Protein AF-0000000066666903 (afdb_homodimer)

Structure (mmCIF, N/CA/C/O backbone):
data_AF-0000000066666903-model_v1
#
loop_
_entity.id
_entity.type
_entity.pdbx_description
1 polymer 'Putative transcriptional regulator, TetR family protein'
#
loop_
_atom_site.group_PDB
_atom_site.id
_atom_site.type_symbol
_atom_site.label_atom_id
_atom_site.label_alt_id
_atom_site.label_comp_id
_atom_site.label_asym_id
_atom_site.label_entity_id
_atom_site.label_seq_id
_atom_site.pdbx_PDB_ins_code
_atom_site.Cartn_x
_atom_site.Cartn_y
_atom_site.Cartn_z
_atom_site.occupancy
_atom_site.B_iso_or_equiv
_atom_site.auth_seq_id
_atom_site.auth_comp_id
_atom_site.auth_asym_id
_atom_site.auth_atom_id
_atom_site.pdbx_PDB_model_num
ATOM 1 N N . MET A 1 1 ? 7.328 -15.008 -42.125 1 33.03 1 MET A N 1
ATOM 2 C CA . MET A 1 1 ? 8.039 -15.734 -41.094 1 33.03 1 MET A CA 1
ATOM 3 C C . MET A 1 1 ? 7.539 -15.312 -39.719 1 33.03 1 MET A C 1
ATOM 5 O O . MET A 1 1 ? 7.414 -14.125 -39.406 1 33.03 1 MET A O 1
ATOM 9 N N . PRO A 1 2 ? 6.723 -16.016 -39.062 1 38.44 2 PRO A N 1
ATOM 10 C CA . PRO A 1 2 ? 6.207 -15.516 -37.781 1 38.44 2 PRO A CA 1
ATOM 11 C C . PRO A 1 2 ? 7.301 -14.93 -36.906 1 38.44 2 PRO A C 1
ATOM 13 O O . PRO A 1 2 ? 8.469 -15.312 -37 1 38.44 2 PRO A O 1
ATOM 16 N N . ASN A 1 3 ? 7.293 -13.648 -36.5 1 35.84 3 ASN A N 1
ATOM 17 C CA . ASN A 1 3 ? 8.398 -12.898 -35.906 1 35.84 3 ASN A CA 1
ATOM 18 C C . ASN A 1 3 ? 9.102 -13.695 -34.844 1 35.84 3 ASN A C 1
ATOM 20 O O . ASN A 1 3 ? 8.539 -13.93 -33.75 1 35.84 3 ASN A O 1
ATOM 24 N N . LYS A 1 4 ? 9.93 -14.539 -35.062 1 44.44 4 LYS A N 1
ATOM 25 C CA . LYS A 1 4 ? 10.852 -15.453 -34.406 1 44.44 4 LYS A CA 1
ATOM 26 C C . LYS A 1 4 ? 11.398 -14.828 -33.125 1 44.44 4 LYS A C 1
ATOM 28 O O . LYS A 1 4 ? 12.039 -15.516 -32.312 1 44.44 4 LYS A O 1
ATOM 33 N N . GLY A 1 5 ? 11.539 -13.625 -32.906 1 43.38 5 GLY A N 1
ATOM 34 C CA . GLY A 1 5 ? 12.07 -12.734 -31.891 1 43.38 5 GLY A CA 1
ATOM 35 C C . GLY A 1 5 ? 11.273 -12.75 -30.594 1 43.38 5 GLY A C 1
ATOM 36 O O . GLY A 1 5 ? 11.82 -12.5 -29.516 1 43.38 5 GLY A O 1
ATOM 37 N N . ASP A 1 6 ? 9.945 -12.727 -30.609 1 49.03 6 ASP A N 1
ATOM 38 C CA . ASP A 1 6 ? 9.055 -12.656 -29.453 1 49.03 6 ASP A CA 1
ATOM 39 C C . ASP A 1 6 ? 9.141 -13.93 -28.609 1 49.03 6 ASP A C 1
ATOM 41 O O . ASP A 1 6 ? 9.195 -13.859 -27.391 1 49.03 6 ASP A O 1
ATOM 45 N N . ARG A 1 7 ? 9.156 -15.148 -29.266 1 48.84 7 ARG A N 1
ATOM 46 C CA . ARG A 1 7 ? 9.227 -16.438 -28.594 1 48.84 7 ARG A CA 1
ATOM 47 C C . ARG A 1 7 ? 10.586 -16.641 -27.938 1 48.84 7 ARG A C 1
ATOM 49 O O . ARG A 1 7 ? 10.68 -17.172 -26.828 1 48.84 7 ARG A O 1
ATOM 56 N N . GLY A 1 8 ? 11.562 -16.344 -28.75 1 52.06 8 GLY A N 1
ATOM 57 C CA . GLY A 1 8 ? 12.914 -16.375 -28.219 1 52.06 8 GLY A CA 1
ATOM 58 C C . GLY A 1 8 ? 13.102 -15.484 -27 1 52.06 8 GLY A C 1
ATOM 59 O O . GLY A 1 8 ? 13.789 -15.859 -26.047 1 52.06 8 GLY A O 1
ATOM 60 N N . GLY A 1 9 ? 12.492 -14.414 -27.078 1 61.84 9 GLY A N 1
ATOM 61 C CA . GLY A 1 9 ? 12.492 -13.461 -25.969 1 61.84 9 GLY A CA 1
ATOM 62 C C . GLY A 1 9 ? 11.812 -14 -24.719 1 61.84 9 GLY A C 1
ATOM 63 O O . GLY A 1 9 ? 12.32 -13.828 -23.609 1 61.84 9 GLY A O 1
ATOM 64 N N . SER A 1 10 ? 10.859 -14.852 -25.141 1 78.62 10 SER A N 1
ATOM 65 C CA . SER A 1 10 ? 10.117 -15.43 -24.016 1 78.62 10 SER A CA 1
ATOM 66 C C . SER A 1 10 ? 10.898 -16.562 -23.359 1 78.62 10 SER A C 1
ATOM 68 O O . SER A 1 10 ? 10.938 -16.656 -22.125 1 78.62 10 SER A O 1
ATOM 70 N N . LYS A 1 11 ? 11.656 -17.344 -24.203 1 89.31 11 LYS A N 1
ATOM 71 C CA . LYS A 1 11 ? 12.438 -18.438 -23.625 1 89.31 11 LYS A CA 1
ATOM 72 C C . LYS A 1 11 ? 13.609 -17.906 -22.812 1 89.31 11 LYS A C 1
ATOM 74 O O . LYS A 1 11 ? 13.898 -18.438 -21.734 1 89.31 11 LYS A O 1
ATOM 79 N N . THR A 1 12 ? 14.289 -16.906 -23.375 1 93.12 12 THR A N 1
ATOM 80 C CA . THR A 1 12 ? 15.406 -16.312 -22.656 1 93.12 12 THR A CA 1
ATOM 81 C C . THR A 1 12 ? 14.93 -15.672 -21.359 1 93.12 12 THR A C 1
ATOM 83 O O . THR A 1 12 ? 15.555 -15.844 -20.312 1 93.12 12 THR A O 1
ATOM 86 N N . ARG A 1 13 ? 13.867 -15.031 -21.438 1 94.38 13 ARG A N 1
ATOM 87 C CA . ARG A 1 13 ? 13.305 -14.406 -20.25 1 94.38 13 ARG A CA 1
ATOM 88 C C . ARG A 1 13 ? 12.984 -15.445 -19.188 1 94.38 13 ARG A C 1
ATOM 90 O O . ARG A 1 13 ? 13.312 -15.258 -18 1 94.38 13 ARG A O 1
ATOM 97 N N . ALA A 1 14 ? 12.391 -16.531 -19.656 1 93.62 14 ALA A N 1
ATOM 98 C CA . ALA A 1 14 ? 12.016 -17.594 -18.734 1 93.62 14 ALA A CA 1
ATOM 99 C C . ALA A 1 14 ? 13.25 -18.219 -18.094 1 93.62 14 ALA A C 1
ATOM 101 O O . ALA A 1 14 ? 13.266 -18.5 -16.891 1 93.62 14 ALA A O 1
ATOM 102 N N . ARG A 1 15 ? 14.211 -18.422 -18.875 1 95.19 15 ARG A N 1
ATOM 103 C CA . ARG A 1 15 ? 15.453 -19.016 -18.359 1 95.19 15 ARG A CA 1
ATOM 104 C C . ARG A 1 15 ? 16.109 -18.094 -17.344 1 95.19 15 ARG A C 1
ATOM 106 O O . ARG A 1 15 ? 16.547 -18.562 -16.281 1 95.19 15 ARG A O 1
ATOM 113 N N . ILE A 1 16 ? 16.141 -16.844 -17.641 1 97.38 16 ILE A N 1
ATOM 114 C CA . ILE A 1 16 ? 16.734 -15.867 -16.719 1 97.38 16 ILE A CA 1
ATOM 115 C C . ILE A 1 16 ? 15.969 -15.867 -15.406 1 97.38 16 ILE A C 1
ATOM 117 O O . ILE A 1 16 ? 16.578 -15.906 -14.328 1 97.38 16 ILE A O 1
ATOM 121 N N . ALA A 1 17 ? 14.719 -15.875 -15.5 1 95.69 17 ALA A N 1
ATOM 122 C CA . ALA A 1 17 ? 13.891 -15.844 -14.297 1 95.69 17 ALA A CA 1
ATOM 123 C C . ALA A 1 17 ? 14.094 -17.109 -13.469 1 95.69 17 ALA A C 1
ATOM 125 O O . ALA A 1 17 ? 14.219 -17.031 -12.242 1 95.69 17 ALA A O 1
ATOM 126 N N . GLU A 1 18 ? 14.133 -18.234 -14.117 1 95.25 18 GLU A N 1
ATOM 127 C CA . GLU A 1 1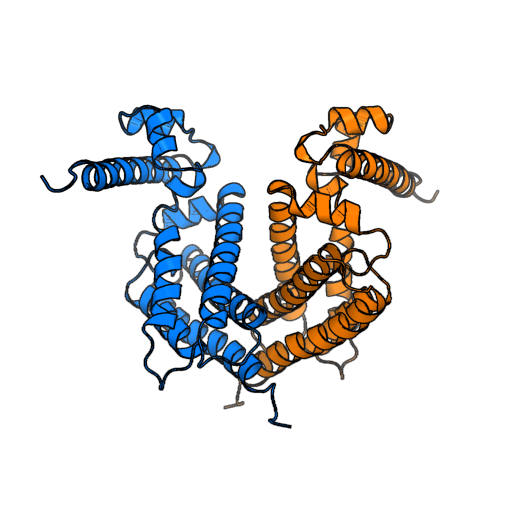8 ? 14.297 -19.5 -13.43 1 95.25 18 GLU A CA 1
ATOM 128 C C . GLU A 1 18 ? 15.625 -19.562 -12.68 1 95.25 18 GLU A C 1
ATOM 130 O O . GLU A 1 18 ? 15.672 -19.906 -11.5 1 95.25 18 GLU A O 1
ATOM 135 N N . VAL A 1 19 ? 16.594 -19.141 -13.305 1 97.06 19 VAL A N 1
ATOM 136 C CA . VAL A 1 19 ? 17.938 -19.156 -12.734 1 97.06 19 VAL A CA 1
ATOM 137 C C . VAL A 1 19 ? 18.016 -18.156 -11.57 1 97.06 19 VAL A C 1
ATOM 139 O O . VAL A 1 19 ? 18.562 -18.469 -10.516 1 97.06 19 VAL A O 1
ATOM 142 N N . ALA A 1 20 ? 17.516 -17.031 -11.797 1 97.75 20 ALA A N 1
ATOM 143 C CA . ALA A 1 20 ? 17.5 -16 -10.766 1 97.75 20 ALA A CA 1
ATOM 144 C C . ALA A 1 20 ? 16.766 -16.484 -9.516 1 97.75 20 ALA A C 1
ATOM 146 O O . ALA A 1 20 ? 17.266 -16.312 -8.398 1 97.75 20 ALA A O 1
ATOM 147 N N . GLN A 1 21 ? 15.656 -17.062 -9.727 1 95.38 21 GLN A N 1
ATOM 148 C CA . GLN A 1 21 ? 14.852 -17.547 -8.602 1 95.38 21 GLN A CA 1
ATOM 149 C C . GLN A 1 21 ? 15.609 -18.594 -7.793 1 95.38 21 GLN A C 1
ATOM 151 O O . GLN A 1 21 ? 15.602 -18.562 -6.559 1 95.38 21 GLN A O 1
ATOM 156 N N . GLU A 1 22 ? 16.266 -19.484 -8.492 1 96.81 22 GLU A N 1
ATOM 157 C CA . GLU A 1 22 ? 17.062 -20.5 -7.809 1 96.81 22 GLU A CA 1
ATOM 158 C C . GLU A 1 22 ? 18.172 -19.859 -6.969 1 96.81 22 GLU A C 1
ATOM 160 O O . GLU A 1 22 ? 18.375 -20.234 -5.816 1 96.81 22 GLU A O 1
ATOM 165 N N . LEU A 1 23 ? 18.828 -18.891 -7.504 1 98.25 23 LEU A N 1
ATOM 166 C CA . LEU A 1 23 ? 19.906 -18.203 -6.797 1 98.25 23 LEU A CA 1
ATOM 167 C C . LEU A 1 23 ? 19.359 -17.438 -5.594 1 98.25 23 LEU A C 1
ATOM 169 O O . LEU A 1 23 ? 19.938 -17.516 -4.5 1 98.25 23 LEU A O 1
ATOM 173 N N . PHE A 1 24 ? 18.25 -16.719 -5.801 1 98 24 PHE A N 1
ATOM 174 C CA . PHE A 1 24 ? 17.656 -15.914 -4.738 1 98 24 PHE A CA 1
ATOM 175 C C . PHE A 1 24 ? 17.188 -16.797 -3.59 1 98 24 PHE A C 1
ATOM 177 O O . PHE A 1 24 ? 17.406 -16.484 -2.422 1 98 24 PHE A O 1
ATOM 184 N N . VAL A 1 25 ? 16.562 -17.891 -3.941 1 96.38 25 VAL A N 1
ATOM 185 C CA . VAL A 1 25 ? 16.047 -18.781 -2.924 1 96.38 25 VAL A CA 1
ATOM 186 C C . VAL A 1 25 ? 17.188 -19.484 -2.203 1 96.38 25 VAL A C 1
ATOM 188 O O . VAL A 1 25 ? 17.141 -19.688 -0.989 1 96.38 25 VAL A O 1
ATOM 191 N N . GLY A 1 26 ? 18.25 -19.797 -2.873 1 97.19 26 GLY A N 1
ATOM 192 C CA . GLY A 1 26 ? 19.375 -20.531 -2.309 1 97.19 26 GLY A CA 1
ATOM 193 C C . GLY A 1 26 ? 20.297 -19.641 -1.478 1 97.19 26 GLY A C 1
ATOM 194 O O . GLY A 1 26 ? 20.719 -20.047 -0.39 1 97.19 26 GLY A O 1
ATOM 195 N N . ARG A 1 27 ? 20.5 -18.375 -1.892 1 97.75 27 ARG A N 1
ATOM 196 C CA . ARG A 1 27 ? 21.547 -17.562 -1.294 1 97.75 27 ARG A CA 1
ATOM 197 C C . ARG A 1 27 ? 20.938 -16.344 -0.587 1 97.75 27 ARG A C 1
ATOM 199 O O . ARG A 1 27 ? 21.625 -15.672 0.185 1 97.75 27 ARG A O 1
ATOM 206 N N . GLY A 1 28 ? 19.703 -16.141 -0.841 1 97.69 28 GLY A N 1
ATOM 207 C CA . GLY A 1 28 ? 19.094 -14.891 -0.386 1 97.69 28 GLY A CA 1
ATOM 208 C C . GLY A 1 28 ? 19.141 -13.789 -1.43 1 97.69 28 GLY A C 1
ATOM 209 O O . GLY A 1 28 ? 20.156 -13.602 -2.102 1 97.69 28 GLY A O 1
ATOM 210 N N . PHE A 1 29 ? 18.109 -13.102 -1.568 1 98.12 29 PHE A N 1
ATOM 211 C CA . PHE A 1 29 ? 17.938 -12.094 -2.609 1 98.12 29 PHE A CA 1
ATOM 212 C C . PHE A 1 29 ? 19.047 -11.047 -2.525 1 98.12 29 PHE A C 1
ATOM 214 O O . PHE A 1 29 ? 19.688 -10.727 -3.533 1 98.12 29 PHE A O 1
ATOM 221 N N . ASP A 1 30 ? 19.266 -10.562 -1.33 1 97.12 30 ASP A N 1
ATOM 222 C CA . ASP A 1 30 ? 20.188 -9.445 -1.13 1 97.12 30 ASP A CA 1
ATOM 223 C C . ASP A 1 30 ? 21.641 -9.875 -1.344 1 97.12 30 ASP A C 1
ATOM 225 O O . ASP A 1 30 ? 22.516 -9.031 -1.506 1 97.12 30 ASP A O 1
ATOM 229 N N . ASN A 1 31 ? 21.891 -11.141 -1.426 1 97.69 31 ASN A N 1
ATOM 230 C CA . ASN A 1 31 ? 23.234 -11.672 -1.559 1 97.69 31 ASN A CA 1
ATOM 231 C C . ASN A 1 31 ? 23.562 -12.039 -3.004 1 97.69 31 ASN A C 1
ATOM 233 O O . ASN A 1 31 ? 24.656 -12.531 -3.299 1 97.69 31 ASN A O 1
ATOM 237 N N . VAL A 1 32 ? 22.625 -11.906 -3.857 1 98.5 32 VAL A N 1
ATOM 238 C CA . VAL A 1 32 ? 22.797 -12.258 -5.262 1 98.5 32 VAL A CA 1
ATOM 239 C C . VAL A 1 32 ? 22.812 -10.992 -6.117 1 98.5 32 VAL A C 1
ATOM 241 O O . VAL A 1 32 ? 21.953 -10.117 -5.949 1 98.5 32 VAL A O 1
ATOM 244 N N . THR A 1 33 ? 23.75 -10.867 -6.992 1 98.06 33 THR A N 1
ATOM 245 C CA . THR A 1 33 ? 23.844 -9.711 -7.875 1 98.06 33 THR A CA 1
ATOM 246 C C . THR A 1 33 ? 23.312 -10.047 -9.266 1 98.06 33 THR A C 1
ATOM 248 O O . THR A 1 33 ? 23.109 -11.219 -9.594 1 98.06 33 THR A O 1
ATOM 251 N N . ILE A 1 34 ? 23.125 -8.992 -10.031 1 98.12 34 ILE A N 1
ATOM 252 C CA . ILE A 1 34 ? 22.734 -9.18 -11.43 1 98.12 34 ILE A CA 1
ATOM 253 C C . ILE A 1 34 ? 23.844 -9.898 -12.188 1 98.12 34 ILE A C 1
ATOM 255 O O . ILE A 1 34 ? 23.562 -10.719 -13.07 1 98.12 34 ILE A O 1
ATOM 259 N N . ALA A 1 35 ? 25.031 -9.602 -11.82 1 98.12 35 ALA A N 1
ATOM 260 C CA . ALA A 1 35 ? 26.156 -10.273 -12.445 1 98.12 35 ALA A CA 1
ATOM 261 C C . ALA A 1 35 ? 26.109 -11.781 -12.188 1 98.12 35 ALA A C 1
ATOM 263 O O . ALA A 1 35 ? 26.375 -12.578 -13.094 1 98.12 35 ALA A O 1
ATOM 264 N N . ASP A 1 36 ? 25.797 -12.172 -10.992 1 98.5 36 ASP A N 1
ATOM 265 C CA . ASP A 1 36 ? 25.641 -13.578 -10.648 1 98.5 36 ASP A CA 1
ATOM 266 C C . ASP A 1 36 ? 24.578 -14.242 -11.523 1 98.5 36 ASP A C 1
ATOM 268 O O . ASP A 1 36 ? 24.797 -15.336 -12.055 1 98.5 36 ASP A O 1
ATOM 272 N N . VAL A 1 37 ? 23.438 -13.57 -11.68 1 98.56 37 VAL A N 1
ATOM 273 C CA . VAL A 1 37 ? 22.328 -14.102 -12.461 1 98.56 37 VAL A CA 1
ATOM 274 C C . VAL A 1 37 ? 22.734 -14.227 -13.922 1 98.56 37 VAL A C 1
ATOM 276 O O . VAL A 1 37 ? 22.5 -15.258 -14.555 1 98.56 37 VAL A O 1
ATOM 279 N N . ALA A 1 38 ? 23.328 -13.148 -14.43 1 98.31 38 ALA A N 1
ATOM 280 C CA . ALA A 1 38 ? 23.766 -13.133 -15.82 1 98.31 38 ALA A CA 1
ATOM 281 C C . ALA A 1 38 ? 24.719 -14.281 -16.109 1 98.31 38 ALA A C 1
ATOM 283 O O . ALA A 1 38 ? 24.531 -15.031 -17.062 1 98.31 38 ALA A O 1
ATOM 284 N N . ALA A 1 39 ? 25.688 -14.453 -15.289 1 98.44 39 ALA A N 1
ATOM 285 C CA . ALA A 1 39 ? 26.688 -15.516 -15.438 1 98.44 39 ALA A CA 1
ATOM 286 C C . ALA A 1 39 ? 26.031 -16.891 -15.406 1 98.44 39 ALA A C 1
ATOM 288 O O . ALA A 1 39 ? 26.297 -17.734 -16.266 1 98.44 39 ALA A O 1
ATOM 289 N N . ALA A 1 40 ? 25.188 -17.141 -14.492 1 98.06 40 ALA A N 1
ATOM 290 C CA . ALA A 1 40 ? 24.531 -18.438 -14.328 1 98.06 40 ALA A CA 1
ATOM 291 C C . ALA A 1 40 ? 23.594 -18.734 -15.5 1 98.06 40 ALA A C 1
ATOM 293 O O . ALA A 1 40 ? 23.438 -19.891 -15.891 1 98.06 40 ALA A O 1
ATOM 294 N N . ALA A 1 41 ? 23.016 -17.672 -16.016 1 97.81 41 ALA A N 1
ATOM 295 C CA . ALA A 1 41 ? 22.062 -17.828 -17.125 1 97.81 41 ALA A CA 1
ATOM 296 C C . ALA A 1 41 ? 22.797 -17.875 -18.453 1 97.81 41 ALA A C 1
ATOM 298 O O . ALA A 1 41 ? 22.188 -18.172 -19.5 1 97.81 41 ALA A O 1
ATOM 299 N N . GLY A 1 42 ? 24.047 -17.547 -18.484 1 97.75 42 GLY A N 1
ATOM 300 C CA . GLY A 1 42 ? 24.812 -17.547 -19.703 1 97.75 42 GLY A CA 1
ATOM 301 C C . GLY A 1 42 ? 24.5 -16.375 -20.625 1 97.75 42 GLY A C 1
ATOM 302 O O . GLY A 1 42 ? 24.453 -16.531 -21.844 1 97.75 42 GLY A O 1
ATOM 303 N N . VAL A 1 43 ? 24.141 -15.242 -20.031 1 97.69 43 VAL A N 1
ATOM 304 C CA . VAL A 1 43 ? 23.828 -14.039 -20.812 1 97.69 43 VAL A CA 1
ATOM 305 C C . VAL A 1 43 ? 24.594 -12.852 -20.234 1 97.69 43 VAL A C 1
ATOM 307 O O . VAL A 1 43 ? 25.312 -12.984 -19.234 1 97.69 43 VAL A O 1
ATOM 310 N N . SER A 1 44 ? 24.484 -11.727 -20.906 1 97.5 44 SER A N 1
ATOM 311 C CA . SER A 1 44 ? 25.094 -10.5 -20.391 1 97.5 44 SER A CA 1
ATOM 312 C C . SER A 1 44 ? 24.156 -9.773 -19.438 1 97.5 44 SER A C 1
ATOM 314 O O . SER A 1 44 ? 22.953 -10.016 -19.438 1 97.5 44 SER A O 1
ATOM 316 N N . LYS A 1 45 ? 24.719 -8.875 -18.656 1 97.31 45 LYS A N 1
ATOM 317 C CA . LYS A 1 45 ? 23.891 -8 -17.812 1 97.31 45 LYS A CA 1
ATOM 318 C C . LYS A 1 45 ? 22.922 -7.176 -18.656 1 97.31 45 LYS A C 1
ATOM 320 O O . LYS A 1 45 ? 21.781 -6.957 -18.266 1 97.31 45 LYS A O 1
ATOM 325 N N . VAL A 1 46 ? 23.406 -6.789 -19.781 1 97.06 46 VAL A N 1
ATOM 326 C CA . VAL A 1 46 ? 22.609 -5.988 -20.703 1 97.06 46 VAL A CA 1
ATOM 327 C C . VAL A 1 46 ? 21.375 -6.789 -21.141 1 97.06 46 VAL A C 1
ATOM 329 O O . VAL A 1 46 ? 20.266 -6.258 -21.188 1 97.06 46 VAL A O 1
ATOM 332 N N . THR A 1 47 ? 21.609 -8.031 -21.375 1 96.56 47 THR A N 1
ATOM 333 C CA . THR A 1 47 ? 20.516 -8.906 -21.781 1 96.56 47 THR A CA 1
ATOM 334 C C . THR A 1 47 ? 19.5 -9.078 -20.656 1 96.56 47 THR A C 1
ATOM 336 O O . THR A 1 47 ? 18.297 -9.078 -20.891 1 96.56 47 THR A O 1
ATOM 339 N N . VAL A 1 48 ? 19.984 -9.25 -19.375 1 97.31 48 VAL A N 1
ATOM 340 C CA . VAL A 1 48 ? 19.078 -9.359 -18.234 1 97.31 48 VAL A CA 1
ATOM 341 C C . VAL A 1 48 ? 18.172 -8.125 -18.172 1 97.31 48 VAL A C 1
ATOM 343 O O . VAL A 1 48 ? 16.953 -8.242 -18.078 1 97.31 48 VAL A O 1
ATOM 346 N N . PHE A 1 49 ? 18.75 -6.938 -18.375 1 95.94 49 PHE A N 1
ATOM 347 C CA . PHE A 1 49 ? 18.016 -5.688 -18.203 1 95.94 49 PHE A CA 1
ATOM 348 C C . PHE A 1 49 ? 17.141 -5.402 -19.422 1 95.94 49 PHE A C 1
ATOM 350 O O . PHE A 1 49 ? 16.219 -4.598 -19.344 1 95.94 49 PHE A O 1
ATOM 357 N N . ALA A 1 50 ? 17.484 -6.047 -20.562 1 95.88 50 ALA A N 1
ATOM 358 C CA . ALA A 1 50 ? 16.594 -5.965 -21.703 1 95.88 50 ALA A CA 1
ATOM 359 C C . ALA A 1 50 ? 15.25 -6.637 -21.422 1 95.88 50 ALA A C 1
ATOM 361 O O . ALA A 1 50 ? 14.227 -6.258 -21.984 1 95.88 50 ALA A O 1
ATOM 362 N N . HIS A 1 51 ? 15.281 -7.621 -20.469 1 95.06 51 HIS A N 1
ATOM 363 C CA . HIS A 1 51 ? 14.086 -8.406 -20.188 1 95.06 51 HIS A CA 1
ATOM 364 C C . HIS A 1 51 ? 13.445 -7.988 -18.875 1 95.06 51 HIS A C 1
ATOM 366 O O . HIS A 1 51 ? 12.234 -8.141 -18.688 1 95.06 51 HIS A O 1
ATOM 372 N N . PHE A 1 52 ? 14.297 -7.504 -17.938 1 95.81 52 PHE A N 1
ATOM 373 C CA . PHE A 1 52 ? 13.805 -7.141 -16.609 1 95.81 52 PHE A CA 1
ATOM 374 C C . PHE A 1 52 ? 14.305 -5.762 -16.203 1 95.81 52 PHE A C 1
ATOM 376 O O . PHE A 1 52 ? 15.516 -5.543 -16.109 1 95.81 52 PHE A O 1
ATOM 383 N N . GLU A 1 53 ? 13.359 -4.922 -15.852 1 91.88 53 GLU A N 1
ATOM 384 C CA . GLU A 1 53 ? 13.695 -3.535 -15.539 1 91.88 53 GLU A CA 1
ATOM 385 C C . GLU A 1 53 ? 14.328 -3.416 -14.156 1 91.88 53 GLU A C 1
ATOM 387 O O . GLU A 1 53 ? 15.141 -2.518 -13.922 1 91.88 53 GLU A O 1
ATOM 392 N N . ARG A 1 54 ? 13.938 -4.383 -13.289 1 93.88 54 ARG A N 1
ATOM 393 C CA . ARG A 1 54 ? 14.414 -4.363 -11.914 1 93.88 54 ARG A CA 1
ATOM 394 C C . ARG A 1 54 ? 14.867 -5.75 -11.469 1 93.88 54 ARG A C 1
ATOM 396 O O . ARG A 1 54 ? 14.344 -6.762 -11.938 1 93.88 54 ARG A O 1
ATOM 403 N N . LYS A 1 55 ? 15.812 -5.742 -10.594 1 96.88 55 LYS A N 1
ATOM 404 C CA . LYS A 1 55 ? 16.266 -7.012 -10.023 1 96.88 55 LYS A CA 1
ATOM 405 C C . LYS A 1 55 ? 15.102 -7.754 -9.359 1 96.88 55 LYS A C 1
ATOM 407 O O . LYS A 1 55 ? 14.984 -8.977 -9.5 1 96.88 55 LYS A O 1
ATOM 412 N N . GLU A 1 56 ? 14.234 -7.055 -8.68 1 96.62 56 GLU A N 1
ATOM 413 C CA . GLU A 1 56 ? 13.109 -7.645 -7.961 1 96.62 56 GLU A CA 1
ATOM 414 C C . GLU A 1 56 ? 12.164 -8.375 -8.914 1 96.62 56 GLU A C 1
ATOM 416 O O . GLU A 1 56 ? 11.523 -9.359 -8.531 1 96.62 56 GLU A O 1
ATOM 421 N N . ASP A 1 57 ? 12.109 -7.906 -10.125 1 95.06 57 ASP A N 1
ATOM 422 C CA . ASP A 1 57 ? 11.172 -8.469 -11.094 1 95.06 57 ASP A CA 1
ATOM 423 C C . ASP A 1 57 ? 11.617 -9.852 -11.547 1 95.06 57 ASP A C 1
ATOM 425 O O . ASP A 1 57 ? 10.828 -10.609 -12.117 1 95.06 57 ASP A O 1
ATOM 429 N N . LEU A 1 58 ? 12.867 -10.18 -11.297 1 95.56 58 LEU A N 1
ATOM 430 C CA . LEU A 1 58 ? 13.367 -11.516 -11.594 1 95.56 58 LEU A CA 1
ATOM 431 C C . LEU A 1 58 ? 12.672 -12.562 -10.734 1 95.56 58 LEU A C 1
ATOM 433 O O . LEU A 1 58 ? 12.422 -13.68 -11.188 1 95.56 58 LEU A O 1
ATOM 437 N N . LEU A 1 59 ? 12.367 -12.195 -9.531 1 94.19 59 LEU A N 1
ATOM 438 C CA . LEU A 1 59 ? 11.68 -13.117 -8.633 1 94.19 59 LEU A CA 1
ATOM 439 C C . LEU A 1 59 ? 10.18 -13.102 -8.891 1 94.19 59 LEU A C 1
ATOM 441 O O . LEU A 1 59 ? 9.5 -14.109 -8.68 1 94.19 59 LEU A O 1
ATOM 445 N N . PHE A 1 60 ? 9.711 -11.922 -9.328 1 91.31 60 PHE A N 1
ATOM 446 C CA . PHE A 1 60 ? 8.281 -11.711 -9.531 1 91.31 60 PHE A CA 1
ATOM 447 C C . PHE A 1 60 ? 7.934 -11.734 -11.016 1 91.31 60 PHE A C 1
ATOM 449 O O . PHE A 1 60 ? 7.191 -10.875 -11.5 1 91.31 60 PHE A O 1
ATOM 456 N N . ASP A 1 61 ? 8.383 -12.688 -11.703 1 84.31 61 ASP A N 1
ATOM 457 C CA . ASP A 1 61 ? 8.289 -12.703 -13.164 1 84.31 61 ASP A CA 1
ATOM 458 C C . ASP A 1 61 ? 6.84 -12.859 -13.617 1 84.31 61 ASP A C 1
ATOM 460 O O . ASP A 1 61 ? 6.508 -12.539 -14.766 1 84.31 61 ASP A O 1
ATOM 464 N N . ARG A 1 62 ? 5.918 -13.234 -12.734 1 79.06 62 ARG A N 1
ATOM 465 C CA . ARG A 1 62 ? 4.531 -13.469 -13.125 1 79.06 62 ARG A CA 1
ATOM 466 C C . ARG A 1 62 ? 3.629 -12.336 -12.648 1 79.06 62 ARG A C 1
ATOM 468 O O . ARG A 1 62 ? 2.422 -12.352 -12.898 1 79.06 62 ARG A O 1
ATOM 475 N N . LEU A 1 63 ? 4.117 -11.258 -11.992 1 82.44 63 LEU A N 1
ATOM 476 C CA . LEU A 1 63 ? 3.326 -10.156 -11.453 1 82.44 63 LEU A CA 1
ATOM 477 C C . LEU A 1 63 ? 2.609 -9.406 -12.57 1 82.44 63 LEU A C 1
ATOM 479 O O . LEU A 1 63 ? 1.419 -9.102 -12.453 1 82.44 63 LEU A O 1
ATOM 483 N N . PRO A 1 64 ? 3.201 -9.258 -13.703 1 76.25 64 PRO A N 1
ATOM 484 C CA . PRO A 1 64 ? 2.518 -8.5 -14.75 1 76.25 64 PRO A CA 1
ATOM 485 C C . PRO A 1 64 ? 1.271 -9.211 -15.281 1 76.25 64 PRO A C 1
ATOM 487 O O . PRO A 1 64 ? 0.347 -8.555 -15.773 1 76.25 64 PRO A O 1
ATOM 490 N N . ASP A 1 65 ? 1.234 -10.5 -15.07 1 85.62 65 ASP A N 1
ATOM 491 C CA . ASP A 1 65 ? 0.065 -11.266 -15.484 1 85.62 65 ASP A CA 1
ATOM 492 C C . ASP A 1 65 ? -1.161 -10.891 -14.656 1 85.62 65 ASP A C 1
ATOM 494 O O . ASP A 1 65 ? -2.295 -11.008 -15.125 1 85.62 65 ASP A O 1
ATOM 498 N N . VAL A 1 66 ? -0.901 -10.359 -13.508 1 88.19 66 VAL A N 1
ATOM 499 C CA . VAL A 1 66 ? -1.994 -10.086 -12.578 1 88.19 66 VAL A CA 1
ATOM 500 C C . VAL A 1 66 ? -2.779 -8.867 -13.055 1 88.19 66 VAL A C 1
ATOM 502 O O . VAL A 1 66 ? -4.004 -8.812 -12.914 1 88.19 66 VAL A O 1
ATOM 505 N N . VAL A 1 67 ? -2.119 -7.93 -13.633 1 91.88 67 VAL A N 1
ATOM 506 C CA . VAL A 1 67 ? -2.795 -6.758 -14.18 1 91.88 67 VAL A CA 1
ATOM 507 C C . VAL A 1 67 ? -3.781 -7.184 -15.266 1 91.88 67 VAL A C 1
ATOM 509 O O . VAL A 1 67 ? -4.918 -6.707 -15.297 1 91.88 67 VAL A O 1
ATOM 512 N N . GLU A 1 68 ? -3.324 -8.117 -16.031 1 92.5 68 GLU A N 1
ATOM 513 C CA . GLU A 1 68 ? -4.191 -8.617 -17.094 1 92.5 68 GLU A CA 1
ATOM 514 C C . GLU A 1 68 ? -5.359 -9.414 -16.531 1 92.5 68 GLU A C 1
ATOM 516 O O . GLU A 1 68 ? -6.469 -9.359 -17.062 1 92.5 68 GLU A O 1
ATOM 521 N N . ILE A 1 69 ? -5.113 -10.109 -15.516 1 92.19 69 ILE A N 1
ATOM 522 C CA . ILE A 1 69 ? -6.172 -10.867 -14.859 1 92.19 69 ILE A CA 1
ATOM 523 C C . ILE A 1 69 ? -7.258 -9.914 -14.367 1 92.19 69 ILE A C 1
ATOM 525 O O . ILE A 1 69 ? -8.453 -10.156 -14.578 1 92.19 69 ILE A O 1
ATOM 529 N N . VAL A 1 70 ? -6.883 -8.828 -13.742 1 92.88 70 VAL A N 1
ATOM 530 C CA . VAL A 1 70 ? -7.809 -7.832 -13.227 1 92.88 70 VAL A CA 1
ATOM 531 C C . VAL A 1 70 ? -8.57 -7.18 -14.375 1 92.88 70 VAL A C 1
ATOM 533 O O . VAL A 1 70 ? -9.789 -7.043 -14.328 1 92.88 70 VAL A O 1
ATOM 536 N N . ARG A 1 71 ? -7.852 -6.844 -15.422 1 94.75 71 ARG A N 1
ATOM 537 C CA . ARG A 1 71 ? -8.477 -6.223 -16.594 1 94.75 71 ARG A CA 1
ATOM 538 C C . ARG A 1 71 ? -9.508 -7.156 -17.219 1 94.75 71 ARG A C 1
ATOM 540 O O . ARG A 1 71 ? -10.633 -6.746 -17.5 1 94.75 71 ARG A O 1
ATOM 547 N N . ASN A 1 72 ? -9.094 -8.391 -17.375 1 94.44 72 ASN A N 1
ATOM 548 C CA . ASN A 1 72 ? -9.961 -9.375 -18 1 94.44 72 ASN A CA 1
ATOM 549 C C . ASN A 1 72 ? -11.188 -9.672 -17.141 1 94.44 72 ASN A C 1
ATOM 551 O O . ASN A 1 72 ? -12.273 -9.922 -17.672 1 94.44 72 ASN A O 1
ATOM 555 N N . ALA A 1 73 ? -11.023 -9.664 -15.844 1 94.81 73 ALA A N 1
ATOM 556 C CA . ALA A 1 73 ? -12.141 -9.891 -14.93 1 94.81 73 ALA A CA 1
ATOM 557 C C . ALA A 1 73 ? -13.219 -8.828 -15.102 1 94.81 73 ALA A C 1
ATOM 559 O O . ALA A 1 73 ? -14.414 -9.133 -15.086 1 94.81 73 ALA A O 1
ATOM 560 N N . ILE A 1 74 ? -12.781 -7.57 -15.305 1 95.12 74 ILE A N 1
ATOM 561 C CA . ILE A 1 74 ? -13.727 -6.469 -15.43 1 95.12 74 ILE A CA 1
ATOM 562 C C . ILE A 1 74 ? -14.32 -6.457 -16.844 1 95.12 74 ILE A C 1
ATOM 564 O O . ILE A 1 74 ? -15.539 -6.398 -17 1 95.12 74 ILE A O 1
ATOM 568 N N . ARG A 1 75 ? -13.508 -6.598 -17.812 1 93.5 75 ARG A N 1
ATOM 569 C CA . ARG A 1 75 ? -13.93 -6.457 -19.203 1 93.5 75 ARG A CA 1
ATOM 570 C C . ARG A 1 75 ? -14.758 -7.656 -19.656 1 93.5 75 ARG A C 1
ATOM 572 O O . ARG A 1 75 ? -15.648 -7.523 -20.5 1 93.5 75 ARG A O 1
ATOM 579 N N . GLY A 1 76 ? -14.414 -8.766 -19.109 1 90.62 76 GLY A N 1
ATOM 580 C CA . GLY A 1 76 ? -15.047 -10 -19.562 1 90.62 76 GLY A CA 1
ATOM 581 C C . GLY A 1 76 ? -16.297 -10.359 -18.766 1 90.62 76 GLY A C 1
ATOM 582 O O . GLY A 1 76 ? -16.938 -11.375 -19.047 1 90.62 76 GLY A O 1
ATOM 583 N N . ARG A 1 77 ? -16.625 -9.5 -17.828 1 85.38 77 ARG A N 1
ATOM 584 C CA . ARG A 1 77 ? -17.719 -9.906 -16.969 1 85.38 77 ARG A CA 1
ATOM 585 C C . ARG A 1 77 ? -19.062 -9.758 -17.672 1 85.38 77 ARG A C 1
ATOM 587 O O . ARG A 1 77 ? -19.234 -8.867 -18.516 1 85.38 77 ARG A O 1
ATOM 594 N N . VAL A 1 78 ? -19.906 -10.711 -17.391 1 83.12 78 VAL A N 1
ATOM 595 C CA . VAL A 1 78 ? -21.266 -10.648 -17.922 1 83.12 78 VAL A CA 1
ATOM 596 C C . VAL A 1 78 ? -22.047 -9.547 -17.219 1 83.12 78 VAL A C 1
ATOM 598 O O . VAL A 1 78 ? -21.75 -9.188 -16.078 1 83.12 78 VAL A O 1
ATOM 601 N N . ASP A 1 79 ? -23.062 -9.039 -17.797 1 80.5 79 ASP A N 1
ATOM 602 C CA . ASP A 1 79 ? -23.797 -7.859 -17.375 1 80.5 79 ASP A CA 1
ATOM 603 C C . ASP A 1 79 ? -24.422 -8.07 -15.992 1 80.5 79 ASP A C 1
ATOM 605 O O . ASP A 1 79 ? -24.609 -7.113 -15.234 1 80.5 79 ASP A O 1
ATOM 609 N N . THR A 1 80 ? -24.641 -9.305 -15.617 1 85.06 80 THR A N 1
ATOM 610 C CA . THR A 1 80 ? -25.344 -9.586 -14.375 1 85.06 80 THR A CA 1
ATOM 611 C C . THR A 1 80 ? -24.375 -9.633 -13.195 1 85.06 80 THR A C 1
ATOM 613 O O . THR A 1 80 ? -24.797 -9.664 -12.039 1 85.06 80 THR A O 1
ATOM 616 N N . ILE A 1 81 ? -23.125 -9.492 -13.523 1 90 81 ILE A N 1
ATOM 617 C CA . ILE A 1 81 ? -22.109 -9.594 -12.484 1 90 81 ILE A CA 1
ATOM 618 C C . ILE A 1 81 ? -21.5 -8.219 -12.227 1 90 81 ILE A C 1
ATOM 620 O O . ILE A 1 81 ? -21 -7.574 -13.148 1 90 81 ILE A O 1
ATOM 624 N N . ASP A 1 82 ? -21.594 -7.742 -11.031 1 91.31 82 ASP A N 1
ATOM 625 C CA . ASP A 1 82 ? -21 -6.445 -10.742 1 91.31 82 ASP A CA 1
ATOM 626 C C . ASP A 1 82 ? -19.469 -6.555 -10.633 1 91.31 82 ASP A C 1
ATOM 628 O O . ASP A 1 82 ? -18.922 -7.66 -10.633 1 91.31 82 ASP A O 1
ATOM 632 N N . ALA A 1 83 ? -18.828 -5.492 -10.609 1 93.88 83 ALA A N 1
ATOM 633 C CA . ALA A 1 83 ? -17.359 -5.422 -10.664 1 93.88 83 ALA A CA 1
ATOM 634 C C . ALA A 1 83 ? -16.734 -6.137 -9.477 1 93.88 83 ALA A C 1
ATOM 636 O O . ALA A 1 83 ? -15.727 -6.832 -9.625 1 93.88 83 ALA A O 1
ATOM 637 N N . VAL A 1 84 ? -17.297 -5.973 -8.25 1 94.88 84 VAL A N 1
ATOM 638 C CA . VAL A 1 84 ? -16.75 -6.582 -7.043 1 94.88 84 VAL A CA 1
ATOM 639 C C . VAL A 1 84 ? -16.828 -8.102 -7.148 1 94.88 84 VAL A C 1
ATOM 641 O O . VAL A 1 84 ? -15.859 -8.805 -6.867 1 94.88 84 VAL A O 1
ATOM 644 N N . GLU A 1 85 ? -17.953 -8.586 -7.633 1 95.38 85 GLU A N 1
ATOM 645 C CA . GLU A 1 85 ? -18.125 -10.031 -7.805 1 95.38 85 GLU A CA 1
ATOM 646 C C . GLU A 1 85 ? -17.188 -10.578 -8.875 1 95.38 85 GLU A C 1
ATOM 648 O O . GLU A 1 85 ? -16.641 -11.672 -8.727 1 95.38 85 GLU A O 1
ATOM 653 N N . ALA A 1 86 ? -17 -9.859 -9.93 1 96.12 86 ALA A N 1
ATOM 654 C CA . ALA A 1 86 ? -16.078 -10.281 -10.977 1 96.12 86 ALA A CA 1
ATOM 655 C C . ALA A 1 86 ? -14.664 -10.453 -10.414 1 96.12 86 ALA A C 1
ATOM 657 O O . ALA A 1 86 ? -13.992 -11.445 -10.703 1 96.12 86 ALA A O 1
ATOM 658 N N . LEU A 1 87 ? -14.25 -9.547 -9.602 1 96.56 87 LEU A N 1
ATOM 659 C CA . LEU A 1 87 ? -12.914 -9.594 -9.023 1 96.56 87 LEU A CA 1
ATOM 660 C C . LEU A 1 87 ? -12.828 -10.672 -7.945 1 96.56 87 LEU A C 1
ATOM 662 O O . LEU A 1 87 ? -11.781 -11.305 -7.777 1 96.56 87 LEU A O 1
ATOM 666 N N . ARG A 1 88 ? -13.938 -10.859 -7.215 1 96.88 88 ARG A N 1
ATOM 667 C CA . ARG A 1 88 ? -14 -11.953 -6.258 1 96.88 88 ARG A CA 1
ATOM 668 C C . ARG A 1 88 ? -13.758 -13.297 -6.941 1 96.88 88 ARG A C 1
ATOM 670 O O . ARG A 1 88 ? -12.938 -14.094 -6.48 1 96.88 88 ARG A O 1
ATOM 677 N N . ARG A 1 89 ? -14.406 -13.477 -8.031 1 96.56 89 ARG A N 1
ATOM 678 C CA . ARG A 1 89 ? -14.266 -14.727 -8.773 1 96.56 89 ARG A CA 1
ATOM 679 C C . ARG A 1 89 ? -12.844 -14.898 -9.281 1 96.56 89 ARG A C 1
ATOM 681 O O . ARG A 1 89 ? -12.289 -16 -9.242 1 96.56 89 ARG A O 1
ATOM 688 N N . ALA A 1 90 ? -12.266 -13.844 -9.758 1 95.81 90 ALA A N 1
ATOM 689 C CA . ALA A 1 90 ? -10.883 -13.898 -10.219 1 95.81 90 ALA A CA 1
ATOM 690 C C . ALA A 1 90 ? -9.938 -14.258 -9.07 1 95.81 90 ALA A C 1
ATOM 692 O O . ALA A 1 90 ? -9.023 -15.07 -9.234 1 95.81 90 ALA A O 1
ATOM 693 N N . ALA A 1 91 ? -10.156 -13.656 -7.902 1 96.5 91 ALA A N 1
ATOM 694 C CA . ALA A 1 91 ? -9.328 -13.906 -6.727 1 96.5 91 ALA A CA 1
ATOM 695 C C . ALA A 1 91 ? -9.461 -15.359 -6.266 1 96.5 91 ALA A C 1
ATOM 697 O O . ALA A 1 91 ? -8.461 -16.016 -5.949 1 96.5 91 ALA A O 1
ATOM 698 N N . VAL A 1 92 ? -10.695 -15.844 -6.258 1 96.44 92 VAL A N 1
ATOM 699 C CA . VAL A 1 92 ? -10.953 -17.234 -5.863 1 96.44 92 VAL A CA 1
ATOM 700 C C . VAL A 1 92 ? -10.289 -18.172 -6.855 1 96.44 92 VAL A C 1
ATOM 702 O O . VAL A 1 92 ? -9.664 -19.156 -6.457 1 96.44 92 VAL A O 1
ATOM 705 N N . ALA A 1 93 ? -10.344 -17.859 -8.102 1 94.88 93 ALA A N 1
ATOM 706 C CA . ALA A 1 93 ? -9.742 -18.703 -9.141 1 94.88 93 ALA A CA 1
ATOM 707 C C . ALA A 1 93 ? -8.227 -18.766 -8.977 1 94.88 93 ALA A C 1
ATOM 709 O O . ALA A 1 93 ? -7.613 -19.812 -9.203 1 94.88 93 ALA A O 1
ATOM 710 N N . LEU A 1 94 ? -7.617 -17.688 -8.602 1 93.44 94 LEU A N 1
ATOM 711 C CA . LEU A 1 94 ? -6.184 -17.688 -8.344 1 93.44 94 LEU A CA 1
ATOM 712 C C . LEU A 1 94 ? -5.824 -18.719 -7.277 1 93.44 94 LEU A C 1
ATOM 714 O O . LEU A 1 94 ? -4.82 -19.422 -7.402 1 93.44 94 LEU A O 1
ATOM 718 N N . GLY A 1 95 ? -6.625 -18.75 -6.223 1 93.62 95 GLY A N 1
ATOM 719 C CA . GLY A 1 95 ? -6.406 -19.719 -5.164 1 93.62 95 GLY A CA 1
ATOM 720 C C . GLY A 1 95 ? -6.621 -21.156 -5.613 1 93.62 95 GLY A C 1
ATOM 721 O O . GLY A 1 95 ? -5.809 -22.031 -5.32 1 93.62 95 GLY A O 1
ATOM 722 N N . GLU A 1 96 ? -7.691 -21.359 -6.355 1 93 96 GLU A N 1
ATOM 723 C CA . GLU A 1 96 ? -8.039 -22.688 -6.824 1 93 96 GLU A CA 1
ATOM 724 C C . GLU A 1 96 ? -6.988 -23.234 -7.789 1 93 96 GLU A C 1
ATOM 726 O O . GLU A 1 96 ? -6.707 -24.422 -7.801 1 93 96 GLU A O 1
ATOM 731 N N . GLU A 1 97 ? -6.391 -22.328 -8.539 1 90.94 97 GLU A N 1
ATOM 732 C CA . GLU A 1 97 ? -5.359 -22.703 -9.5 1 90.94 97 GLU A CA 1
ATOM 733 C C . GLU A 1 97 ? -3.984 -22.766 -8.836 1 90.94 97 GLU A C 1
ATOM 735 O O . GLU A 1 97 ? -2.988 -23.078 -9.492 1 90.94 97 GLU A O 1
ATOM 740 N N . ARG A 1 98 ? -3.979 -22.453 -7.625 1 90 98 ARG A N 1
ATOM 741 C CA . ARG A 1 98 ? -2.742 -22.438 -6.852 1 90 98 ARG A CA 1
ATOM 742 C C . ARG A 1 98 ? -1.696 -21.531 -7.496 1 90 98 ARG A C 1
ATOM 744 O O . ARG A 1 98 ? -0.529 -21.922 -7.613 1 90 98 ARG A O 1
ATOM 751 N N . HIS A 1 99 ? -2.256 -20.438 -7.969 1 86.94 99 HIS A N 1
ATOM 752 C CA . HIS A 1 99 ? -1.34 -19.422 -8.477 1 86.94 99 HIS A CA 1
ATOM 753 C C . HIS A 1 99 ? -0.39 -18.938 -7.387 1 86.94 99 HIS A C 1
ATOM 755 O O . HIS A 1 99 ? -0.78 -18.828 -6.223 1 86.94 99 HIS A O 1
ATOM 761 N N . VAL A 1 100 ? 0.772 -18.562 -7.746 1 83.25 100 VAL A N 1
ATOM 762 C CA . VAL A 1 100 ? 1.81 -18.188 -6.789 1 83.25 100 VAL A CA 1
ATOM 763 C C . VAL A 1 100 ? 1.353 -16.984 -5.973 1 83.25 100 VAL A C 1
ATOM 765 O O . VAL A 1 100 ? 1.669 -16.859 -4.789 1 83.25 100 VAL A O 1
ATOM 768 N N . LEU A 1 101 ? 0.542 -16.141 -6.477 1 82.19 101 LEU A N 1
ATOM 769 C CA . LEU A 1 101 ? 0.119 -14.898 -5.828 1 82.19 101 LEU A CA 1
ATOM 770 C C . LEU A 1 101 ? -0.934 -15.18 -4.762 1 82.19 101 LEU A C 1
ATOM 772 O O . LEU A 1 101 ? -1.214 -14.32 -3.92 1 82.19 101 LEU A O 1
ATOM 776 N N . SER A 1 102 ? -1.49 -16.359 -4.805 1 89 102 SER A N 1
ATOM 777 C CA . SER A 1 102 ? -2.488 -16.703 -3.797 1 89 102 SER A CA 1
ATOM 778 C C . SER A 1 102 ? -1.829 -17.141 -2.494 1 89 102 SER A C 1
ATOM 780 O O . SER A 1 102 ? -2.484 -17.219 -1.453 1 89 102 SER A O 1
ATOM 782 N N . GLY A 1 103 ? -0.523 -17.516 -2.574 1 89.44 103 GLY A N 1
ATOM 783 C CA . GLY A 1 103 ? 0.164 -18.078 -1.425 1 89.44 103 GLY A CA 1
ATOM 784 C C . GLY A 1 103 ? -0.125 -19.562 -1.228 1 89.44 103 GLY A C 1
ATOM 785 O O . GLY A 1 103 ? 0.372 -20.172 -0.281 1 89.44 103 GLY A O 1
ATOM 786 N N . LEU A 1 104 ? -0.849 -20.172 -2.168 1 92.62 104 LEU A N 1
ATOM 787 C CA . LEU A 1 104 ? -1.316 -21.547 -1.974 1 92.62 104 LEU A CA 1
ATOM 788 C C . LEU A 1 104 ? -0.553 -22.516 -2.871 1 92.62 104 LEU A C 1
ATOM 790 O O . LEU A 1 104 ? -0.797 -23.719 -2.84 1 92.62 104 LEU A O 1
ATOM 794 N N . ALA A 1 105 ? 0.359 -21.938 -3.65 1 87.62 105 ALA A N 1
ATOM 795 C CA . ALA A 1 105 ? 1.167 -22.828 -4.484 1 87.62 105 ALA A CA 1
ATOM 796 C C . ALA A 1 105 ? 1.961 -23.812 -3.631 1 87.62 105 ALA A C 1
ATOM 798 O O . ALA A 1 105 ? 2.455 -23.453 -2.559 1 87.62 105 ALA A O 1
ATOM 799 N N . GLY A 1 106 ? 2.109 -25.062 -4.02 1 79.56 106 GLY A N 1
ATOM 800 C CA . GLY A 1 106 ? 2.709 -26.141 -3.248 1 79.56 106 GLY A CA 1
ATOM 801 C C . GLY A 1 106 ? 4.148 -25.859 -2.855 1 79.56 106 GLY A C 1
ATOM 802 O O . GLY A 1 106 ? 4.543 -26.109 -1.712 1 79.56 106 GLY A O 1
ATOM 803 N N . ASP A 1 107 ? 4.996 -25.406 -3.721 1 81.62 107 ASP A N 1
ATOM 804 C CA . ASP A 1 107 ? 6.422 -25.25 -3.451 1 81.62 107 ASP A CA 1
ATOM 805 C C . ASP A 1 107 ? 6.797 -23.781 -3.303 1 81.62 107 ASP A C 1
ATOM 807 O O . ASP A 1 107 ? 7.934 -23.391 -3.576 1 81.62 107 ASP A O 1
ATOM 811 N N . ILE A 1 108 ? 5.871 -23.062 -2.584 1 84.56 108 ILE A N 1
ATOM 812 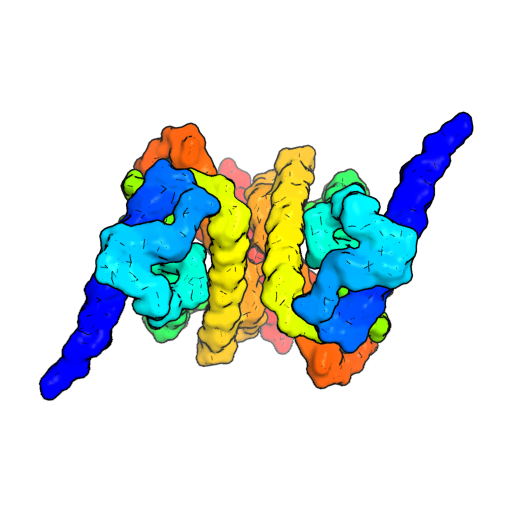C CA . ILE A 1 108 ? 6.074 -21.625 -2.629 1 84.56 108 ILE A CA 1
ATOM 813 C C . ILE A 1 108 ? 6.848 -21.172 -1.393 1 84.56 108 ILE A C 1
ATOM 815 O O . ILE A 1 108 ? 7.367 -20.047 -1.351 1 84.56 108 ILE A O 1
ATOM 819 N N . GLU A 1 109 ? 6.996 -22 -0.408 1 90.31 109 GLU A N 1
ATOM 820 C CA . GLU A 1 109 ? 7.477 -21.594 0.907 1 90.31 109 GLU A CA 1
ATOM 821 C C . GLU A 1 109 ? 8.875 -20.984 0.817 1 90.31 109 GLU A C 1
ATOM 823 O O . GLU A 1 109 ? 9.133 -19.906 1.357 1 90.31 109 GLU A O 1
ATOM 828 N N . PRO A 1 110 ? 9.805 -21.656 0.078 1 91.88 110 PRO A N 1
ATOM 829 C CA . PRO A 1 110 ? 11.133 -21.047 -0.004 1 91.88 110 PRO A CA 1
ATOM 830 C C . PRO A 1 110 ? 11.109 -19.656 -0.632 1 91.88 110 PRO A C 1
ATOM 832 O O . PRO A 1 110 ? 11.828 -18.75 -0.185 1 91.88 110 PRO A O 1
ATOM 835 N N . MET A 1 111 ? 10.289 -19.5 -1.562 1 92.56 111 MET A N 1
ATOM 836 C CA . MET A 1 111 ? 10.164 -18.203 -2.215 1 92.56 111 MET A CA 1
ATOM 837 C C . MET A 1 111 ? 9.586 -17.172 -1.257 1 92.56 111 MET A C 1
ATOM 839 O O . MET A 1 111 ? 10.086 -16.047 -1.178 1 92.56 111 MET A O 1
ATOM 843 N N . MET A 1 112 ? 8.594 -17.562 -0.532 1 93 112 MET A N 1
ATOM 844 C CA . MET A 1 112 ? 7.941 -16.625 0.379 1 93 112 MET A CA 1
ATOM 845 C C . MET A 1 112 ? 8.875 -16.25 1.527 1 93 112 MET A C 1
ATOM 847 O O . MET A 1 112 ? 8.859 -15.109 1.996 1 93 112 MET A O 1
ATOM 851 N N . ARG A 1 113 ? 9.672 -17.156 1.935 1 94.69 113 ARG A N 1
ATOM 852 C CA . ARG A 1 113 ? 10.68 -16.828 2.945 1 94.69 113 ARG A CA 1
ATOM 853 C C . ARG A 1 113 ? 11.688 -15.812 2.416 1 94.69 113 ARG A C 1
ATOM 855 O O . ARG A 1 113 ? 12.086 -14.898 3.139 1 94.69 113 ARG A O 1
ATOM 862 N N . THR A 1 114 ? 12.047 -15.992 1.17 1 96.12 114 THR A N 1
ATOM 863 C CA . THR A 1 114 ? 12.945 -15.055 0.517 1 96.12 114 THR A CA 1
ATOM 864 C C . THR A 1 114 ? 12.32 -13.664 0.451 1 96.12 114 THR A C 1
ATOM 866 O O . THR A 1 114 ? 12.977 -12.664 0.768 1 96.12 114 THR A O 1
ATOM 869 N N . VAL A 1 115 ? 11.086 -13.594 0.156 1 95.62 115 VAL A N 1
ATOM 870 C CA . VAL A 1 115 ? 10.375 -12.336 0.012 1 95.62 115 VAL A CA 1
ATOM 871 C C . VAL A 1 115 ? 10.273 -11.641 1.368 1 95.62 115 VAL A C 1
ATOM 873 O O . VAL A 1 115 ? 10.609 -10.461 1.497 1 95.62 115 VAL A O 1
ATOM 876 N N . THR A 1 116 ? 9.93 -12.391 2.406 1 94.38 116 THR A N 1
ATOM 877 C CA . THR A 1 116 ? 9.68 -11.805 3.719 1 94.38 116 THR A CA 1
ATOM 878 C C . THR A 1 116 ? 10.984 -11.359 4.375 1 94.38 116 THR A C 1
ATOM 880 O O . THR A 1 116 ? 10.977 -10.523 5.277 1 94.38 116 THR A O 1
ATOM 883 N N . ALA A 1 117 ? 12.055 -11.875 3.842 1 95.94 117 ALA A N 1
ATOM 884 C CA . ALA A 1 117 ? 13.359 -11.562 4.426 1 95.94 117 ALA A CA 1
ATOM 885 C C . ALA A 1 117 ? 13.992 -10.359 3.73 1 95.94 117 ALA A C 1
ATOM 887 O O . ALA A 1 117 ? 15.039 -9.867 4.16 1 95.94 117 ALA A O 1
ATOM 888 N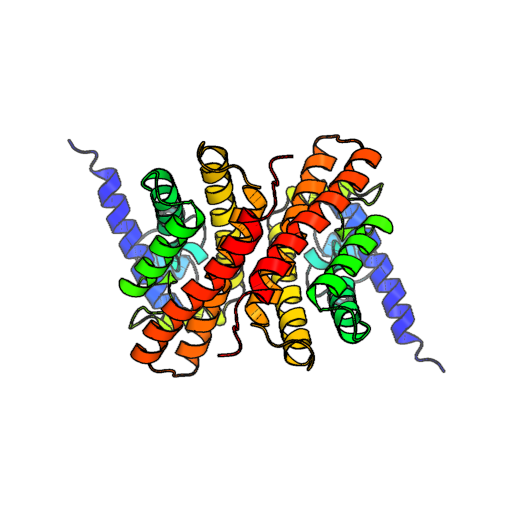 N . SER A 1 118 ? 13.352 -9.852 2.709 1 97.19 118 SER A N 1
ATOM 889 C CA . SER A 1 118 ? 13.984 -8.797 1.913 1 97.19 118 SER A CA 1
ATOM 890 C C . SER A 1 118 ? 13.109 -7.547 1.861 1 97.19 118 SER A C 1
ATOM 892 O O . SER A 1 118 ? 12.07 -7.535 1.195 1 97.19 118 SER A O 1
ATOM 894 N N . PRO A 1 119 ? 13.562 -6.457 2.453 1 94.62 119 PRO A N 1
ATOM 895 C CA . PRO A 1 119 ? 12.812 -5.203 2.369 1 94.62 119 PRO A CA 1
ATOM 896 C C . PRO A 1 119 ? 12.594 -4.738 0.931 1 94.62 119 PRO A C 1
ATOM 898 O O . PRO A 1 119 ? 11.547 -4.164 0.616 1 94.62 119 PRO A O 1
ATOM 901 N N . ALA A 1 120 ? 13.539 -5.012 0.092 1 95.81 120 ALA A N 1
ATOM 902 C CA . ALA A 1 120 ? 13.422 -4.602 -1.306 1 95.81 120 ALA A CA 1
ATOM 903 C C . ALA A 1 120 ? 12.289 -5.34 -2.004 1 95.81 120 ALA A C 1
ATOM 905 O O . ALA A 1 120 ? 11.547 -4.75 -2.789 1 95.81 120 ALA A O 1
ATOM 906 N N . LEU A 1 121 ? 12.133 -6.594 -1.718 1 96.56 121 LEU A N 1
ATOM 907 C CA . LEU A 1 121 ? 11.078 -7.387 -2.336 1 96.56 121 LEU A CA 1
ATOM 908 C C . LEU A 1 121 ? 9.711 -7 -1.774 1 96.56 121 LEU A C 1
ATOM 910 O O . LEU A 1 121 ? 8.727 -6.93 -2.516 1 96.56 121 LEU A O 1
ATOM 914 N N . ILE A 1 122 ? 9.672 -6.688 -0.542 1 95.81 122 ILE A N 1
ATOM 915 C CA . ILE A 1 122 ? 8.438 -6.219 0.076 1 95.81 122 ILE A CA 1
ATOM 916 C C . ILE A 1 122 ? 8.023 -4.887 -0.543 1 95.81 122 ILE A C 1
ATOM 918 O O . ILE A 1 122 ? 6.852 -4.684 -0.875 1 95.81 122 ILE A O 1
ATOM 922 N N . ALA A 1 123 ? 8.992 -4.047 -0.736 1 95.81 123 ALA A N 1
ATOM 923 C CA . ALA A 1 123 ? 8.727 -2.754 -1.364 1 95.81 123 ALA A CA 1
ATOM 924 C C . ALA A 1 123 ? 8.203 -2.936 -2.787 1 95.81 123 ALA A C 1
ATOM 926 O O . ALA A 1 123 ? 7.305 -2.213 -3.223 1 95.81 123 ALA A O 1
ATOM 927 N N . ARG A 1 124 ? 8.758 -3.834 -3.473 1 95.5 124 ARG A N 1
ATOM 928 C CA . ARG A 1 124 ? 8.312 -4.09 -4.84 1 95.5 124 ARG A CA 1
ATOM 929 C C . ARG A 1 124 ? 6.875 -4.59 -4.863 1 95.5 124 ARG A C 1
ATOM 931 O O . ARG A 1 124 ? 6.094 -4.207 -5.738 1 95.5 124 ARG A O 1
ATOM 938 N N . LEU A 1 125 ? 6.5 -5.43 -3.947 1 95.31 125 LEU A N 1
ATOM 939 C CA . LEU A 1 125 ? 5.129 -5.93 -3.867 1 95.31 125 LEU A CA 1
ATOM 940 C C . LEU A 1 125 ? 4.156 -4.797 -3.551 1 95.31 125 LEU A C 1
ATOM 942 O O . LEU A 1 125 ? 3.045 -4.762 -4.078 1 95.31 125 LEU A O 1
ATOM 946 N N . ARG A 1 126 ? 4.633 -3.873 -2.709 1 96.25 126 ARG A N 1
ATOM 947 C CA . ARG A 1 126 ? 3.799 -2.715 -2.404 1 96.25 126 ARG A CA 1
ATOM 948 C C . ARG A 1 126 ? 3.596 -1.847 -3.641 1 96.25 126 ARG A C 1
ATOM 950 O O . ARG A 1 126 ? 2.484 -1.376 -3.9 1 96.25 126 ARG A O 1
ATOM 957 N N . ALA A 1 127 ? 4.629 -1.658 -4.348 1 95.75 127 ALA A N 1
ATOM 958 C CA . ALA A 1 127 ? 4.523 -0.906 -5.598 1 95.75 127 ALA A CA 1
ATOM 959 C C . ALA A 1 127 ? 3.584 -1.601 -6.578 1 95.75 127 ALA A C 1
ATOM 961 O O . ALA A 1 127 ? 2.795 -0.943 -7.262 1 95.75 127 ALA A O 1
ATOM 962 N N . PHE A 1 128 ? 3.658 -2.848 -6.609 1 94.81 128 PHE A N 1
ATOM 963 C CA . PHE A 1 128 ? 2.812 -3.629 -7.504 1 94.81 128 PHE A CA 1
ATOM 964 C C . PHE A 1 128 ? 1.344 -3.488 -7.117 1 94.81 128 PHE A C 1
ATOM 966 O O . PHE A 1 128 ? 0.479 -3.359 -7.988 1 94.81 128 PHE A O 1
ATOM 973 N N . ALA A 1 129 ? 1.041 -3.541 -5.84 1 96.38 129 ALA A N 1
ATOM 974 C CA . ALA A 1 129 ? -0.328 -3.324 -5.383 1 96.38 129 ALA A CA 1
ATOM 975 C C . ALA A 1 129 ? -0.871 -1.99 -5.883 1 96.38 129 ALA A C 1
ATOM 977 O O . ALA A 1 129 ? -2.02 -1.907 -6.324 1 96.38 129 ALA A O 1
ATOM 978 N N . SER A 1 130 ? -0.035 -1.005 -5.855 1 96.38 130 SER A N 1
ATOM 979 C CA . SER A 1 130 ? -0.427 0.31 -6.352 1 96.38 130 SER A CA 1
ATOM 980 C C . SER A 1 130 ? -0.665 0.282 -7.859 1 96.38 130 SER A C 1
ATOM 982 O O . SER A 1 130 ? -1.567 0.953 -8.359 1 96.38 130 SER A O 1
ATOM 984 N N . GLU A 1 131 ? 0.15 -0.473 -8.562 1 95.31 131 GLU A N 1
ATOM 985 C CA . GLU A 1 131 ? -0.04 -0.635 -10 1 95.31 131 GLU A CA 1
ATOM 986 C C . GLU A 1 131 ? -1.379 -1.3 -10.312 1 95.31 131 GLU A C 1
ATOM 988 O O . GLU A 1 131 ? -2.072 -0.905 -11.25 1 95.31 131 GLU A O 1
ATOM 993 N N . ILE A 1 132 ? -1.742 -2.252 -9.547 1 96.81 132 ILE A N 1
ATOM 994 C CA . ILE A 1 132 ? -3.023 -2.93 -9.711 1 96.81 132 ILE A CA 1
ATOM 995 C C . ILE A 1 132 ? -4.164 -1.957 -9.422 1 96.81 132 ILE A C 1
ATOM 997 O O . ILE A 1 132 ? -5.152 -1.914 -10.156 1 96.81 132 ILE A O 1
ATOM 1001 N N . GLU A 1 133 ? -4.039 -1.19 -8.359 1 97.75 133 GLU A N 1
ATOM 1002 C CA . GLU A 1 133 ? -5.043 -0.181 -8.039 1 97.75 133 GLU A CA 1
ATOM 1003 C C . GLU A 1 133 ? -5.266 0.766 -9.219 1 97.75 133 GLU A C 1
ATOM 1005 O O . GLU A 1 133 ? -6.406 1.063 -9.57 1 97.75 133 GLU A O 1
ATOM 1010 N N . THR A 1 134 ? -4.18 1.185 -9.773 1 96.75 134 THR A N 1
ATOM 1011 C CA . THR A 1 134 ? -4.246 2.125 -10.883 1 96.75 134 THR A CA 1
ATOM 1012 C C . THR A 1 134 ? -4.941 1.495 -12.086 1 96.75 134 THR A C 1
ATOM 1014 O O . THR A 1 134 ? -5.824 2.109 -12.688 1 96.75 134 THR A O 1
ATOM 1017 N N . ALA A 1 135 ? -4.562 0.288 -12.406 1 96.62 135 ALA A N 1
ATOM 1018 C CA . ALA A 1 135 ? -5.168 -0.42 -13.531 1 96.62 135 ALA A CA 1
ATOM 1019 C C . ALA A 1 135 ? -6.66 -0.641 -13.297 1 96.62 135 ALA A C 1
ATOM 1021 O O . ALA A 1 135 ? -7.477 -0.423 -14.195 1 96.62 135 ALA A O 1
ATOM 1022 N N . LEU A 1 136 ? -6.996 -1.063 -12.109 1 97.56 136 LEU A N 1
ATOM 1023 C CA . LEU A 1 136 ? -8.391 -1.331 -11.781 1 97.56 136 LEU A CA 1
ATOM 1024 C C . LEU A 1 136 ? -9.211 -0.046 -11.805 1 97.56 136 LEU A C 1
ATOM 1026 O O . LEU A 1 136 ? -10.344 -0.038 -12.289 1 97.56 136 LEU A O 1
ATOM 1030 N N . THR A 1 137 ? -8.68 1.03 -11.273 1 97.69 137 THR A N 1
ATOM 1031 C CA . THR A 1 137 ? -9.352 2.324 -11.328 1 97.69 137 THR A CA 1
ATOM 1032 C C . THR A 1 137 ? -9.688 2.697 -12.773 1 97.69 137 THR A C 1
ATOM 1034 O O . THR A 1 137 ? -10.812 3.096 -13.07 1 97.69 137 THR A O 1
ATOM 1037 N N . ALA A 1 138 ? -8.695 2.539 -13.648 1 97.06 138 ALA A N 1
ATOM 1038 C CA . ALA A 1 138 ? -8.883 2.877 -15.055 1 97.06 138 ALA A CA 1
ATOM 1039 C C . ALA A 1 138 ? -9.977 2.018 -15.68 1 97.06 138 ALA A C 1
ATOM 1041 O O . ALA A 1 138 ? -10.812 2.516 -16.438 1 97.06 138 ALA A O 1
ATOM 1042 N N . GLU A 1 139 ? -9.961 0.745 -15.367 1 96.69 139 GLU A N 1
ATOM 1043 C CA . GLU A 1 139 ? -10.977 -0.165 -15.898 1 96.69 139 GLU A CA 1
ATOM 1044 C C . GLU A 1 139 ? -12.367 0.199 -15.391 1 96.69 139 GLU A C 1
ATOM 1046 O O . GLU A 1 139 ? -13.336 0.188 -16.156 1 96.69 139 GLU A O 1
ATOM 1051 N N . LEU A 1 140 ? -12.5 0.522 -14.117 1 95.88 140 LEU A N 1
ATOM 1052 C CA . LEU A 1 140 ? -13.789 0.874 -13.523 1 95.88 140 LEU A CA 1
ATOM 1053 C C . LEU A 1 140 ? -14.305 2.193 -14.094 1 95.88 140 LEU A C 1
ATOM 1055 O O . LEU A 1 140 ? -15.508 2.357 -14.297 1 95.88 140 LEU A O 1
ATOM 1059 N N . ASP A 1 141 ? -13.359 3.086 -14.336 1 95.5 141 ASP A N 1
ATOM 1060 C CA . ASP A 1 141 ? -13.734 4.367 -14.93 1 95.5 141 ASP A CA 1
ATOM 1061 C C . ASP A 1 141 ? -14.344 4.18 -16.312 1 95.5 141 ASP A C 1
ATOM 1063 O O . ASP A 1 141 ? -15.211 4.949 -16.734 1 95.5 141 ASP A O 1
ATOM 1067 N N . GLN A 1 142 ? -13.836 3.227 -16.953 1 94.06 142 GLN A N 1
ATOM 1068 C CA . GLN A 1 142 ? -14.273 2.994 -18.312 1 94.06 142 GLN A CA 1
ATOM 1069 C C . GLN A 1 142 ? -15.469 2.047 -18.359 1 94.06 142 GLN A C 1
ATOM 1071 O O . GLN A 1 142 ? -16.016 1.777 -19.438 1 94.06 142 GLN A O 1
ATOM 1076 N N . ASP A 1 143 ? -15.836 1.498 -17.25 1 91.5 143 ASP A N 1
ATOM 1077 C CA . ASP A 1 143 ? -16.953 0.557 -17.172 1 91.5 143 ASP A CA 1
ATOM 1078 C C . ASP A 1 143 ? -18.281 1.292 -17.031 1 91.5 143 ASP A C 1
ATOM 1080 O O . ASP A 1 143 ? -18.578 1.859 -15.984 1 91.5 143 ASP A O 1
ATOM 1084 N N . PRO A 1 144 ? -19.109 1.259 -18 1 89 144 PRO A N 1
ATOM 1085 C CA . PRO A 1 144 ? -20.375 1.992 -17.938 1 89 144 PRO A CA 1
ATOM 1086 C C . PRO A 1 144 ? -21.328 1.438 -16.891 1 89 144 PRO A C 1
ATOM 1088 O O . PRO A 1 144 ? -22.25 2.135 -16.453 1 89 144 PRO A O 1
ATOM 1091 N N . ALA A 1 145 ? -21.125 0.222 -16.469 1 89.31 145 ALA A N 1
ATOM 1092 C CA . ALA A 1 145 ? -22.016 -0.418 -15.5 1 89.31 145 ALA A CA 1
ATOM 1093 C C . ALA A 1 145 ? -21.609 -0.081 -14.07 1 89.31 145 ALA A C 1
ATOM 1095 O O . ALA A 1 145 ? -22.328 -0.406 -13.117 1 89.31 145 ALA A O 1
ATOM 1096 N N . PHE A 1 146 ? -20.484 0.565 -13.953 1 90.56 146 PHE A N 1
ATOM 1097 C CA . PHE A 1 146 ? -20.016 0.919 -12.617 1 90.56 146 PHE A CA 1
ATOM 1098 C C . PHE A 1 146 ? -20.25 2.398 -12.336 1 90.56 146 PHE A C 1
ATOM 1100 O O . PHE A 1 146 ? -19.828 3.258 -13.109 1 90.56 146 PHE A O 1
ATOM 1107 N N . SER A 1 147 ? -20.938 2.75 -11.195 1 88.12 147 SER A N 1
ATOM 1108 C CA . SER A 1 147 ? -21.281 4.137 -10.898 1 88.12 147 SER A CA 1
ATOM 1109 C C . SER A 1 147 ? -20.688 4.582 -9.57 1 88.12 147 SER A C 1
ATOM 1111 O O . SER A 1 147 ? -20.922 5.703 -9.125 1 88.12 147 SER A O 1
ATOM 1113 N N . GLY A 1 148 ? -19.797 3.891 -8.992 1 89.88 148 GLY A N 1
ATOM 1114 C CA . GLY A 1 148 ? -19.203 4.27 -7.719 1 89.88 148 GLY A CA 1
ATOM 1115 C C . GLY A 1 148 ? -17.875 4.977 -7.867 1 89.88 148 GLY A C 1
ATOM 1116 O O . GLY A 1 148 ? -17.516 5.398 -8.969 1 89.88 148 GLY A O 1
ATOM 1117 N N . ASP A 1 149 ? -17.25 5.293 -6.801 1 94.56 149 ASP A N 1
ATOM 1118 C CA . ASP A 1 149 ? -15.906 5.852 -6.766 1 94.56 149 ASP A CA 1
ATOM 1119 C C . ASP A 1 149 ? -14.867 4.805 -7.168 1 94.56 149 ASP A C 1
ATOM 1121 O O . ASP A 1 149 ? -14.508 3.941 -6.363 1 94.56 149 ASP A O 1
ATOM 1125 N N . SER A 1 150 ? -14.375 4.938 -8.422 1 96.62 150 SER A N 1
ATOM 1126 C CA . SER A 1 150 ? -13.492 3.926 -8.992 1 96.62 150 SER A CA 1
ATOM 1127 C C . SER A 1 150 ? -12.211 3.789 -8.18 1 96.62 150 SER A C 1
ATOM 1129 O O . SER A 1 150 ? -11.766 2.674 -7.898 1 96.62 150 SER A O 1
ATOM 1131 N N . ALA A 1 151 ? -11.664 4.938 -7.754 1 97.38 151 ALA A N 1
ATOM 1132 C CA . ALA A 1 151 ? -10.406 4.918 -7.012 1 97.38 151 ALA A CA 1
ATOM 1133 C C . ALA A 1 151 ? -10.594 4.262 -5.645 1 97.38 151 ALA A C 1
ATOM 1135 O O . ALA A 1 151 ? -9.758 3.461 -5.219 1 97.38 151 ALA A O 1
ATOM 1136 N N . LEU A 1 152 ? -11.656 4.613 -4.977 1 97.12 152 LEU A N 1
ATOM 1137 C CA . LEU A 1 152 ? -11.93 4.031 -3.666 1 97.12 152 LEU A CA 1
ATOM 1138 C C . LEU A 1 152 ? -12.203 2.535 -3.781 1 97.12 152 LEU A C 1
ATOM 1140 O O . LEU A 1 152 ? -11.656 1.739 -3.016 1 97.12 152 LEU A O 1
ATOM 1144 N N . ALA A 1 153 ? -13.055 2.15 -4.766 1 96.62 153 ALA A N 1
ATOM 1145 C CA . ALA A 1 153 ? -13.367 0.736 -4.969 1 96.62 153 ALA A CA 1
ATOM 1146 C C . ALA A 1 153 ? -12.094 -0.069 -5.23 1 96.62 153 ALA A C 1
ATOM 1148 O O . ALA A 1 153 ? -11.891 -1.126 -4.633 1 96.62 153 ALA A O 1
ATOM 1149 N N . ALA A 1 154 ? -11.227 0.449 -6.125 1 97.88 154 ALA A N 1
ATOM 1150 C CA . ALA A 1 154 ? -9.984 -0.228 -6.465 1 97.88 154 ALA A CA 1
ATOM 1151 C C . ALA A 1 154 ? -9.094 -0.391 -5.238 1 97.88 154 ALA A C 1
ATOM 1153 O O . ALA A 1 154 ? -8.562 -1.477 -4.984 1 97.88 154 ALA A O 1
ATOM 1154 N N . ALA A 1 155 ? -8.977 0.681 -4.473 1 98.31 155 ALA A N 1
ATOM 1155 C CA . ALA A 1 155 ? -8.117 0.665 -3.291 1 98.31 155 ALA A CA 1
ATOM 1156 C C . ALA A 1 155 ? -8.617 -0.341 -2.26 1 98.31 155 ALA A C 1
ATOM 1158 O O . ALA A 1 155 ? -7.832 -1.101 -1.688 1 98.31 155 ALA A O 1
ATOM 1159 N N . LEU A 1 156 ? -9.898 -0.352 -2.043 1 98 156 LEU A N 1
ATOM 1160 C CA . LEU A 1 156 ? -10.477 -1.25 -1.051 1 98 156 LEU A CA 1
ATOM 1161 C C . LEU A 1 156 ? -10.367 -2.703 -1.5 1 98 156 LEU A C 1
ATOM 1163 O O . LEU A 1 156 ? -10.055 -3.584 -0.695 1 98 156 LEU A O 1
ATOM 1167 N N . LEU A 1 157 ? -10.586 -2.955 -2.785 1 97.81 157 LEU A N 1
ATOM 1168 C CA . LEU A 1 157 ? -10.516 -4.316 -3.307 1 97.81 157 LEU A CA 1
ATOM 1169 C C . LEU A 1 157 ? -9.094 -4.855 -3.238 1 97.81 157 LEU A C 1
ATOM 1171 O O . LEU A 1 157 ? -8.875 -6 -2.84 1 97.81 157 LEU A O 1
ATOM 1175 N N . VAL A 1 158 ? -8.164 -4.043 -3.592 1 98.12 158 VAL A N 1
ATOM 1176 C CA . VAL A 1 158 ? -6.762 -4.449 -3.547 1 98.12 158 VAL A CA 1
ATOM 1177 C C . VAL A 1 158 ? -6.336 -4.672 -2.098 1 98.12 158 VAL A C 1
ATOM 1179 O O . VAL A 1 158 ? -5.637 -5.641 -1.79 1 98.12 158 VAL A O 1
ATOM 1182 N N . ALA A 1 159 ? -6.777 -3.787 -1.181 1 98.31 159 ALA A N 1
ATOM 1183 C CA . ALA A 1 159 ? -6.469 -3.949 0.237 1 98.31 159 ALA A CA 1
ATOM 1184 C C . ALA A 1 159 ? -7.07 -5.238 0.786 1 98.31 159 ALA A C 1
ATOM 1186 O O . ALA A 1 159 ? -6.426 -5.949 1.562 1 98.31 159 ALA A O 1
ATOM 1187 N N . ALA A 1 160 ? -8.266 -5.516 0.372 1 97.75 160 ALA A N 1
ATOM 1188 C CA . ALA A 1 160 ? -8.945 -6.727 0.816 1 97.75 160 ALA A CA 1
ATOM 1189 C C . ALA A 1 160 ? -8.195 -7.977 0.373 1 97.75 160 ALA A C 1
ATOM 1191 O O . ALA A 1 160 ? -7.879 -8.844 1.192 1 97.75 160 ALA A O 1
ATOM 1192 N N . TYR A 1 161 ? -7.891 -8.031 -0.892 1 97.69 161 TYR A N 1
ATOM 1193 C CA . TYR A 1 161 ? -7.176 -9.203 -1.393 1 97.69 161 TYR A CA 1
ATOM 1194 C C . TYR A 1 161 ? -5.82 -9.344 -0.71 1 97.69 161 TYR A C 1
ATOM 1196 O O . TYR A 1 161 ? -5.445 -10.438 -0.281 1 97.69 161 TYR A O 1
ATOM 1204 N N . ARG A 1 162 ? -5.059 -8.234 -0.665 1 97.12 162 ARG A N 1
ATOM 1205 C CA . ARG A 1 162 ? -3.727 -8.234 -0.07 1 97.12 162 ARG A CA 1
ATOM 1206 C C . ARG A 1 162 ? -3.768 -8.758 1.363 1 97.12 162 ARG A C 1
ATOM 1208 O O . ARG A 1 162 ? -2.895 -9.523 1.774 1 97.12 162 ARG A O 1
ATOM 1215 N N . THR A 1 163 ? -4.766 -8.328 2.129 1 97.38 163 THR A N 1
ATOM 1216 C CA . THR A 1 163 ? -4.887 -8.758 3.518 1 97.38 163 THR A CA 1
ATOM 1217 C C . THR A 1 163 ? -5.023 -10.273 3.607 1 97.38 163 THR A C 1
ATOM 1219 O O . THR A 1 163 ? -4.348 -10.922 4.41 1 97.38 163 THR A O 1
ATOM 1222 N N . VAL A 1 164 ? -5.832 -10.812 2.756 1 97.5 164 VAL A N 1
ATOM 1223 C CA . VAL A 1 164 ? -6.066 -12.258 2.77 1 97.5 164 VAL A CA 1
ATOM 1224 C C . VAL A 1 164 ? -4.812 -12.992 2.301 1 97.5 164 VAL A C 1
ATOM 1226 O O . VAL A 1 164 ? -4.383 -13.961 2.926 1 97.5 164 VAL A O 1
ATOM 1229 N N . ALA A 1 165 ? -4.207 -12.516 1.216 1 95.38 165 ALA A N 1
ATOM 1230 C CA . ALA A 1 165 ? -3.025 -13.164 0.651 1 95.38 165 ALA A CA 1
ATOM 1231 C C . ALA A 1 165 ? -1.869 -13.164 1.646 1 95.38 165 ALA A C 1
ATOM 1233 O O . ALA A 1 165 ? -1.189 -14.172 1.821 1 95.38 165 ALA A O 1
ATOM 1234 N N . VAL A 1 166 ? -1.603 -12.086 2.334 1 95.06 166 VAL A N 1
ATOM 1235 C CA . VAL A 1 166 ? -0.524 -11.953 3.307 1 95.06 166 VAL A CA 1
ATOM 1236 C C . VAL A 1 166 ? -0.78 -12.883 4.488 1 95.06 166 VAL A C 1
ATOM 1238 O O . VAL A 1 166 ? 0.138 -13.547 4.973 1 95.06 166 VAL A O 1
ATOM 1241 N N . ASP A 1 167 ? -2.047 -12.906 4.922 1 95.88 167 ASP A N 1
ATOM 1242 C CA . ASP A 1 167 ? -2.383 -13.805 6.02 1 95.88 167 ASP A CA 1
ATOM 1243 C C . ASP A 1 167 ? -2.16 -15.266 5.621 1 95.88 167 ASP A C 1
ATOM 1245 O O . ASP A 1 167 ? -1.668 -16.062 6.422 1 95.88 167 ASP A O 1
ATOM 1249 N N . THR A 1 168 ? -2.521 -15.617 4.422 1 96 168 THR A N 1
ATOM 1250 C CA . THR A 1 168 ? -2.324 -16.969 3.926 1 96 168 THR A CA 1
ATOM 1251 C C . THR A 1 168 ? -0.842 -17.344 3.934 1 96 168 THR A C 1
ATOM 1253 O O . THR A 1 168 ? -0.466 -18.406 4.41 1 96 168 THR A O 1
ATOM 1256 N N . VAL A 1 169 ? -0.008 -16.453 3.492 1 94.12 169 VAL A N 1
ATOM 1257 C CA . VAL A 1 169 ? 1.432 -16.688 3.461 1 94.12 169 VAL A CA 1
ATOM 1258 C C . VAL A 1 169 ? 1.964 -16.828 4.883 1 94.12 169 VAL A C 1
ATOM 1260 O O . VAL A 1 169 ? 2.768 -17.719 5.168 1 94.12 169 VAL A O 1
ATOM 1263 N N . ARG A 1 170 ? 1.525 -15.945 5.758 1 94.56 170 ARG A N 1
ATOM 1264 C CA . ARG A 1 170 ? 1.959 -16 7.148 1 94.56 170 ARG A CA 1
ATOM 1265 C C . ARG A 1 170 ? 1.614 -17.344 7.781 1 94.56 170 ARG A C 1
ATOM 1267 O O . ARG A 1 170 ? 2.457 -17.953 8.438 1 94.56 170 ARG A O 1
ATOM 1274 N N . ARG A 1 171 ? 0.428 -17.812 7.574 1 95.38 171 ARG A N 1
ATOM 1275 C CA . ARG A 1 171 ? -0.027 -19.078 8.141 1 95.38 171 ARG A CA 1
ATOM 1276 C C . ARG A 1 171 ? 0.702 -20.266 7.508 1 95.38 171 ARG A C 1
ATOM 1278 O O . ARG A 1 171 ? 1.003 -21.25 8.18 1 95.38 171 ARG A O 1
ATOM 1285 N N . ARG A 1 172 ? 0.896 -20.156 6.207 1 93.56 172 ARG A N 1
ATOM 1286 C CA . ARG A 1 172 ? 1.669 -21.172 5.516 1 93.56 172 ARG A CA 1
ATOM 1287 C C . ARG A 1 172 ? 3.068 -21.297 6.113 1 93.56 172 ARG A C 1
ATOM 1289 O O . ARG A 1 172 ? 3.533 -22.406 6.383 1 93.56 172 ARG A O 1
ATOM 1296 N N . LEU A 1 173 ? 3.738 -20.219 6.344 1 93.38 173 LEU A N 1
ATOM 1297 C CA . LEU A 1 173 ? 5.09 -20.188 6.891 1 93.38 173 LEU A CA 1
ATOM 1298 C C . LEU A 1 173 ? 5.098 -20.656 8.344 1 93.38 173 LEU A C 1
ATOM 1300 O O . LEU A 1 173 ? 6.121 -21.125 8.844 1 93.38 173 LEU A O 1
ATOM 1304 N N . ALA A 1 174 ? 3.928 -20.531 9 1 94.44 174 ALA A N 1
ATOM 1305 C CA . ALA A 1 174 ? 3.795 -20.984 10.383 1 94.44 174 ALA A CA 1
ATOM 1306 C C . ALA A 1 174 ? 3.539 -22.484 10.438 1 94.44 174 ALA A C 1
ATOM 1308 O O . ALA A 1 174 ? 3.52 -23.078 11.523 1 94.44 174 ALA A O 1
ATOM 1309 N N . GLY A 1 175 ? 3.25 -23.141 9.297 1 92.62 175 GLY A N 1
ATOM 1310 C CA . GLY A 1 175 ? 3.176 -24.594 9.258 1 92.62 175 GLY A CA 1
ATOM 1311 C C . GLY A 1 175 ? 1.757 -25.109 9.117 1 92.62 175 GLY A C 1
ATOM 1312 O O . GLY A 1 175 ? 1.517 -26.312 9.242 1 92.62 175 GLY A O 1
ATOM 1313 N N . ASP A 1 176 ? 0.777 -24.203 8.797 1 93.81 176 ASP A N 1
ATOM 1314 C CA . ASP A 1 176 ? -0.601 -24.656 8.633 1 93.81 176 ASP A CA 1
ATOM 1315 C C . ASP A 1 176 ? -0.729 -25.594 7.434 1 93.81 176 ASP A C 1
ATOM 1317 O O . ASP A 1 176 ? 0.008 -25.453 6.453 1 93.81 176 ASP A O 1
ATOM 1321 N N . ASP A 1 177 ? -1.66 -26.469 7.531 1 92.88 177 ASP A N 1
ATOM 1322 C CA . ASP A 1 177 ? -1.924 -27.453 6.488 1 92.88 177 ASP A CA 1
ATOM 1323 C C . ASP A 1 177 ? -2.504 -26.781 5.242 1 92.88 177 ASP A C 1
ATOM 1325 O O . ASP A 1 177 ? -3.402 -25.953 5.34 1 92.88 177 ASP A O 1
ATOM 1329 N N . LEU A 1 178 ? -1.993 -27.219 4.098 1 90.38 178 LEU A N 1
ATOM 1330 C CA . LEU A 1 178 ? -2.355 -26.594 2.834 1 90.38 178 LEU A CA 1
ATOM 1331 C C . LEU A 1 178 ? -3.846 -26.75 2.557 1 90.38 178 LEU A C 1
ATOM 1333 O O . LEU A 1 178 ? -4.488 -25.828 2.047 1 90.38 178 LEU A O 1
ATOM 1337 N N . ALA A 1 179 ? -4.391 -27.922 2.873 1 90.25 179 ALA A N 1
ATOM 1338 C CA . ALA A 1 179 ? -5.812 -28.156 2.633 1 90.25 179 ALA A CA 1
ATOM 1339 C C . ALA A 1 179 ? -6.664 -27.203 3.477 1 90.25 179 ALA A C 1
ATOM 1341 O O . ALA A 1 179 ? -7.633 -26.625 2.98 1 90.25 179 ALA A O 1
ATOM 1342 N N . HIS A 1 180 ? -6.285 -27.078 4.699 1 93.75 180 HIS A N 1
ATOM 1343 C CA . HIS A 1 180 ? -6.977 -26.156 5.594 1 93.75 180 HIS A CA 1
ATOM 1344 C C . HIS A 1 180 ? -6.828 -24.719 5.121 1 93.75 180 HIS A C 1
ATOM 1346 O O . HIS A 1 180 ? -7.797 -23.953 5.125 1 93.75 180 HIS A O 1
ATOM 1352 N N . LEU A 1 181 ? -5.68 -24.375 4.617 1 94.56 181 LEU A N 1
ATOM 1353 C CA . LEU A 1 181 ? -5.398 -23.016 4.152 1 94.56 181 LEU A CA 1
ATOM 1354 C C . LEU A 1 181 ? -6.223 -22.688 2.914 1 94.56 181 LEU A C 1
ATOM 1356 O O . LEU A 1 181 ? -6.688 -21.547 2.756 1 94.56 181 LEU A O 1
ATOM 1360 N N . THR A 1 182 ? -6.355 -23.672 2.039 1 94.25 182 THR A N 1
ATOM 1361 C CA . THR A 1 182 ? -7.125 -23.453 0.82 1 94.25 182 THR A CA 1
ATOM 1362 C C . THR A 1 182 ? -8.578 -23.094 1.152 1 94.25 182 THR A C 1
ATOM 1364 O O . THR A 1 182 ? -9.125 -22.141 0.613 1 94.25 182 THR A O 1
ATOM 1367 N N . ALA A 1 183 ? -9.156 -23.844 2.102 1 93.94 183 ALA A N 1
ATOM 1368 C CA . ALA A 1 183 ? -10.547 -23.594 2.498 1 93.94 183 ALA A CA 1
ATOM 1369 C C . ALA A 1 183 ? -10.688 -22.25 3.213 1 93.94 183 ALA A C 1
ATOM 1371 O O . ALA A 1 183 ? -11.594 -21.484 2.916 1 93.94 183 ALA A O 1
ATOM 1372 N N . THR A 1 184 ? -9.797 -21.969 4.07 1 95.44 184 THR A N 1
ATOM 1373 C CA . THR A 1 184 ? -9.859 -20.734 4.844 1 95.44 184 THR A CA 1
ATOM 1374 C C . THR A 1 184 ? -9.578 -19.531 3.955 1 95.44 184 THR A C 1
ATOM 1376 O O . THR A 1 184 ? -10.18 -18.469 4.145 1 95.44 184 THR A O 1
ATOM 1379 N N . HIS A 1 185 ? -8.688 -19.703 2.973 1 97.19 185 HIS A N 1
ATOM 1380 C CA . HIS A 1 185 ? -8.391 -18.641 2.02 1 97.19 185 HIS A CA 1
ATOM 1381 C C . HIS A 1 185 ? -9.648 -18.219 1.263 1 97.19 185 HIS A C 1
ATOM 1383 O O . HIS A 1 185 ? -9.953 -17.016 1.174 1 97.19 185 HIS A O 1
ATOM 1389 N N . ARG A 1 186 ? -10.375 -19.172 0.789 1 96.94 186 ARG A N 1
ATOM 1390 C CA . ARG A 1 186 ? -11.602 -18.891 0.051 1 96.94 186 ARG A CA 1
ATOM 1391 C C . ARG A 1 186 ? -12.625 -18.188 0.941 1 96.94 186 ARG A C 1
ATOM 1393 O O . ARG A 1 186 ? -13.258 -17.219 0.526 1 96.94 186 ARG A O 1
ATOM 1400 N N . GLN A 1 187 ? -12.773 -18.672 2.133 1 96.56 187 GLN A N 1
ATOM 1401 C CA . GLN A 1 187 ? -13.703 -18.094 3.086 1 96.56 187 GLN A CA 1
ATOM 1402 C C . GLN A 1 187 ? -13.336 -16.641 3.402 1 96.56 187 GLN A C 1
ATOM 1404 O O . GLN A 1 187 ? -14.203 -15.773 3.428 1 96.56 187 GLN A O 1
ATOM 1409 N N . ARG A 1 188 ? -12.102 -16.391 3.584 1 96.69 188 ARG A N 1
ATOM 1410 C CA . ARG A 1 188 ? -11.633 -15.055 3.932 1 96.69 188 ARG A CA 1
ATOM 1411 C C . ARG A 1 188 ? -11.781 -14.094 2.754 1 96.69 188 ARG A C 1
ATOM 1413 O O . ARG A 1 188 ? -12.094 -12.922 2.938 1 96.69 188 ARG A O 1
ATOM 1420 N N . LEU A 1 189 ? -11.539 -14.602 1.569 1 97.62 189 LEU A N 1
ATOM 1421 C CA . LEU A 1 189 ? -11.773 -13.789 0.383 1 97.62 189 LEU A CA 1
ATOM 1422 C C . LEU A 1 189 ? -13.227 -13.344 0.302 1 97.62 189 LEU A C 1
ATOM 1424 O O . LEU A 1 189 ? -13.516 -12.172 0.066 1 97.62 189 LEU A O 1
ATOM 1428 N N . ASN A 1 190 ? -14.117 -14.32 0.529 1 96.88 190 ASN A N 1
ATOM 1429 C CA . ASN A 1 190 ? -15.539 -14 0.476 1 96.88 190 ASN A CA 1
ATOM 1430 C C . ASN A 1 190 ? -15.914 -12.953 1.517 1 96.88 190 ASN A C 1
ATOM 1432 O O . ASN A 1 190 ? -16.625 -11.992 1.207 1 96.88 190 ASN A O 1
ATOM 1436 N N . GLN A 1 191 ? -15.383 -13.086 2.654 1 94.56 191 GLN A N 1
ATOM 1437 C CA . GLN A 1 191 ? -15.672 -12.133 3.725 1 94.56 191 GLN A CA 1
ATOM 1438 C C . GLN A 1 191 ? -15.117 -10.75 3.395 1 94.56 191 GLN A C 1
ATOM 1440 O O . GLN A 1 191 ? -15.805 -9.742 3.572 1 94.56 191 GLN A O 1
ATOM 1445 N N . ALA A 1 192 ? -13.898 -10.688 2.943 1 97.06 192 ALA A N 1
ATOM 1446 C CA . ALA A 1 192 ? -13.242 -9.414 2.65 1 97.06 192 ALA A CA 1
ATOM 1447 C C . ALA A 1 192 ? -13.938 -8.688 1.506 1 97.06 192 ALA A C 1
ATOM 1449 O O . ALA A 1 192 ? -14.172 -7.48 1.579 1 97.06 192 ALA A O 1
ATOM 1450 N N . PHE A 1 193 ? -14.289 -9.43 0.474 1 96.81 193 PHE A N 1
ATOM 1451 C CA . PHE A 1 193 ? -14.938 -8.805 -0.674 1 96.81 193 PHE A CA 1
ATOM 1452 C C . PHE A 1 193 ? -16.375 -8.43 -0.351 1 96.81 193 PHE A C 1
ATOM 1454 O O . PHE A 1 193 ? -16.906 -7.441 -0.868 1 96.81 193 PHE A O 1
ATOM 1461 N N . ASP A 1 194 ? -17.078 -9.188 0.554 1 94.62 194 ASP A N 1
ATOM 1462 C CA . ASP A 1 194 ? -18.391 -8.781 1.059 1 94.62 194 ASP A CA 1
ATOM 1463 C C . ASP A 1 194 ? -18.312 -7.426 1.752 1 94.62 194 ASP A C 1
ATOM 1465 O O . ASP A 1 194 ? -19.188 -6.578 1.563 1 94.62 194 ASP A O 1
ATOM 1469 N N . ALA A 1 195 ? -17.281 -7.285 2.508 1 92.62 195 ALA A N 1
ATOM 1470 C CA . ALA A 1 195 ? -17.094 -6.023 3.221 1 92.62 195 ALA A CA 1
ATOM 1471 C C . ALA A 1 195 ? -16.984 -4.855 2.248 1 92.62 195 ALA A C 1
ATOM 1473 O O . ALA A 1 195 ? -17.562 -3.791 2.469 1 92.62 195 ALA A O 1
ATOM 1474 N N . VAL A 1 196 ? -16.266 -5.066 1.164 1 94.62 196 VAL A N 1
ATOM 1475 C CA . VAL A 1 196 ? -16.078 -4.012 0.174 1 94.62 196 VAL A CA 1
ATOM 1476 C C . VAL A 1 196 ? -17.391 -3.775 -0.583 1 94.62 196 VAL A C 1
ATOM 1478 O O . VAL A 1 196 ? -17.781 -2.629 -0.803 1 94.62 196 VAL A O 1
ATOM 1481 N N . GLU A 1 197 ? -18.031 -4.852 -0.969 1 91.81 197 GLU A N 1
ATOM 1482 C CA . GLU A 1 197 ? -19.281 -4.762 -1.728 1 91.81 197 GLU A CA 1
ATOM 1483 C C . GLU A 1 197 ? -20.344 -3.963 -0.966 1 91.81 197 GLU A C 1
ATOM 1485 O O . GLU A 1 197 ? -20.969 -3.066 -1.527 1 91.81 197 GLU A O 1
ATOM 1490 N N . HIS A 1 198 ? -20.547 -4.219 0.258 1 83.06 198 HIS A N 1
ATOM 1491 C CA . HIS A 1 198 ? -21.516 -3.518 1.092 1 83.06 198 HIS A CA 1
ATOM 1492 C C . HIS A 1 198 ? -21.141 -2.049 1.257 1 83.06 198 HIS A C 1
ATOM 1494 O O . HIS A 1 198 ? -22.016 -1.189 1.39 1 83.06 198 HIS A O 1
ATOM 1500 N N . GLY A 1 199 ? -19.891 -1.769 1.234 1 80.19 199 GLY A N 1
ATOM 1501 C CA . GLY A 1 199 ? -19.406 -0.415 1.458 1 80.19 199 GLY A CA 1
ATOM 1502 C C . GLY A 1 199 ? -19.562 0.481 0.243 1 80.19 199 GLY A C 1
ATOM 1503 O O . GLY A 1 199 ? -19.781 1.687 0.378 1 80.19 199 GLY A O 1
ATOM 1504 N N . ILE A 1 200 ? -19.359 -0.057 -0.908 1 78.38 200 ILE A N 1
ATOM 1505 C CA . ILE A 1 200 ? -19.344 0.802 -2.086 1 78.38 200 ILE A CA 1
ATOM 1506 C C . ILE A 1 200 ? -20.719 0.836 -2.727 1 78.38 200 ILE A C 1
ATOM 1508 O O . ILE A 1 200 ? -21.031 1.738 -3.51 1 78.38 200 ILE A O 1
ATOM 1512 N N . SER A 1 201 ? -21.594 -0.184 -2.582 1 63.59 201 SER A N 1
ATOM 1513 C CA . SER A 1 201 ? -22.938 -0.219 -3.129 1 63.59 201 SER A CA 1
ATOM 1514 C C . SER A 1 201 ? -23.875 0.728 -2.373 1 63.59 201 SER A C 1
ATOM 1516 O O . SER A 1 201 ? -24.859 1.213 -2.93 1 63.59 201 SER A O 1
ATOM 1518 N N . GLY A 1 202 ? -23.812 1.009 -0.994 1 53.75 202 GLY A N 1
ATOM 1519 C CA . GLY A 1 202 ? -24.734 1.787 -0.191 1 53.75 202 GLY A CA 1
ATOM 1520 C C . GLY A 1 202 ? -24.703 3.27 -0.516 1 53.75 202 GLY A C 1
ATOM 1521 O O . GLY A 1 202 ? -25.438 4.055 0.091 1 53.75 202 GLY A O 1
ATOM 1522 N N . GLY A 1 203 ? -23.812 3.914 -1.017 1 46.22 203 GLY A N 1
ATOM 1523 C CA . GLY A 1 203 ? -23.75 5.363 -1.105 1 46.22 203 GLY A CA 1
ATOM 1524 C C . GLY A 1 203 ? -24.938 5.969 -1.849 1 46.22 203 GLY A C 1
ATOM 1525 O O . GLY A 1 203 ? -25.188 7.168 -1.739 1 46.22 203 GLY A O 1
ATOM 1526 N N . HIS A 1 204 ? -25.188 5.828 -3.17 1 40.75 204 HIS A N 1
ATOM 1527 C CA . HIS A 1 204 ? -26.031 6.809 -3.842 1 40.75 204 HIS A CA 1
ATOM 1528 C C . HIS A 1 204 ? -27.5 6.535 -3.578 1 40.75 204 HIS A C 1
ATOM 1530 O O . HIS A 1 204 ? -28.047 5.539 -4.055 1 40.75 204 HIS A O 1
ATOM 1536 N N . PRO A 1 205 ? -27.984 6.887 -2.396 1 35.75 205 PRO A N 1
ATOM 1537 C CA . PRO A 1 205 ? -29.422 6.996 -2.676 1 35.75 205 PRO A CA 1
ATOM 1538 C C . PRO A 1 205 ? -29.719 7.867 -3.895 1 35.75 205 PRO A C 1
ATOM 1540 O O . PRO A 1 205 ? -29.016 8.844 -4.152 1 35.75 205 PRO A O 1
ATOM 1543 N N . ALA A 1 206 ? -30.203 7.324 -5.031 1 29.86 206 ALA A N 1
ATOM 1544 C CA . ALA A 1 206 ? -30.844 8.188 -6.016 1 29.86 206 ALA A CA 1
ATOM 1545 C C . ALA A 1 206 ? -31.656 9.289 -5.336 1 29.86 206 ALA A C 1
ATOM 1547 O O . ALA A 1 206 ? -32.656 9.016 -4.684 1 29.86 206 ALA A O 1
ATOM 1548 N N . ILE A 1 207 ? -30.844 10.188 -4.688 1 24.42 207 ILE A N 1
ATOM 1549 C CA . ILE A 1 207 ? -31.734 11.32 -4.441 1 24.42 207 ILE A CA 1
ATOM 1550 C C . ILE A 1 207 ? -32.25 11.883 -5.766 1 24.42 207 ILE A C 1
ATOM 1552 O O . ILE A 1 207 ? -31.453 12.133 -6.684 1 24.42 207 ILE A O 1
ATOM 1556 N N . MET B 1 1 ? 18.094 17.422 37.375 1 33.59 1 MET B N 1
ATOM 1557 C CA . MET B 1 1 ? 18.328 18.203 36.156 1 33.59 1 MET B CA 1
ATOM 1558 C C . MET B 1 1 ? 17.547 17.609 35 1 33.59 1 MET B C 1
ATOM 1560 O O . MET B 1 1 ? 17.609 16.406 34.75 1 33.59 1 MET B O 1
ATOM 1564 N N . PRO B 1 2 ? 16.453 18.094 34.625 1 39 2 PRO B N 1
ATOM 1565 C CA . PRO B 1 2 ? 15.703 17.453 33.531 1 39 2 PRO B CA 1
ATOM 1566 C C . PRO B 1 2 ? 16.578 17.094 32.344 1 39 2 PRO B C 1
ATOM 1568 O O . PRO B 1 2 ? 17.594 17.734 32.094 1 39 2 PRO B O 1
ATOM 1571 N N . ASN B 1 3 ? 16.75 15.812 31.984 1 35.97 3 ASN B N 1
ATOM 1572 C CA . ASN B 1 3 ? 17.766 15.289 31.062 1 35.97 3 ASN B CA 1
ATOM 1573 C C . ASN B 1 3 ? 17.891 16.172 29.812 1 35.97 3 ASN B C 1
ATOM 1575 O O . ASN B 1 3 ? 16.953 16.234 29.016 1 35.97 3 ASN B O 1
ATOM 1579 N N . LYS B 1 4 ? 18.594 17.141 29.812 1 45.44 4 LYS B N 1
ATOM 1580 C CA . LYS B 1 4 ? 19.047 18.188 28.906 1 45.44 4 LYS B CA 1
ATOM 1581 C C . LYS B 1 4 ? 19.219 17.672 27.484 1 45.44 4 LYS B C 1
ATOM 1583 O O . LYS B 1 4 ? 19.422 18.438 26.547 1 45.44 4 LYS B O 1
ATOM 1588 N N . GLY B 1 5 ? 19.484 16.484 27.188 1 43.91 5 GLY B N 1
ATOM 1589 C CA . GLY B 1 5 ? 19.797 15.688 26 1 43.91 5 GLY B CA 1
ATOM 1590 C C . GLY B 1 5 ? 18.609 15.508 25.078 1 43.91 5 GLY B C 1
ATOM 1591 O O . GLY B 1 5 ? 18.781 15.336 23.859 1 43.91 5 GLY B O 1
ATOM 1592 N N . ASP B 1 6 ? 17.406 15.195 25.5 1 48.78 6 ASP B N 1
ATOM 1593 C CA . ASP B 1 6 ? 16.188 14.922 24.734 1 48.78 6 ASP B CA 1
ATOM 1594 C C . ASP B 1 6 ? 15.742 16.156 23.953 1 48.78 6 ASP B C 1
ATOM 1596 O O . ASP B 1 6 ? 15.383 16.047 22.781 1 48.78 6 ASP B O 1
ATOM 1600 N N . ARG B 1 7 ? 15.75 17.375 24.594 1 48.97 7 ARG B N 1
ATOM 1601 C CA . ARG B 1 7 ? 15.344 18.625 23.984 1 48.97 7 ARG B CA 1
ATOM 1602 C C . ARG B 1 7 ? 16.328 19.047 22.891 1 48.97 7 ARG B C 1
ATOM 1604 O O . ARG B 1 7 ? 15.922 19.562 21.844 1 48.97 7 ARG B O 1
ATOM 1611 N N . GLY B 1 8 ? 17.562 18.953 23.297 1 52.06 8 GLY B N 1
ATOM 1612 C CA . GLY B 1 8 ? 18.609 19.234 22.328 1 52.06 8 GLY B CA 1
ATOM 1613 C C . GLY B 1 8 ? 18.531 18.344 21.094 1 52.06 8 GLY B C 1
ATOM 1614 O O . GLY B 1 8 ? 18.766 18.812 19.969 1 52.06 8 GLY B O 1
ATOM 1615 N N . GLY B 1 9 ? 18.219 17.188 21.344 1 62.06 9 GLY B N 1
ATOM 1616 C CA . GLY B 1 9 ? 18 16.219 20.281 1 62.06 9 GLY B CA 1
ATOM 1617 C C . GLY B 1 9 ? 16.844 16.578 19.359 1 62.06 9 GLY B C 1
ATOM 1618 O O . GLY B 1 9 ? 16.969 16.469 18.141 1 62.06 9 GLY B O 1
ATOM 1619 N N . SER B 1 10 ? 15.961 17.234 20.094 1 78.94 10 SER B N 1
ATOM 1620 C CA . SER B 1 10 ? 14.781 17.625 19.344 1 78.94 10 SER B CA 1
ATOM 1621 C C . SER B 1 10 ? 15.062 18.859 18.484 1 78.94 10 SER B C 1
ATOM 1623 O O . SER B 1 10 ? 14.648 18.906 17.312 1 78.94 10 SER B O 1
ATOM 1625 N N . LYS B 1 11 ? 15.898 19.797 19.031 1 89.31 11 LYS B N 1
ATOM 1626 C CA . LYS B 1 11 ? 16.203 21 18.266 1 89.31 11 LYS B CA 1
ATOM 1627 C C . LYS B 1 11 ? 17.094 20.672 17.078 1 89.31 11 LYS B C 1
ATOM 1629 O O . LYS B 1 11 ? 16.891 21.203 15.977 1 89.31 11 LYS B O 1
ATOM 1634 N N . THR B 1 12 ? 18.094 19.844 17.344 1 93.06 12 THR B N 1
ATOM 1635 C CA . THR B 1 12 ? 18.984 19.438 16.25 1 93.06 12 THR B CA 1
ATOM 1636 C C . THR B 1 12 ? 18.219 18.672 15.18 1 93.06 12 THR B C 1
ATOM 1638 O O . THR B 1 12 ? 18.406 18.922 13.984 1 93.06 12 THR B O 1
ATOM 1641 N N . ARG B 1 13 ? 17.406 17.844 15.602 1 94.12 13 ARG B N 1
ATOM 1642 C CA . ARG B 1 13 ? 16.578 17.078 14.656 1 94.12 13 ARG B CA 1
ATOM 1643 C C . ARG B 1 13 ? 15.727 18 13.805 1 94.12 13 ARG B C 1
ATOM 1645 O O . ARG B 1 13 ? 15.656 17.844 12.586 1 94.12 13 ARG B O 1
ATOM 1652 N N . ALA B 1 14 ? 15.148 18.969 14.484 1 93.5 14 ALA B N 1
ATOM 1653 C CA . ALA B 1 14 ? 14.281 19.922 13.781 1 93.5 14 ALA B CA 1
ATOM 1654 C C . ALA B 1 14 ? 15.078 20.75 12.773 1 93.5 14 ALA B C 1
ATOM 1656 O O . ALA B 1 14 ? 14.617 20.984 11.656 1 93.5 14 ALA B O 1
ATOM 1657 N N . ARG B 1 15 ? 16.203 21.141 13.188 1 95.12 15 ARG B N 1
ATOM 1658 C CA . ARG B 1 15 ? 17.047 21.938 12.305 1 95.12 15 ARG B CA 1
ATOM 1659 C C . ARG B 1 15 ? 17.469 21.125 11.086 1 95.12 15 ARG B C 1
ATOM 1661 O O . ARG B 1 15 ? 17.422 21.625 9.961 1 95.12 15 ARG B O 1
ATOM 1668 N N . ILE B 1 16 ? 17.828 19.922 11.305 1 97.31 16 ILE B N 1
ATOM 1669 C CA . ILE B 1 16 ? 18.234 19.031 10.219 1 97.31 16 ILE B CA 1
ATOM 1670 C C . ILE B 1 16 ? 17.078 18.844 9.242 1 97.31 16 ILE B C 1
ATOM 1672 O O . ILE B 1 16 ? 17.266 18.969 8.023 1 97.31 16 ILE B O 1
ATOM 1676 N N . ALA B 1 17 ? 15.977 18.625 9.758 1 95.56 17 ALA B N 1
ATOM 1677 C CA . ALA B 1 17 ? 14.797 18.406 8.922 1 95.56 17 ALA B CA 1
ATOM 1678 C C . ALA B 1 17 ? 14.461 19.656 8.109 1 95.56 17 ALA B C 1
ATOM 1680 O O . ALA B 1 17 ? 14.164 19.562 6.918 1 95.56 17 ALA B O 1
ATOM 1681 N N . GLU B 1 18 ? 14.516 20.781 8.758 1 95.12 18 GLU B N 1
ATOM 1682 C CA . GLU B 1 18 ? 14.195 22.047 8.102 1 95.12 18 GLU B CA 1
ATOM 1683 C C . GLU B 1 18 ? 15.141 22.328 6.938 1 95.12 18 GLU B C 1
ATOM 1685 O O . GLU B 1 18 ? 14.703 22.641 5.828 1 95.12 18 GLU B O 1
ATOM 1690 N N . VAL B 1 19 ? 16.328 22.125 7.176 1 97 19 VAL B N 1
ATOM 1691 C CA . VAL B 1 19 ? 17.359 22.359 6.172 1 97 19 VAL B CA 1
ATOM 1692 C C . VAL B 1 19 ? 17.203 21.359 5.027 1 97 19 VAL B C 1
ATOM 1694 O O . VAL B 1 19 ? 17.297 21.719 3.854 1 97 19 VAL B O 1
ATOM 1697 N N . ALA B 1 20 ? 17.031 20.156 5.371 1 97.69 20 ALA B N 1
ATOM 1698 C CA . ALA B 1 20 ? 16.859 19.109 4.371 1 97.69 20 ALA B CA 1
ATOM 1699 C C . ALA B 1 20 ? 15.664 19.406 3.471 1 97.69 20 ALA B C 1
ATOM 1701 O O . ALA B 1 20 ? 15.758 19.297 2.246 1 97.69 20 ALA B O 1
ATOM 1702 N N . GLN B 1 21 ? 14.602 19.781 4.074 1 95.31 21 GLN B N 1
ATOM 1703 C CA . GLN B 1 21 ? 13.391 20.078 3.322 1 95.31 21 GLN B CA 1
ATOM 1704 C C . GLN B 1 21 ? 13.609 21.219 2.334 1 95.31 21 GLN B C 1
ATOM 1706 O O . GLN B 1 21 ? 13.18 21.141 1.181 1 95.31 21 GLN B O 1
ATOM 1711 N N . GLU B 1 22 ? 14.297 22.219 2.787 1 96.75 22 GLU B N 1
ATOM 1712 C CA . GLU B 1 22 ? 14.602 23.344 1.905 1 96.75 22 GLU B CA 1
ATOM 1713 C C . GLU B 1 22 ? 15.445 22.891 0.714 1 96.75 22 GLU B C 1
ATOM 1715 O O . GLU B 1 22 ? 15.172 23.281 -0.426 1 96.75 22 GLU B O 1
ATOM 1720 N N . LEU B 1 23 ? 16.422 22.078 0.955 1 98.25 23 LEU B N 1
ATOM 1721 C CA . LEU B 1 23 ? 17.281 21.578 -0.106 1 98.25 23 LEU B CA 1
ATOM 1722 C C . LEU B 1 23 ? 16.516 20.703 -1.073 1 98.25 23 LEU B C 1
ATOM 1724 O O . LEU B 1 23 ? 16.641 20.844 -2.291 1 98.25 23 LEU B O 1
ATOM 1728 N N . PHE B 1 24 ? 15.695 19.797 -0.516 1 97.94 24 PHE B N 1
ATOM 1729 C CA . PHE B 1 24 ? 14.93 18.859 -1.336 1 97.94 24 PHE B CA 1
ATOM 1730 C C . PHE B 1 24 ? 13.938 19.609 -2.217 1 97.94 24 PHE B C 1
ATOM 1732 O O . PHE B 1 24 ? 13.797 19.297 -3.402 1 97.94 24 PHE B O 1
ATOM 1739 N N . VAL B 1 25 ? 13.289 20.562 -1.634 1 96.31 25 VAL B N 1
ATOM 1740 C CA . VAL B 1 25 ? 12.289 21.312 -2.373 1 96.31 25 VAL B CA 1
ATOM 1741 C C . VAL B 1 25 ? 12.969 22.188 -3.424 1 96.31 25 VAL B C 1
ATOM 1743 O O . VAL B 1 25 ? 12.461 22.344 -4.535 1 96.31 25 VAL B O 1
ATOM 1746 N N . GLY B 1 26 ? 14.109 22.719 -3.146 1 97.12 26 GLY B N 1
ATOM 1747 C CA . GLY B 1 26 ? 14.812 23.625 -4.039 1 97.12 26 GLY B CA 1
ATOM 1748 C C . GLY B 1 26 ? 15.531 22.906 -5.168 1 97.12 26 GLY B C 1
ATOM 1749 O O . GLY B 1 26 ? 15.484 23.344 -6.32 1 97.12 26 GLY B O 1
ATOM 1750 N N . ARG B 1 27 ? 16.094 21.703 -4.898 1 97.75 27 ARG B N 1
ATOM 1751 C CA . ARG B 1 27 ? 17 21.078 -5.852 1 97.75 27 ARG B CA 1
ATOM 1752 C C . ARG B 1 27 ? 16.422 19.75 -6.348 1 97.75 27 ARG B C 1
ATOM 1754 O O . ARG B 1 27 ? 16.922 19.188 -7.332 1 97.75 27 ARG B O 1
ATOM 1761 N N . GLY B 1 28 ? 15.398 19.328 -5.691 1 97.69 28 GLY B N 1
ATOM 1762 C CA . GLY B 1 28 ? 14.914 17.969 -5.953 1 97.69 28 GLY B CA 1
ATOM 1763 C C . GLY B 1 28 ? 15.523 16.938 -5.027 1 97.69 28 GLY B C 1
ATOM 1764 O O . GLY B 1 28 ? 16.719 16.969 -4.75 1 97.69 28 GLY B O 1
ATOM 1765 N N . PHE B 1 29 ? 14.742 16.078 -4.562 1 98.06 29 PHE B N 1
ATOM 1766 C CA . PHE B 1 29 ? 15.141 15.086 -3.561 1 98.06 29 PHE B CA 1
ATOM 1767 C C . PHE B 1 29 ? 16.328 14.266 -4.055 1 98.06 29 PHE B C 1
ATOM 1769 O O . PHE B 1 29 ? 17.312 14.102 -3.338 1 98.06 29 PHE B O 1
ATOM 1776 N N . ASP B 1 30 ? 16.219 13.789 -5.273 1 97 30 ASP B N 1
ATOM 1777 C CA . ASP B 1 30 ? 17.203 12.859 -5.812 1 97 30 ASP B CA 1
ATOM 1778 C C . ASP B 1 30 ? 18.531 13.562 -6.098 1 97 30 ASP B C 1
ATOM 1780 O O . ASP B 1 30 ? 19.562 12.906 -6.273 1 97 30 ASP B O 1
ATOM 1784 N N . ASN B 1 31 ? 18.547 14.844 -6.074 1 97.69 31 ASN B N 1
ATOM 1785 C CA . ASN B 1 31 ? 19.734 15.617 -6.398 1 97.69 31 ASN B CA 1
ATOM 1786 C C . ASN B 1 31 ? 20.469 16.094 -5.141 1 97.69 31 ASN B C 1
ATOM 1788 O O . ASN B 1 31 ? 21.469 16.797 -5.227 1 97.69 31 ASN B O 1
ATOM 1792 N N . VAL B 1 32 ? 19.938 15.82 -4.02 1 98.5 32 VAL B N 1
ATOM 1793 C CA . VAL B 1 32 ? 20.516 16.25 -2.75 1 98.5 32 VAL B CA 1
ATOM 1794 C C . VAL B 1 32 ? 21.047 15.031 -1.995 1 98.5 32 VAL B C 1
ATOM 1796 O O . VAL B 1 32 ? 20.375 14.008 -1.884 1 98.5 32 VAL B O 1
ATOM 1799 N N . THR B 1 33 ? 22.234 15.102 -1.51 1 98 33 THR B N 1
ATOM 1800 C CA . THR B 1 33 ? 22.844 14.016 -0.756 1 98 33 THR B CA 1
ATOM 1801 C C . THR B 1 33 ? 22.781 14.297 0.743 1 98 33 THR B C 1
ATOM 1803 O O . THR B 1 33 ? 22.484 15.414 1.16 1 98 33 THR B O 1
ATOM 1806 N N . ILE B 1 34 ? 23.078 13.25 1.49 1 98.12 34 ILE B N 1
ATOM 1807 C CA . ILE B 1 34 ? 23.156 13.406 2.938 1 98.12 34 ILE B CA 1
ATOM 1808 C C . ILE B 1 34 ? 24.312 14.344 3.293 1 98.12 34 ILE B C 1
ATOM 1810 O O . ILE B 1 34 ? 24.219 15.125 4.246 1 98.12 34 ILE B O 1
ATOM 1814 N N . ALA B 1 35 ? 25.328 14.258 2.531 1 98.12 35 ALA B N 1
ATOM 1815 C CA . ALA B 1 35 ? 26.453 15.156 2.748 1 98.12 35 ALA B CA 1
ATOM 1816 C C . ALA B 1 35 ? 26.047 16.609 2.582 1 98.12 35 ALA B C 1
ATOM 1818 O O . ALA B 1 35 ? 26.453 17.469 3.369 1 98.12 35 ALA B O 1
ATOM 1819 N N . ASP B 1 36 ? 25.266 16.891 1.579 1 98.5 36 ASP B N 1
ATOM 1820 C CA . ASP B 1 36 ? 24.75 18.234 1.361 1 98.5 36 ASP B CA 1
ATOM 1821 C C . ASP B 1 36 ? 23.953 18.719 2.572 1 98.5 36 ASP B C 1
ATOM 1823 O O . ASP B 1 36 ? 24.141 19.859 3.029 1 98.5 36 ASP B O 1
ATOM 1827 N N . VAL B 1 37 ? 23.094 17.844 3.092 1 98.56 37 VAL B N 1
ATOM 1828 C CA . VAL B 1 37 ? 22.234 18.188 4.227 1 98.56 37 VAL B CA 1
ATOM 1829 C C . VAL B 1 37 ? 23.109 18.438 5.465 1 98.56 37 VAL B C 1
ATOM 1831 O O . VAL B 1 37 ? 22.906 19.422 6.176 1 98.56 37 VAL B O 1
ATOM 1834 N N . ALA B 1 38 ? 24.016 17.5 5.691 1 98.31 38 ALA B N 1
ATOM 1835 C CA . ALA B 1 38 ? 24.906 17.625 6.844 1 98.31 38 ALA B CA 1
ATOM 1836 C C . ALA B 1 38 ? 25.672 18.938 6.816 1 98.31 38 ALA B C 1
ATOM 1838 O O . ALA B 1 38 ? 25.703 19.672 7.812 1 98.31 38 ALA B O 1
ATOM 1839 N N . ALA B 1 39 ? 26.234 19.266 5.723 1 98.44 39 ALA B N 1
ATOM 1840 C CA . ALA B 1 39 ? 27 20.484 5.555 1 98.44 39 ALA B CA 1
ATOM 1841 C C . ALA B 1 39 ? 26.125 21.719 5.801 1 98.44 39 ALA B C 1
ATOM 1843 O O . ALA B 1 39 ? 26.516 22.625 6.539 1 98.44 39 ALA B O 1
ATOM 1844 N N . ALA B 1 40 ? 25 21.766 5.254 1 98.06 40 ALA B N 1
ATOM 1845 C CA . ALA B 1 40 ? 24.094 22.906 5.367 1 98.06 40 ALA B CA 1
ATOM 1846 C C . ALA B 1 40 ? 23.594 23.062 6.797 1 98.06 40 ALA B C 1
ATOM 1848 O O . ALA B 1 40 ? 23.375 24.188 7.262 1 98.06 40 ALA B O 1
ATOM 1849 N N . ALA B 1 41 ? 23.438 21.953 7.445 1 97.81 41 ALA B N 1
ATOM 1850 C CA . ALA B 1 41 ? 22.922 21.969 8.812 1 97.81 41 ALA B CA 1
ATOM 1851 C C . ALA B 1 41 ? 24.047 22.188 9.82 1 97.81 41 ALA B C 1
ATOM 1853 O O . ALA B 1 41 ? 23.781 22.406 11.008 1 97.81 41 ALA B O 1
ATOM 1854 N N . GLY B 1 42 ? 25.25 22.094 9.406 1 97.75 42 GLY B N 1
ATOM 1855 C CA . GLY B 1 42 ? 26.391 22.281 10.289 1 97.75 42 GLY B CA 1
ATOM 1856 C C . GLY B 1 42 ? 26.641 21.109 11.211 1 97.75 42 GLY B C 1
ATOM 1857 O O . GLY B 1 42 ? 26.984 21.281 12.383 1 97.75 42 GLY B O 1
ATOM 1858 N N . VAL B 1 43 ? 26.312 19.906 10.734 1 97.69 43 VAL B N 1
ATOM 1859 C CA . VAL B 1 43 ? 26.516 18.688 11.516 1 97.69 43 VAL B CA 1
ATOM 1860 C C . VAL B 1 43 ? 27.234 17.641 10.672 1 97.69 43 VAL B C 1
ATOM 1862 O O . VAL B 1 43 ? 27.516 17.875 9.492 1 97.69 43 VAL B O 1
ATOM 1865 N N . SER B 1 44 ? 27.594 16.562 11.297 1 97.5 44 SER B N 1
ATOM 1866 C CA . SER B 1 44 ? 28.203 15.453 10.57 1 97.5 44 SER B CA 1
ATOM 1867 C C . SER B 1 44 ? 27.141 14.531 9.977 1 97.5 44 SER B C 1
ATOM 1869 O O . SER B 1 44 ? 25.984 14.539 10.406 1 97.5 44 SER B O 1
ATOM 1871 N N . LYS B 1 45 ? 27.531 13.711 9.016 1 97.31 45 LYS B N 1
ATOM 1872 C CA . LYS B 1 45 ? 26.641 12.672 8.484 1 97.31 45 LYS B CA 1
ATOM 1873 C C . LYS B 1 45 ? 26.203 11.711 9.586 1 97.31 45 LYS B C 1
ATOM 1875 O O . LYS B 1 45 ? 25.047 11.273 9.602 1 97.31 45 LYS B O 1
ATOM 1880 N N . VAL B 1 46 ? 27.109 11.461 10.461 1 97 46 VAL B N 1
ATOM 1881 C CA . VAL B 1 46 ? 26.844 10.555 11.57 1 97 46 VAL B CA 1
ATOM 1882 C C . VAL B 1 46 ? 25.719 11.125 12.438 1 97 46 VAL B C 1
ATOM 1884 O O . VAL B 1 46 ? 24.812 10.406 12.836 1 97 46 VAL B O 1
ATOM 1887 N N . THR B 1 47 ? 25.781 12.406 12.617 1 96.56 47 THR B N 1
ATOM 1888 C CA . THR B 1 47 ? 24.766 13.078 13.406 1 96.56 47 THR B CA 1
ATOM 1889 C C . THR B 1 47 ? 23.406 13.008 12.703 1 96.56 47 THR B C 1
ATOM 1891 O O . THR B 1 47 ? 22.375 12.797 13.352 1 96.56 47 THR B O 1
ATOM 1894 N N . VAL B 1 48 ? 23.375 13.227 11.344 1 97.25 48 VAL B N 1
ATOM 1895 C CA . VAL B 1 48 ? 22.125 13.125 10.602 1 97.25 48 VAL B CA 1
ATOM 1896 C C . VAL B 1 48 ? 21.5 11.75 10.812 1 97.25 48 VAL B C 1
ATOM 1898 O O . VAL B 1 48 ? 20.328 11.633 11.156 1 97.25 48 VAL B O 1
ATOM 1901 N N . PHE B 1 49 ? 22.328 10.703 10.758 1 95.88 49 PHE B N 1
ATOM 1902 C CA . PHE B 1 49 ? 21.812 9.336 10.812 1 95.88 49 PHE B CA 1
ATOM 1903 C C . PHE B 1 49 ? 21.5 8.93 12.242 1 95.88 49 PHE B C 1
ATOM 1905 O O . PHE B 1 49 ? 20.766 7.961 12.469 1 95.88 49 PHE B O 1
ATOM 1912 N N . ALA B 1 50 ? 22.078 9.656 13.211 1 95.88 50 ALA B N 1
ATOM 1913 C CA . ALA B 1 50 ? 21.672 9.445 14.602 1 95.88 50 ALA B CA 1
ATOM 1914 C C . ALA B 1 50 ? 20.219 9.852 14.82 1 95.88 50 ALA B C 1
ATOM 1916 O O . ALA B 1 50 ? 19.547 9.305 15.688 1 95.88 50 ALA B O 1
ATOM 1917 N N . HIS B 1 51 ? 19.734 10.789 13.938 1 94.94 51 HIS B N 1
ATOM 1918 C CA . HIS B 1 51 ? 18.391 11.328 14.125 1 94.94 51 HIS B CA 1
ATOM 1919 C C . HIS B 1 51 ? 17.422 10.75 13.094 1 94.94 51 HIS B C 1
ATOM 1921 O O . HIS B 1 51 ? 16.219 10.664 13.352 1 94.94 51 HIS B O 1
ATOM 1927 N N . PHE B 1 52 ? 17.984 10.391 11.914 1 95.75 52 PHE B N 1
ATOM 1928 C CA . PHE B 1 52 ? 17.125 9.906 10.836 1 95.75 52 PHE B CA 1
ATOM 1929 C C . PHE B 1 52 ? 17.703 8.625 10.234 1 95.75 52 PHE B C 1
ATOM 1931 O O . PHE B 1 52 ? 18.828 8.633 9.711 1 95.75 52 PHE B O 1
ATOM 1938 N N . GLU B 1 53 ? 16.875 7.637 10.18 1 91.62 53 GLU B N 1
ATOM 1939 C CA . GLU B 1 53 ? 17.328 6.328 9.727 1 91.62 53 GLU B CA 1
ATOM 1940 C C . GLU B 1 53 ? 17.453 6.285 8.211 1 91.62 53 GLU B C 1
ATOM 1942 O O . GLU B 1 53 ? 18.281 5.547 7.676 1 91.62 53 GLU B O 1
ATOM 1947 N N . ARG B 1 54 ? 16.609 7.129 7.559 1 93.75 54 ARG B N 1
ATOM 1948 C CA . ARG B 1 54 ? 16.578 7.152 6.102 1 93.75 54 ARG B CA 1
ATOM 1949 C C . ARG B 1 54 ? 16.578 8.586 5.578 1 93.75 54 ARG B C 1
ATOM 1951 O O . ARG B 1 54 ? 16.078 9.492 6.234 1 93.75 54 ARG B O 1
ATOM 1958 N N . LYS B 1 55 ? 17.141 8.727 4.438 1 96.75 55 LYS B N 1
ATOM 1959 C CA . LYS B 1 55 ? 17.125 10.039 3.793 1 96.75 55 LYS B CA 1
ATOM 1960 C C . LYS B 1 55 ? 15.688 10.531 3.598 1 96.75 55 LYS B C 1
ATOM 1962 O O . LYS B 1 55 ? 15.398 11.711 3.811 1 96.75 55 LYS B O 1
ATOM 1967 N N . GLU B 1 56 ? 14.781 9.641 3.229 1 96.5 56 GLU B N 1
ATOM 1968 C CA . GLU B 1 56 ? 13.391 9.977 2.967 1 96.5 56 GLU B CA 1
ATOM 1969 C C . GLU B 1 56 ? 12.719 10.555 4.211 1 96.5 56 GLU B C 1
ATOM 1971 O O . GLU B 1 56 ? 11.812 11.391 4.105 1 96.5 56 GLU B O 1
ATOM 1976 N N . ASP B 1 57 ? 13.18 10.133 5.348 1 94.94 57 ASP B N 1
ATOM 1977 C CA . ASP B 1 57 ? 12.547 10.547 6.598 1 94.94 57 ASP B CA 1
ATOM 1978 C C . ASP B 1 57 ? 12.859 12 6.922 1 94.94 57 ASP B C 1
ATOM 1980 O O . ASP B 1 57 ? 12.188 12.617 7.754 1 94.94 57 ASP B O 1
ATOM 1984 N N . LEU B 1 58 ? 13.852 12.547 6.277 1 95.5 58 LEU B N 1
ATOM 1985 C CA . LEU B 1 58 ? 14.172 13.969 6.426 1 95.5 58 LEU B CA 1
ATOM 1986 C C . LEU B 1 58 ? 13.039 14.836 5.898 1 95.5 58 LEU B C 1
ATOM 1988 O O . LEU B 1 58 ? 12.766 15.906 6.449 1 95.5 58 LEU B O 1
ATOM 1992 N N . LEU B 1 59 ? 12.414 14.367 4.863 1 94 59 LEU B N 1
ATOM 1993 C CA . LEU B 1 59 ? 11.297 15.117 4.293 1 94 59 LEU B CA 1
ATOM 1994 C C . LEU B 1 59 ? 10.008 14.836 5.055 1 94 59 LEU B C 1
ATOM 1996 O O . LEU B 1 59 ? 9.125 15.688 5.125 1 94 59 LEU B O 1
ATOM 2000 N N . PHE B 1 60 ? 9.953 13.602 5.59 1 91 60 PHE B N 1
ATOM 2001 C CA . PHE B 1 60 ? 8.742 13.141 6.27 1 91 60 PHE B CA 1
ATOM 2002 C C . PHE B 1 60 ? 8.938 13.148 7.781 1 91 60 PHE B C 1
ATOM 2004 O O . PHE B 1 60 ? 8.578 12.188 8.461 1 91 60 PHE B O 1
ATOM 2011 N N . ASP B 1 61 ? 9.406 14.195 8.297 1 83.81 61 ASP B N 1
ATOM 2012 C CA . ASP B 1 61 ? 9.82 14.242 9.695 1 83.81 61 ASP B CA 1
ATOM 2013 C C . ASP B 1 61 ? 8.617 14.141 10.633 1 83.81 61 ASP B C 1
ATOM 2015 O O . ASP B 1 61 ? 8.773 13.805 11.812 1 83.81 61 ASP B O 1
ATOM 2019 N N . ARG B 1 62 ? 7.398 14.297 10.117 1 78.38 62 ARG B N 1
ATOM 2020 C CA . ARG B 1 62 ? 6.215 14.289 10.969 1 78.38 62 ARG B CA 1
ATOM 2021 C C . ARG B 1 62 ? 5.434 12.992 10.812 1 78.38 62 ARG B C 1
ATOM 2023 O O . ARG B 1 62 ? 4.414 12.781 11.469 1 78.38 62 ARG B O 1
ATOM 2030 N N . LEU B 1 63 ? 5.859 12 10 1 81.94 63 LEU B N 1
ATOM 2031 C CA . LEU B 1 63 ? 5.152 10.75 9.742 1 81.94 63 LEU B CA 1
ATOM 2032 C C . LEU B 1 63 ? 5.027 9.922 11.016 1 81.94 63 LEU B C 1
ATOM 2034 O O . LEU B 1 63 ? 3.953 9.391 11.312 1 81.94 63 LEU B O 1
ATOM 2038 N N . PRO B 1 64 ? 5.996 9.945 11.859 1 75.56 64 PRO B N 1
ATOM 2039 C CA . PRO B 1 64 ? 5.875 9.109 13.062 1 75.56 64 PRO B CA 1
ATOM 2040 C C . PRO B 1 64 ? 4.777 9.602 14.008 1 75.56 64 PRO B C 1
ATOM 2042 O O . PRO B 1 64 ? 4.219 8.805 14.766 1 75.56 64 PRO B O 1
ATOM 2045 N N . ASP B 1 65 ? 4.438 10.836 13.867 1 85.31 65 ASP B N 1
ATOM 2046 C CA . ASP B 1 65 ? 3.363 11.391 14.688 1 85.31 65 ASP B CA 1
ATOM 2047 C C . ASP B 1 65 ? 2.016 10.781 14.32 1 85.31 65 ASP B C 1
ATOM 2049 O O . ASP B 1 65 ? 1.114 10.695 15.156 1 85.31 65 ASP B O 1
ATOM 2053 N N . VAL B 1 66 ? 1.962 10.273 13.133 1 88.06 66 VAL B N 1
ATOM 2054 C CA . VAL B 1 66 ? 0.687 9.766 12.633 1 88.06 66 VAL B CA 1
ATOM 2055 C C . VAL B 1 66 ? 0.355 8.438 13.305 1 88.06 66 VAL B C 1
ATOM 2057 O O . VAL B 1 66 ? -0.809 8.156 13.602 1 88.06 66 VAL B O 1
ATOM 2060 N N . VAL B 1 67 ? 1.333 7.652 13.578 1 91.75 67 VAL B N 1
ATOM 2061 C CA . VAL B 1 67 ? 1.119 6.391 14.281 1 91.75 67 VAL B CA 1
ATOM 2062 C C . VAL B 1 67 ? 0.514 6.66 15.656 1 91.75 67 VAL B C 1
ATOM 2064 O O . VAL B 1 67 ? -0.431 5.984 16.062 1 91.75 67 VAL B O 1
ATOM 2067 N N . GLU B 1 68 ? 1.029 7.684 16.25 1 92.38 68 GLU B N 1
ATOM 2068 C CA . GLU B 1 68 ? 0.515 8.039 17.578 1 92.38 68 GLU B CA 1
ATOM 2069 C C . GLU B 1 68 ? -0.905 8.594 17.484 1 92.38 68 GLU B C 1
ATOM 2071 O O . GLU B 1 68 ? -1.729 8.352 18.359 1 92.38 68 GLU B O 1
ATOM 2076 N N . ILE B 1 69 ? -1.158 9.289 16.469 1 92.12 69 ILE B N 1
ATOM 2077 C CA . ILE B 1 69 ? -2.5 9.82 16.266 1 92.12 69 ILE B CA 1
ATOM 2078 C C . ILE B 1 69 ? -3.496 8.664 16.141 1 92.12 69 ILE B C 1
ATOM 2080 O O . ILE B 1 69 ? -4.559 8.688 16.766 1 92.12 69 ILE B O 1
ATOM 2084 N N . VAL B 1 70 ? -3.164 7.645 15.383 1 92.75 70 VAL B N 1
ATOM 2085 C CA . VAL B 1 70 ? -4.012 6.477 15.188 1 92.75 70 VAL B CA 1
ATOM 2086 C C . VAL B 1 70 ? -4.188 5.73 16.5 1 92.75 70 VAL B C 1
ATOM 2088 O O . VAL B 1 70 ? -5.305 5.367 16.875 1 92.75 70 VAL B O 1
ATOM 2091 N N . ARG B 1 71 ? -3.102 5.566 17.219 1 94.69 71 ARG B N 1
ATOM 2092 C CA . ARG B 1 71 ? -3.158 4.879 18.516 1 94.69 71 ARG B CA 1
ATOM 2093 C C . ARG B 1 71 ? -4.055 5.625 19.484 1 94.69 71 ARG B C 1
ATOM 2095 O O . ARG B 1 71 ? -4.922 5.02 20.125 1 94.69 71 ARG B O 1
ATOM 2102 N N . ASN B 1 72 ? -3.848 6.914 19.547 1 94.38 72 ASN B N 1
ATOM 2103 C CA . ASN B 1 72 ? -4.609 7.746 20.469 1 94.38 72 ASN B CA 1
ATOM 2104 C C . ASN B 1 72 ? -6.09 7.781 20.094 1 94.38 72 ASN B C 1
ATOM 2106 O O . ASN B 1 72 ? -6.949 7.84 20.984 1 94.38 72 ASN B O 1
ATOM 2110 N N . ALA B 1 73 ? -6.387 7.77 18.812 1 94.81 73 ALA B N 1
ATOM 2111 C CA . ALA B 1 73 ? -7.777 7.758 18.359 1 94.81 73 ALA B CA 1
ATOM 2112 C C . ALA B 1 73 ? -8.508 6.516 18.859 1 94.81 73 ALA B C 1
ATOM 2114 O O . ALA B 1 73 ? -9.672 6.594 19.266 1 94.81 73 ALA B O 1
ATOM 2115 N N . ILE B 1 74 ? -7.809 5.367 18.859 1 95.12 74 ILE B N 1
ATOM 2116 C CA . ILE B 1 74 ? -8.43 4.113 19.266 1 95.12 74 ILE B CA 1
ATOM 2117 C C . ILE B 1 74 ? -8.477 4.043 20.797 1 95.12 74 ILE B C 1
ATOM 2119 O O . ILE B 1 74 ? -9.531 3.76 21.375 1 95.12 74 ILE B O 1
ATOM 2123 N N . ARG B 1 75 ? -7.414 4.359 21.422 1 93.56 75 ARG B N 1
ATOM 2124 C CA . ARG B 1 75 ? -7.289 4.188 22.875 1 93.56 75 ARG B CA 1
ATOM 2125 C C . ARG B 1 75 ? -8.125 5.223 23.625 1 93.56 75 ARG B C 1
ATOM 2127 O O . ARG B 1 75 ? -8.617 4.953 24.719 1 93.56 75 ARG B O 1
ATOM 2134 N N . GLY B 1 76 ? -8.211 6.363 23.031 1 90.69 76 GLY B N 1
ATOM 2135 C CA . GLY B 1 76 ? -8.867 7.469 23.719 1 90.69 76 GLY B CA 1
ATOM 2136 C C . GLY B 1 76 ? -10.352 7.559 23.422 1 90.69 76 GLY B C 1
ATOM 2137 O O . GLY B 1 76 ? -11.039 8.438 23.953 1 90.69 76 GLY B O 1
ATOM 2138 N N . ARG B 1 77 ? -10.812 6.609 22.641 1 85.56 77 ARG B N 1
ATOM 2139 C CA . ARG B 1 77 ? -12.203 6.766 22.219 1 85.56 77 ARG B CA 1
ATOM 2140 C C . ARG B 1 77 ? -13.156 6.391 23.344 1 85.56 77 ARG B C 1
ATOM 2142 O O . ARG B 1 77 ? -12.852 5.516 24.156 1 85.56 77 ARG B O 1
ATOM 2149 N N . VAL B 1 78 ? -14.211 7.172 23.422 1 83.38 78 VAL B N 1
ATOM 2150 C CA . VAL B 1 78 ? -15.25 6.875 24.391 1 83.38 78 VAL B CA 1
ATOM 2151 C C . VAL B 1 78 ? -16.016 5.621 23.969 1 83.38 78 VAL B C 1
ATOM 2153 O O . VAL B 1 78 ? -16.062 5.285 22.781 1 83.38 78 VAL B O 1
ATOM 2156 N N . ASP B 1 79 ? -16.656 4.961 24.844 1 80.56 79 ASP B N 1
ATOM 2157 C CA . ASP B 1 79 ? -17.281 3.652 24.672 1 80.56 79 ASP B CA 1
ATOM 2158 C C . ASP B 1 79 ? -18.359 3.701 23.594 1 80.56 79 ASP B C 1
ATOM 2160 O O . ASP B 1 79 ? -18.609 2.701 22.906 1 80.56 79 ASP B O 1
ATOM 2164 N N . THR B 1 80 ? -18.922 4.859 23.359 1 85.25 80 THR B N 1
ATOM 2165 C CA . THR B 1 80 ? -20.047 4.961 22.438 1 85.25 80 THR B CA 1
ATOM 2166 C C . THR B 1 80 ? -19.578 5.148 21 1 85.25 80 THR B C 1
ATOM 2168 O O . THR B 1 80 ? -20.359 5.066 20.062 1 85.25 80 THR B O 1
ATOM 2171 N N . ILE B 1 81 ? -18.297 5.254 20.875 1 90.19 81 ILE B N 1
ATOM 2172 C CA . ILE B 1 81 ? -17.75 5.512 19.547 1 90.19 81 ILE B CA 1
ATOM 2173 C C . ILE B 1 81 ? -17.016 4.27 19.047 1 90.19 81 ILE B C 1
ATOM 2175 O O . ILE B 1 81 ? -16.109 3.76 19.703 1 90.19 81 ILE B O 1
ATOM 2179 N N . ASP B 1 82 ? -17.422 3.756 17.953 1 91.31 82 ASP B N 1
ATOM 2180 C CA . ASP B 1 82 ? -16.734 2.584 17.422 1 91.31 82 ASP B CA 1
ATOM 2181 C C . ASP B 1 82 ? -15.398 2.975 16.797 1 91.31 82 ASP B C 1
ATOM 2183 O O . ASP B 1 82 ? -15.102 4.16 16.641 1 91.31 82 ASP B O 1
ATOM 2187 N N . ALA B 1 83 ? -14.609 2.049 16.5 1 93.88 83 ALA B N 1
ATOM 2188 C CA . ALA B 1 83 ? -13.234 2.252 16.047 1 93.88 83 ALA B CA 1
ATOM 2189 C C . ALA B 1 83 ? -13.203 3.033 14.734 1 93.88 83 ALA B C 1
ATOM 2191 O O . ALA B 1 83 ? -12.359 3.906 14.539 1 93.88 83 ALA B O 1
ATOM 2192 N N . VAL B 1 84 ? -14.125 2.725 13.773 1 94.94 84 VAL B N 1
ATOM 2193 C CA . VAL B 1 84 ? -14.148 3.387 12.477 1 94.94 84 VAL B CA 1
ATOM 2194 C C . VAL B 1 84 ? -14.469 4.867 12.656 1 94.94 84 VAL B C 1
ATOM 2196 O O . VAL B 1 84 ? -13.805 5.73 12.078 1 94.94 84 VAL B O 1
ATOM 2199 N N . GLU B 1 85 ? -15.414 5.152 13.516 1 95.5 85 GLU B N 1
ATOM 2200 C CA . GLU B 1 85 ? -15.789 6.539 13.789 1 95.5 85 GLU B CA 1
ATOM 2201 C C . GLU B 1 85 ? -14.656 7.289 14.477 1 95.5 85 GLU B C 1
ATOM 2203 O O . GLU B 1 85 ? -14.414 8.461 14.188 1 95.5 85 GLU B O 1
ATOM 2208 N N . ALA B 1 86 ? -13.984 6.656 15.383 1 96.19 86 ALA B N 1
ATOM 2209 C CA . ALA B 1 86 ? -12.844 7.277 16.047 1 96.19 86 ALA B CA 1
ATOM 2210 C C . ALA B 1 86 ? -11.773 7.688 15.039 1 96.19 86 ALA B C 1
ATOM 2212 O O . ALA B 1 86 ? -11.242 8.797 15.109 1 96.19 86 ALA B O 1
ATOM 2213 N N . LEU B 1 87 ? -11.516 6.844 14.109 1 96.62 87 LEU B N 1
ATOM 2214 C CA . LEU B 1 87 ? -10.5 7.129 13.102 1 96.62 87 LEU B CA 1
ATOM 2215 C C . LEU B 1 87 ? -11 8.164 12.102 1 96.62 87 LEU B C 1
ATOM 2217 O O . LEU B 1 87 ? -10.219 8.977 11.602 1 96.62 87 LEU B O 1
ATOM 2221 N N . ARG B 1 88 ? -12.305 8.117 11.805 1 96.94 88 ARG B N 1
ATOM 2222 C CA . ARG B 1 88 ? -12.906 9.148 10.969 1 96.94 88 ARG B CA 1
ATOM 2223 C C . ARG B 1 88 ? -12.688 10.531 11.57 1 96.94 88 ARG B C 1
ATOM 2225 O O . ARG B 1 88 ? -12.25 11.453 10.883 1 96.94 88 ARG B O 1
ATOM 2232 N N 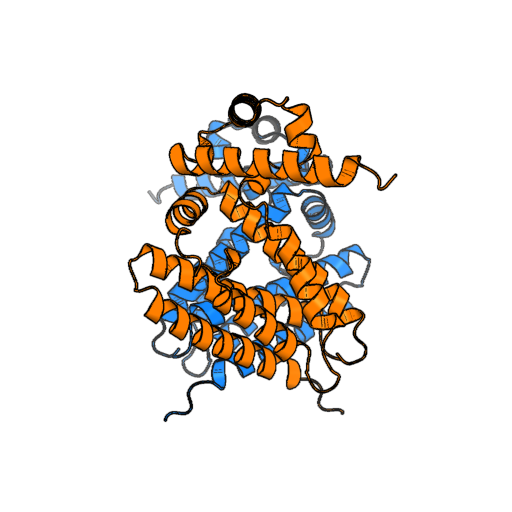. ARG B 1 89 ? -12.93 10.633 12.812 1 96.62 89 ARG B N 1
ATOM 2233 C CA . ARG B 1 89 ? -12.773 11.906 13.508 1 96.62 89 ARG B CA 1
ATOM 2234 C C . ARG B 1 89 ? -11.32 12.359 13.492 1 96.62 89 ARG B C 1
ATOM 2236 O O . ARG B 1 89 ? -11.039 13.547 13.297 1 96.62 89 ARG B O 1
ATOM 2243 N N . ALA B 1 90 ? -10.43 11.453 13.703 1 95.81 90 ALA B N 1
ATOM 2244 C CA . ALA B 1 90 ? -9.008 11.773 13.641 1 95.81 90 ALA B CA 1
ATOM 2245 C C . ALA B 1 90 ? -8.609 12.258 12.25 1 95.81 90 ALA B C 1
ATOM 2247 O O . ALA B 1 90 ? -7.867 13.234 12.117 1 95.81 90 ALA B O 1
ATOM 2248 N N . ALA B 1 91 ? -9.117 11.578 11.227 1 96.5 91 ALA B N 1
ATOM 2249 C CA . ALA B 1 91 ? -8.812 11.945 9.844 1 96.5 91 ALA B CA 1
ATOM 2250 C C . ALA B 1 91 ? -9.367 13.328 9.508 1 96.5 91 ALA B C 1
ATOM 2252 O O . ALA B 1 91 ? -8.68 14.141 8.883 1 96.5 91 ALA B O 1
ATOM 2253 N N . VAL B 1 92 ? -10.586 13.586 9.945 1 96.44 92 VAL B N 1
ATOM 2254 C CA . VAL B 1 92 ? -11.219 14.883 9.711 1 96.44 92 VAL B CA 1
ATOM 2255 C C . VAL B 1 92 ? -10.438 15.969 10.445 1 96.44 92 VAL B C 1
ATOM 2257 O O . VAL B 1 92 ? -10.188 17.047 9.883 1 96.44 92 VAL B O 1
ATOM 2260 N N . ALA B 1 93 ? -10 15.695 11.617 1 94.88 93 ALA B N 1
ATOM 2261 C CA . ALA B 1 93 ? -9.234 16.656 12.406 1 94.88 93 ALA B CA 1
ATOM 2262 C C . ALA B 1 93 ? -7.914 17 11.727 1 94.88 93 ALA B C 1
ATOM 2264 O O . ALA B 1 93 ? -7.473 18.156 11.758 1 94.88 93 ALA B O 1
ATOM 2265 N N . LEU B 1 94 ? -7.289 16.047 11.133 1 93.44 94 LEU B N 1
ATOM 2266 C CA . LEU B 1 94 ? -6.062 16.312 10.383 1 93.44 94 LEU B CA 1
ATOM 2267 C C . LEU B 1 94 ? -6.297 17.344 9.297 1 93.44 94 LEU B C 1
ATOM 2269 O O . LEU B 1 94 ? -5.465 18.234 9.086 1 93.44 94 LEU B O 1
ATOM 2273 N N . GLY B 1 95 ? -7.414 17.188 8.594 1 93.69 95 GLY B N 1
ATOM 2274 C CA . GLY B 1 95 ? -7.762 18.156 7.555 1 93.69 95 GLY B CA 1
ATOM 2275 C C . GLY B 1 95 ? -8.07 19.531 8.102 1 93.69 95 GLY B C 1
ATOM 2276 O O . GLY B 1 95 ? -7.59 20.531 7.57 1 93.69 95 GLY B O 1
ATOM 2277 N N . GLU B 1 96 ? -8.828 19.547 9.172 1 93.06 96 GLU B N 1
ATOM 2278 C CA . GLU B 1 96 ? -9.234 20.812 9.781 1 93.06 96 GLU B CA 1
ATOM 2279 C C . GLU B 1 96 ? -8.031 21.578 10.336 1 93.06 96 GLU B C 1
ATOM 2281 O O . GLU B 1 96 ? -7.988 22.812 10.289 1 93.06 96 GLU B O 1
ATOM 2286 N N . GLU B 1 97 ? -7.055 20.844 10.797 1 91 97 GLU B N 1
ATOM 2287 C CA . GLU B 1 97 ? -5.84 21.422 11.352 1 91 97 GLU B CA 1
ATOM 2288 C C . GLU B 1 97 ? -4.82 21.719 10.258 1 91 97 GLU B C 1
ATOM 2290 O O . GLU B 1 97 ? -3.729 22.219 10.539 1 91 97 GLU B O 1
ATOM 2295 N N . ARG B 1 98 ? -5.168 21.375 9.109 1 90 98 ARG B N 1
ATOM 2296 C CA . ARG B 1 98 ? -4.301 21.562 7.953 1 90 98 ARG B CA 1
ATOM 2297 C C . ARG B 1 98 ? -2.947 20.891 8.164 1 90 98 ARG B C 1
ATOM 2299 O O . ARG B 1 98 ? -1.902 21.484 7.887 1 90 98 ARG B O 1
ATOM 2306 N N . HIS B 1 99 ? -3.104 19.719 8.766 1 86.94 99 HIS B N 1
ATOM 2307 C CA . HIS B 1 99 ? -1.898 18.906 8.891 1 86.94 99 HIS B CA 1
ATOM 2308 C C . HIS B 1 99 ? -1.313 18.578 7.527 1 86.94 99 HIS B C 1
ATOM 2310 O O . HIS B 1 99 ? -2.057 18.359 6.566 1 86.94 99 HIS B O 1
ATOM 2316 N N . VAL B 1 100 ? -0.046 18.438 7.449 1 83.19 100 VAL B N 1
ATOM 2317 C CA . VAL B 1 100 ? 0.646 18.234 6.184 1 83.19 100 VAL B CA 1
ATOM 2318 C C . VAL B 1 100 ? 0.168 16.922 5.543 1 83.19 100 VAL B C 1
ATOM 2320 O O . VAL B 1 100 ? 0.068 16.828 4.316 1 83.19 100 VAL B O 1
ATOM 2323 N N . LEU B 1 101 ? -0.253 15.961 6.258 1 82.06 101 LEU B N 1
ATOM 2324 C CA . LEU B 1 101 ? -0.638 14.648 5.762 1 82.06 101 LEU B CA 1
ATOM 2325 C C . LEU B 1 101 ? -2.027 14.688 5.137 1 82.06 101 LEU B C 1
ATOM 2327 O O . LEU B 1 101 ? -2.416 13.758 4.418 1 82.06 101 LEU B O 1
ATOM 2331 N N . SER B 1 102 ? -2.734 15.75 5.41 1 88.94 102 SER B N 1
ATOM 2332 C CA . SER B 1 102 ? -4.066 15.859 4.82 1 88.94 102 SER B CA 1
ATOM 2333 C C . SER B 1 102 ? -3.994 16.359 3.383 1 88.94 102 SER B C 1
ATOM 2335 O O . SER B 1 102 ? -4.973 16.266 2.637 1 88.94 102 SER B O 1
ATOM 2337 N N . GLY B 1 103 ? -2.84 16.969 3.014 1 89.31 103 GLY B N 1
ATOM 2338 C CA . GLY B 1 103 ? -2.713 17.609 1.716 1 89.31 103 GLY B CA 1
ATOM 2339 C C . GLY B 1 103 ? -3.318 19 1.679 1 89.31 103 GLY B C 1
ATOM 2340 O O . GLY B 1 103 ? -3.303 19.672 0.639 1 89.31 103 GLY B O 1
ATOM 2341 N N . LEU B 1 104 ? -3.775 19.516 2.838 1 92.56 104 LEU B N 1
ATOM 2342 C CA . LEU B 1 104 ? -4.523 20.781 2.863 1 92.56 104 LEU B CA 1
ATOM 2343 C C . LEU B 1 104 ? -3.686 21.891 3.473 1 92.56 104 LEU B C 1
ATOM 2345 O O . LEU B 1 104 ? -4.141 23.031 3.57 1 92.56 104 LEU B O 1
ATOM 2349 N N . ALA B 1 105 ? -2.475 21.516 3.865 1 87.44 105 ALA B N 1
ATOM 2350 C CA . ALA B 1 105 ? -1.605 22.562 4.398 1 87.44 105 ALA B CA 1
ATOM 2351 C C . ALA B 1 105 ? -1.354 23.656 3.361 1 87.44 105 ALA B C 1
ATOM 2353 O O . ALA B 1 105 ? -1.213 23.359 2.17 1 87.44 105 ALA B O 1
ATOM 2354 N N . GLY B 1 106 ? -1.308 24.938 3.713 1 79.06 106 GLY B N 1
ATOM 2355 C CA . GLY B 1 106 ? -1.223 26.078 2.82 1 79.06 106 GLY B CA 1
ATOM 2356 C C . GLY B 1 106 ? 0.011 26.062 1.939 1 79.06 106 GLY B C 1
ATOM 2357 O O . GLY B 1 106 ? -0.071 26.344 0.741 1 79.06 106 GLY B O 1
ATOM 2358 N N . ASP B 1 107 ? 1.181 25.797 2.443 1 81.31 107 ASP B N 1
ATOM 2359 C CA . ASP B 1 107 ? 2.422 25.906 1.684 1 81.31 107 ASP B CA 1
ATOM 2360 C C . ASP B 1 107 ? 2.994 24.531 1.372 1 81.31 107 ASP B C 1
ATOM 2362 O O . ASP B 1 107 ? 4.211 24.375 1.228 1 81.31 107 ASP B O 1
ATOM 2366 N N . ILE B 1 108 ? 2.027 23.625 0.985 1 84.19 108 ILE B N 1
ATOM 2367 C CA . ILE B 1 108 ? 2.498 22.25 0.91 1 84.19 108 ILE B CA 1
ATOM 2368 C C . ILE B 1 108 ? 2.867 21.906 -0.533 1 84.19 108 ILE B C 1
ATOM 2370 O O . ILE B 1 108 ? 3.539 20.906 -0.788 1 84.19 108 ILE B O 1
ATOM 2374 N N . GLU B 1 109 ? 2.502 22.719 -1.476 1 90.31 109 GLU B N 1
ATOM 2375 C CA . GLU B 1 109 ? 2.566 22.359 -2.889 1 90.31 109 GLU B CA 1
ATOM 2376 C C . GLU B 1 109 ? 3.994 22.016 -3.311 1 90.31 109 GLU B C 1
ATOM 2378 O O . GLU B 1 109 ? 4.238 20.984 -3.941 1 90.31 109 GLU B O 1
ATOM 2383 N N . PRO B 1 110 ? 4.98 22.875 -2.912 1 91.75 110 PRO B N 1
ATOM 2384 C CA . PRO B 1 110 ? 6.344 22.516 -3.318 1 91.75 110 PRO B CA 1
ATOM 2385 C C . PRO B 1 110 ? 6.793 21.172 -2.768 1 91.75 110 PRO B C 1
ATOM 2387 O O . PRO B 1 110 ? 7.465 20.406 -3.467 1 91.75 110 PRO B O 1
ATOM 2390 N N . MET B 1 111 ? 6.395 20.906 -1.625 1 92.44 111 MET B N 1
ATOM 2391 C CA . MET B 1 111 ? 6.742 19.625 -1.012 1 92.44 111 MET B CA 1
ATOM 2392 C C . MET B 1 111 ? 6.066 18.469 -1.746 1 92.44 111 MET B C 1
ATOM 2394 O O . MET B 1 111 ? 6.707 17.453 -2.031 1 92.44 111 MET B O 1
ATOM 2398 N N . MET B 1 112 ? 4.832 18.656 -2.061 1 92.81 112 MET B N 1
ATOM 2399 C CA . MET B 1 112 ? 4.09 17.578 -2.721 1 92.81 112 MET B CA 1
ATOM 2400 C C . MET B 1 112 ? 4.613 17.344 -4.133 1 92.81 112 MET B C 1
ATOM 2402 O O . MET B 1 112 ? 4.648 16.203 -4.605 1 92.81 112 MET B O 1
ATOM 2406 N N . ARG B 1 113 ? 5.039 18.375 -4.762 1 94.62 113 ARG B N 1
ATOM 2407 C CA . ARG B 1 113 ? 5.664 18.203 -6.07 1 94.62 113 ARG B CA 1
ATOM 2408 C C . ARG B 1 113 ? 6.965 17.406 -5.961 1 94.62 113 ARG B C 1
ATOM 2410 O O . ARG B 1 113 ? 7.254 16.562 -6.809 1 94.62 113 ARG B O 1
ATOM 2417 N N . THR B 1 114 ? 7.691 17.703 -4.91 1 96.06 114 THR B N 1
ATOM 2418 C CA . THR B 1 114 ? 8.922 16.953 -4.648 1 96.06 114 THR B CA 1
ATOM 2419 C C . THR B 1 114 ? 8.625 15.484 -4.414 1 96.06 114 THR B C 1
ATOM 2421 O O . THR B 1 114 ? 9.297 14.609 -4.973 1 96.06 114 THR B O 1
ATOM 2424 N N . VAL B 1 115 ? 7.613 15.195 -3.703 1 95.44 115 VAL B N 1
ATOM 2425 C CA . VAL B 1 115 ? 7.238 13.828 -3.363 1 95.44 115 VAL B CA 1
ATOM 2426 C C . VAL B 1 115 ? 6.805 13.086 -4.621 1 95.44 115 VAL B C 1
ATOM 2428 O O . VAL B 1 115 ? 7.293 11.984 -4.902 1 95.44 115 VAL B O 1
ATOM 2431 N N . THR B 1 116 ? 5.984 13.719 -5.449 1 94.31 116 THR B N 1
ATOM 2432 C CA . THR B 1 116 ? 5.406 13.055 -6.613 1 94.31 116 THR B CA 1
ATOM 2433 C C . THR B 1 116 ? 6.457 12.844 -7.695 1 94.31 116 THR B C 1
ATOM 2435 O O . THR B 1 116 ? 6.297 11.984 -8.57 1 94.31 116 THR B O 1
ATOM 2438 N N . ALA B 1 117 ? 7.527 13.57 -7.566 1 95.88 117 ALA B N 1
ATOM 2439 C CA . ALA B 1 117 ? 8.578 13.477 -8.578 1 95.88 117 ALA B CA 1
ATOM 2440 C C . ALA B 1 117 ? 9.625 12.438 -8.195 1 95.88 117 ALA B C 1
ATOM 2442 O O . ALA B 1 117 ? 10.531 12.141 -8.977 1 95.88 117 ALA B O 1
ATOM 2443 N N . SER B 1 118 ? 9.484 11.852 -7.027 1 97.12 118 SER B N 1
ATOM 2444 C CA . SER B 1 118 ? 10.531 10.961 -6.543 1 97.12 118 SER B CA 1
ATOM 2445 C C . SER B 1 118 ? 9.984 9.57 -6.238 1 97.12 118 SER B C 1
ATOM 2447 O O . SER B 1 118 ? 9.258 9.391 -5.258 1 97.12 118 SER B O 1
ATOM 2449 N N . PRO B 1 119 ? 10.406 8.57 -6.984 1 94.56 119 PRO B N 1
ATOM 2450 C CA . PRO B 1 119 ? 9.977 7.199 -6.688 1 94.56 119 PRO B CA 1
ATOM 2451 C C . PRO B 1 119 ? 10.359 6.75 -5.281 1 94.56 119 PRO B C 1
ATOM 2453 O O . PRO B 1 119 ? 9.609 6.004 -4.641 1 94.56 119 PRO B O 1
ATOM 2456 N N . ALA B 1 120 ? 11.477 7.219 -4.816 1 95.75 120 ALA B N 1
ATOM 2457 C CA . ALA B 1 120 ? 11.93 6.844 -3.48 1 95.75 120 ALA B CA 1
ATOM 2458 C C . ALA B 1 120 ? 10.992 7.383 -2.406 1 95.75 120 ALA B C 1
ATOM 2460 O O . ALA B 1 120 ? 10.688 6.688 -1.434 1 95.75 120 ALA B O 1
ATOM 2461 N N . LEU B 1 121 ? 10.516 8.586 -2.572 1 96.5 121 LEU B N 1
ATOM 2462 C CA . LEU B 1 121 ? 9.609 9.188 -1.597 1 96.5 121 LEU B CA 1
ATOM 2463 C C . LEU B 1 121 ? 8.234 8.539 -1.661 1 96.5 121 LEU B C 1
ATOM 2465 O O . LEU B 1 121 ? 7.602 8.312 -0.628 1 96.5 121 LEU B O 1
ATOM 2469 N N . ILE B 1 122 ? 7.832 8.18 -2.812 1 95.75 122 ILE B N 1
ATOM 2470 C CA . ILE B 1 122 ? 6.566 7.469 -2.979 1 95.75 122 ILE B CA 1
ATOM 2471 C C . ILE B 1 122 ? 6.648 6.102 -2.301 1 95.75 122 ILE B C 1
ATOM 2473 O O . ILE B 1 122 ? 5.727 5.699 -1.591 1 95.75 122 ILE B O 1
ATOM 2477 N N . ALA B 1 123 ? 7.754 5.465 -2.486 1 95.75 123 ALA B N 1
ATOM 2478 C CA . ALA B 1 123 ? 7.965 4.168 -1.85 1 95.75 123 ALA B CA 1
ATOM 2479 C C . ALA B 1 123 ? 7.949 4.293 -0.329 1 95.75 123 ALA B C 1
ATOM 2481 O O . ALA B 1 123 ? 7.406 3.432 0.367 1 95.75 123 ALA B O 1
ATOM 2482 N N . ARG B 1 124 ? 8.531 5.305 0.154 1 95.44 124 ARG B N 1
ATOM 2483 C CA . ARG B 1 124 ? 8.555 5.516 1.598 1 95.44 124 ARG B CA 1
ATOM 2484 C C . ARG B 1 124 ? 7.145 5.742 2.139 1 95.44 124 ARG B C 1
ATOM 2486 O O . ARG B 1 124 ? 6.801 5.254 3.217 1 95.44 124 ARG B O 1
ATOM 2493 N N . LEU B 1 125 ? 6.328 6.461 1.435 1 95.31 125 LEU B N 1
ATOM 2494 C CA . LEU B 1 125 ? 4.949 6.688 1.853 1 95.31 125 LEU B CA 1
ATOM 2495 C C . LEU B 1 125 ? 4.156 5.387 1.853 1 95.31 125 LEU B C 1
ATOM 2497 O O . LEU B 1 125 ? 3.322 5.16 2.734 1 95.31 125 LEU B O 1
ATOM 2501 N N . ARG B 1 126 ? 4.469 4.551 0.878 1 96.25 126 ARG B N 1
ATOM 2502 C CA . ARG B 1 126 ? 3.812 3.248 0.845 1 96.25 126 ARG B CA 1
ATOM 2503 C C . ARG B 1 126 ? 4.215 2.402 2.049 1 96.25 126 ARG B C 1
ATOM 2505 O O . ARG B 1 126 ? 3.371 1.747 2.662 1 96.25 126 ARG B O 1
ATOM 2512 N N . ALA B 1 127 ? 5.449 2.422 2.336 1 95.69 127 ALA B N 1
ATOM 2513 C CA . ALA B 1 127 ? 5.93 1.708 3.518 1 95.69 127 ALA B CA 1
ATOM 2514 C C . ALA B 1 127 ? 5.277 2.25 4.785 1 95.69 127 ALA B C 1
ATOM 2516 O O . ALA B 1 127 ? 4.914 1.483 5.684 1 95.69 127 ALA B O 1
ATOM 2517 N N . PHE B 1 128 ? 5.117 3.488 4.836 1 94.75 128 PHE B N 1
ATOM 2518 C CA . PHE B 1 128 ? 4.504 4.129 5.996 1 94.75 128 PHE B CA 1
ATOM 2519 C C . PHE B 1 128 ? 3.049 3.705 6.141 1 94.75 128 PHE B C 1
ATOM 2521 O O . PHE B 1 128 ? 2.58 3.445 7.25 1 94.75 128 PHE B O 1
ATOM 2528 N N . ALA B 1 129 ? 2.322 3.656 5.043 1 96.31 129 ALA B N 1
ATOM 2529 C CA . ALA B 1 129 ? 0.944 3.174 5.082 1 96.31 129 ALA B CA 1
ATOM 2530 C C . ALA B 1 129 ? 0.868 1.778 5.695 1 96.31 129 ALA B C 1
ATOM 2532 O O . ALA B 1 129 ? -0.016 1.498 6.508 1 96.31 129 ALA B O 1
ATOM 2533 N N . SER B 1 130 ? 1.807 0.973 5.336 1 96.38 130 SER B N 1
ATOM 2534 C CA . SER B 1 130 ? 1.866 -0.374 5.895 1 96.38 130 SER B CA 1
ATOM 2535 C C . SER B 1 130 ? 2.168 -0.34 7.391 1 96.38 130 SER B C 1
ATOM 2537 O O . SER B 1 130 ? 1.634 -1.146 8.156 1 96.38 130 SER B O 1
ATOM 2539 N N . GLU B 1 131 ? 3.029 0.563 7.797 1 95.25 131 GLU B N 1
ATOM 2540 C CA . GLU B 1 131 ? 3.326 0.735 9.219 1 95.25 131 GLU B CA 1
ATOM 2541 C C . GLU B 1 131 ? 2.082 1.151 9.992 1 95.25 131 GLU B C 1
ATOM 2543 O O . GLU B 1 131 ? 1.845 0.666 11.102 1 95.25 131 GLU B O 1
ATOM 2548 N N . ILE B 1 132 ? 1.303 2 9.438 1 96.75 132 ILE B N 1
ATOM 2549 C CA . ILE B 1 132 ? 0.059 2.436 10.062 1 96.75 132 ILE B CA 1
ATOM 2550 C C . ILE B 1 132 ? -0.91 1.259 10.164 1 96.75 132 ILE B C 1
ATOM 2552 O O . ILE B 1 132 ? -1.553 1.06 11.195 1 96.75 132 ILE B O 1
ATOM 2556 N N . GLU B 1 133 ? -1.025 0.497 9.094 1 97.75 133 GLU B N 1
ATOM 2557 C CA . GLU B 1 133 ? -1.874 -0.691 9.117 1 97.75 133 GLU B CA 1
ATOM 2558 C C . GLU B 1 133 ? -1.492 -1.621 10.258 1 97.75 133 GLU B C 1
ATOM 2560 O O . GLU B 1 133 ? -2.361 -2.111 10.984 1 97.75 133 GLU B O 1
ATOM 2565 N N . THR B 1 134 ? -0.228 -1.813 10.383 1 96.81 134 THR B N 1
ATOM 2566 C CA . THR B 1 134 ? 0.276 -2.713 11.414 1 96.81 134 THR B CA 1
ATOM 2567 C C . THR B 1 134 ? -0.062 -2.182 12.805 1 96.81 134 THR B C 1
ATOM 2569 O O . THR B 1 134 ? -0.549 -2.928 13.656 1 96.81 134 THR B O 1
ATOM 2572 N N . ALA B 1 135 ? 0.18 -0.919 13.016 1 96.56 135 ALA B N 1
ATOM 2573 C CA . ALA B 1 135 ? -0.116 -0.3 14.305 1 96.56 135 ALA B CA 1
ATOM 2574 C C . ALA B 1 135 ? -1.608 -0.366 14.609 1 96.56 135 ALA B C 1
ATOM 2576 O O . ALA B 1 135 ? -2.002 -0.7 15.734 1 96.56 135 ALA B O 1
ATOM 2577 N N . LEU B 1 136 ? -2.406 -0.052 13.641 1 97.56 136 LEU B N 1
ATOM 2578 C CA . LEU B 1 136 ? -3.852 -0.057 13.82 1 97.56 136 LEU B CA 1
ATOM 2579 C C . LEU B 1 136 ? -4.363 -1.47 14.086 1 97.56 136 LEU B C 1
ATOM 2581 O O . LEU B 1 136 ? -5.23 -1.672 14.938 1 97.56 136 LEU B O 1
ATOM 2585 N N . THR B 1 137 ? -3.861 -2.443 13.367 1 97.69 137 THR B N 1
ATOM 2586 C CA . THR B 1 137 ? -4.223 -3.836 13.609 1 97.69 137 THR B CA 1
ATOM 2587 C C . THR B 1 137 ? -3.955 -4.219 15.062 1 97.69 137 THR B C 1
ATOM 2589 O O . THR B 1 137 ? -4.812 -4.809 15.719 1 97.69 137 THR B O 1
ATOM 2592 N N . ALA B 1 138 ? -2.764 -3.854 15.539 1 97.06 138 ALA B N 1
ATOM 2593 C CA . ALA B 1 138 ? -2.385 -4.176 16.906 1 97.06 138 ALA B CA 1
ATOM 2594 C C . ALA B 1 138 ? -3.328 -3.512 17.906 1 97.06 138 ALA B C 1
ATOM 2596 O O . ALA B 1 138 ? -3.734 -4.133 18.891 1 97.06 138 ALA B O 1
ATOM 2597 N N . GLU B 1 139 ? -3.658 -2.268 17.656 1 96.69 139 GLU B N 1
ATOM 2598 C CA . GLU B 1 139 ? -4.57 -1.546 18.547 1 96.69 139 GLU B CA 1
ATOM 2599 C C . GLU B 1 139 ? -5.961 -2.178 18.531 1 96.69 139 GLU B C 1
ATOM 2601 O O . GLU B 1 139 ? -6.586 -2.32 19.594 1 96.69 139 GLU B O 1
ATOM 2606 N N . LEU B 1 140 ? -6.469 -2.562 17.391 1 95.88 140 LEU B N 1
ATOM 2607 C CA . LEU B 1 140 ? -7.793 -3.166 17.266 1 95.88 140 LEU B CA 1
ATOM 2608 C C . LEU B 1 140 ? -7.824 -4.539 17.938 1 95.88 140 LEU B C 1
ATOM 2610 O O . LEU B 1 140 ? -8.828 -4.914 18.547 1 95.88 140 LEU B O 1
ATOM 2614 N N . ASP B 1 141 ? -6.715 -5.234 17.797 1 95.5 141 ASP B N 1
ATOM 2615 C CA . ASP B 1 141 ? -6.613 -6.543 18.438 1 95.5 141 ASP B CA 1
ATOM 2616 C C . ASP B 1 141 ? -6.719 -6.426 19.953 1 95.5 141 ASP B C 1
ATOM 2618 O O . ASP B 1 141 ? -7.23 -7.328 20.625 1 95.5 141 ASP B O 1
ATOM 2622 N N . GLN B 1 142 ? -6.207 -5.379 20.406 1 94 142 GLN B N 1
ATOM 2623 C CA . GLN B 1 142 ? -6.168 -5.184 21.859 1 94 142 GLN B CA 1
ATOM 2624 C C . GLN B 1 142 ? -7.426 -4.477 22.344 1 94 142 GLN B C 1
ATOM 2626 O O . GLN B 1 142 ? -7.605 -4.285 23.562 1 94 142 GLN B O 1
ATOM 2631 N N . ASP B 1 143 ? -8.258 -4.035 21.453 1 91.5 143 ASP B N 1
ATOM 2632 C CA . ASP B 1 143 ? -9.477 -3.32 21.797 1 91.5 143 ASP B CA 1
ATOM 2633 C C . ASP B 1 143 ? -10.617 -4.293 22.109 1 91.5 143 ASP B C 1
ATOM 2635 O O . ASP B 1 143 ? -11.148 -4.945 21.203 1 91.5 143 ASP B O 1
ATOM 2639 N N . PRO B 1 144 ? -11.047 -4.383 23.312 1 88.88 144 PRO B N 1
ATOM 2640 C CA . PRO B 1 144 ? -12.094 -5.344 23.672 1 88.88 144 PRO B CA 1
ATOM 2641 C C . PRO B 1 144 ? -13.438 -5.012 23.031 1 88.88 144 PRO B C 1
ATOM 2643 O O . PRO B 1 144 ? -14.312 -5.883 22.922 1 88.88 144 PRO B O 1
ATOM 2646 N N . ALA B 1 145 ? -13.625 -3.801 22.594 1 89.31 145 ALA B N 1
ATOM 2647 C CA . ALA B 1 145 ? -14.898 -3.371 22.031 1 89.31 145 ALA B CA 1
ATOM 2648 C C . ALA B 1 145 ? -14.969 -3.674 20.531 1 89.31 145 ALA B C 1
ATOM 2650 O O . ALA B 1 145 ? -16.016 -3.512 19.906 1 89.31 145 ALA B O 1
ATOM 2651 N N . PHE B 1 146 ? -13.859 -4.105 20.016 1 90.44 146 PHE B N 1
ATOM 2652 C CA . PHE B 1 146 ? -13.836 -4.414 18.594 1 90.44 146 PHE B CA 1
ATOM 2653 C C . PHE B 1 146 ? -13.867 -5.918 18.359 1 90.44 146 PHE B C 1
ATOM 2655 O O . PHE B 1 146 ? -13.047 -6.656 18.906 1 90.44 146 PHE B O 1
ATOM 2662 N N . SER B 1 147 ? -14.828 -6.43 17.516 1 88.19 147 SER B N 1
ATOM 2663 C CA . SER B 1 147 ? -14.984 -7.863 17.312 1 88.19 147 SER B CA 1
ATOM 2664 C C . SER B 1 147 ? -14.82 -8.234 15.836 1 88.19 147 SER B C 1
ATOM 2666 O O . SER B 1 147 ? -14.984 -9.398 15.461 1 88.19 147 SER B O 1
ATOM 2668 N N . GLY B 1 148 ? -14.336 -7.406 15.016 1 89.88 148 GLY B N 1
ATOM 2669 C CA . GLY B 1 148 ? -14.172 -7.711 13.602 1 89.88 148 GLY B CA 1
ATOM 2670 C C . GLY B 1 148 ? -12.766 -8.148 13.25 1 89.88 148 GLY B C 1
ATOM 2671 O O . GLY B 1 148 ? -11.961 -8.453 14.133 1 89.88 148 GLY B O 1
ATOM 2672 N N . ASP B 1 149 ? -12.508 -8.375 12.023 1 94.56 149 ASP B N 1
ATOM 2673 C CA . ASP B 1 149 ? -11.18 -8.68 11.5 1 94.56 149 ASP B CA 1
ATOM 2674 C C . ASP B 1 149 ? -10.281 -7.441 11.547 1 94.56 149 ASP B C 1
ATOM 2676 O O . ASP B 1 149 ? -10.391 -6.559 10.695 1 94.56 149 ASP B O 1
ATOM 2680 N N . SER B 1 150 ? -9.367 -7.438 12.547 1 96.69 150 SER B N 1
ATOM 2681 C CA . SER B 1 150 ? -8.539 -6.258 12.812 1 96.69 150 SER B CA 1
ATOM 2682 C C . SER B 1 150 ? -7.676 -5.914 11.602 1 96.69 150 SER B C 1
ATOM 2684 O O . SER B 1 150 ? -7.57 -4.746 11.219 1 96.69 150 SER B O 1
ATOM 2686 N N . ALA B 1 151 ? -7.105 -6.957 10.984 1 97.38 151 ALA B N 1
ATOM 2687 C CA . ALA B 1 151 ? -6.215 -6.727 9.852 1 97.38 151 ALA B CA 1
ATOM 2688 C C . ALA B 1 151 ? -6.98 -6.16 8.656 1 97.38 151 ALA B C 1
ATOM 2690 O O . ALA B 1 151 ? -6.508 -5.23 7.992 1 97.38 151 ALA B O 1
ATOM 2691 N N . LEU B 1 152 ? -8.133 -6.73 8.391 1 97.12 152 LEU B N 1
ATOM 2692 C CA . LEU B 1 152 ? -8.945 -6.25 7.277 1 97.12 152 LEU B CA 1
ATOM 2693 C C . LEU B 1 152 ? -9.438 -4.828 7.535 1 97.12 152 LEU B C 1
ATOM 2695 O O . LEU B 1 152 ? -9.352 -3.973 6.652 1 97.12 152 LEU B O 1
ATOM 2699 N N . ALA B 1 153 ? -9.953 -4.582 8.758 1 96.62 153 ALA B N 1
ATOM 2700 C CA . ALA B 1 153 ? -10.43 -3.244 9.109 1 96.62 153 ALA B CA 1
ATOM 2701 C C . ALA B 1 153 ? -9.32 -2.209 8.938 1 96.62 153 ALA B C 1
ATOM 2703 O O . ALA B 1 153 ? -9.531 -1.152 8.336 1 96.62 153 ALA B O 1
ATOM 2704 N N . ALA B 1 154 ? -8.117 -2.523 9.453 1 97.88 154 ALA B N 1
ATOM 2705 C CA . ALA B 1 154 ? -6.977 -1.614 9.359 1 97.88 154 ALA B CA 1
ATOM 2706 C C . ALA B 1 154 ? -6.617 -1.331 7.902 1 97.88 154 ALA B C 1
ATOM 2708 O O . ALA B 1 154 ? -6.422 -0.175 7.52 1 97.88 154 ALA B O 1
ATOM 2709 N N . ALA B 1 155 ? -6.57 -2.385 7.113 1 98.31 155 ALA B N 1
ATOM 2710 C CA . ALA B 1 155 ? -6.195 -2.248 5.711 1 98.31 155 ALA B CA 1
ATOM 2711 C C . ALA B 1 155 ? -7.207 -1.391 4.953 1 98.31 155 ALA B C 1
ATOM 2713 O O . ALA B 1 155 ? -6.824 -0.52 4.168 1 98.31 155 ALA B O 1
ATOM 2714 N N . LEU B 1 156 ? -8.461 -1.625 5.195 1 98 156 LEU B N 1
ATOM 2715 C CA . LEU B 1 156 ? -9.508 -0.884 4.5 1 98 156 LEU B CA 1
ATOM 2716 C C . LEU B 1 156 ? -9.516 0.579 4.93 1 98 156 LEU B C 1
ATOM 2718 O O . LEU B 1 156 ? -9.68 1.475 4.098 1 98 156 LEU B O 1
ATOM 2722 N N . LEU B 1 157 ? -9.312 0.832 6.215 1 97.81 157 LEU B N 1
ATOM 2723 C CA . LEU B 1 157 ? -9.32 2.199 6.727 1 97.81 157 LEU B CA 1
ATOM 2724 C C . LEU B 1 157 ? -8.133 2.988 6.184 1 97.81 157 LEU B C 1
ATOM 2726 O O . LEU B 1 157 ? -8.289 4.145 5.777 1 97.81 157 LEU B O 1
ATOM 2730 N N . VAL B 1 158 ? -7.008 2.375 6.164 1 98.06 158 VAL B N 1
ATOM 2731 C CA . VAL B 1 158 ? -5.812 3.031 5.645 1 98.06 158 VAL B CA 1
ATOM 2732 C C . VAL B 1 158 ? -5.969 3.279 4.145 1 98.06 158 VAL B C 1
ATOM 2734 O O . VAL B 1 158 ? -5.617 4.352 3.648 1 98.06 158 VAL B O 1
ATOM 2737 N N . ALA B 1 159 ? -6.527 2.301 3.414 1 98.31 159 ALA B N 1
ATOM 2738 C CA . ALA B 1 159 ? -6.77 2.469 1.983 1 98.31 159 ALA B CA 1
ATOM 2739 C C . ALA B 1 159 ? -7.754 3.605 1.724 1 98.31 159 ALA B C 1
ATOM 2741 O O . ALA B 1 159 ? -7.57 4.395 0.794 1 98.31 159 ALA B O 1
ATOM 2742 N N . ALA B 1 160 ? -8.758 3.668 2.539 1 97.75 160 ALA B N 1
ATOM 2743 C CA . ALA B 1 160 ? -9.766 4.719 2.404 1 97.75 160 ALA B CA 1
ATOM 2744 C C . ALA B 1 160 ? -9.148 6.098 2.596 1 97.75 160 ALA B C 1
ATOM 2746 O O . ALA B 1 160 ? -9.305 6.98 1.746 1 97.75 160 ALA B O 1
ATOM 2747 N N . TYR B 1 161 ? -8.438 6.25 3.678 1 97.69 161 TYR B N 1
ATOM 2748 C CA . TYR B 1 161 ? -7.82 7.547 3.936 1 97.69 161 TYR B CA 1
ATOM 2749 C C . TYR B 1 161 ? -6.84 7.914 2.828 1 97.69 161 TYR B C 1
ATOM 2751 O O . TYR B 1 161 ? -6.852 9.047 2.332 1 97.69 161 TYR B O 1
ATOM 2759 N N . ARG B 1 162 ? -5.953 6.969 2.48 1 97.12 162 ARG B N 1
ATOM 2760 C CA . ARG B 1 162 ? -4.938 7.195 1.458 1 97.12 162 ARG B CA 1
ATOM 2761 C C . ARG B 1 162 ? -5.57 7.648 0.147 1 97.12 162 ARG B C 1
ATOM 2763 O O . ARG B 1 162 ? -5.059 8.555 -0.516 1 97.12 162 ARG B O 1
ATOM 2770 N N . THR B 1 163 ? -6.672 7.027 -0.231 1 97.38 163 THR B N 1
ATOM 2771 C CA . THR B 1 163 ? -7.352 7.379 -1.475 1 97.38 163 THR B CA 1
ATOM 2772 C C . THR B 1 163 ? -7.789 8.836 -1.459 1 97.38 163 THR B C 1
ATOM 2774 O O . THR B 1 163 ? -7.57 9.57 -2.428 1 97.38 163 THR B O 1
ATOM 2777 N N . VAL B 1 164 ? -8.336 9.25 -0.366 1 97.5 164 VAL B N 1
ATOM 2778 C CA . VAL B 1 164 ? -8.828 10.617 -0.247 1 97.5 164 VAL B CA 1
ATOM 2779 C C . VAL B 1 164 ? -7.645 11.586 -0.222 1 97.5 164 VAL B C 1
ATOM 2781 O O . VAL B 1 164 ? -7.652 12.602 -0.924 1 97.5 164 VAL B O 1
ATOM 2784 N N . ALA B 1 165 ? -6.621 11.273 0.566 1 95.38 165 ALA B N 1
ATOM 2785 C CA . ALA B 1 165 ? -5.457 12.148 0.707 1 95.38 165 ALA B CA 1
ATOM 2786 C C . ALA B 1 165 ? -4.742 12.32 -0.628 1 95.38 165 ALA B C 1
ATOM 2788 O O . ALA B 1 165 ? -4.363 13.438 -0.993 1 95.38 165 ALA B O 1
ATOM 2789 N N . VAL B 1 166 ? -4.539 11.305 -1.391 1 95.12 166 VAL B N 1
ATOM 2790 C CA . VAL B 1 166 ? -3.861 11.344 -2.684 1 95.12 166 VAL B CA 1
ATOM 2791 C C . VAL B 1 166 ? -4.684 12.172 -3.67 1 95.12 166 VAL B C 1
ATOM 2793 O O . VAL B 1 166 ? -4.133 12.977 -4.422 1 95.12 166 VAL B O 1
ATOM 2796 N N . ASP B 1 167 ? -5.992 11.938 -3.639 1 95.88 167 ASP B N 1
ATOM 2797 C CA . ASP B 1 167 ? -6.852 12.727 -4.52 1 95.88 167 ASP B CA 1
ATOM 2798 C C . ASP B 1 167 ? -6.777 14.211 -4.176 1 95.88 167 ASP B C 1
ATOM 2800 O O . ASP B 1 167 ? -6.754 15.062 -5.066 1 95.88 167 ASP B O 1
ATOM 2804 N N . THR B 1 168 ? -6.758 14.523 -2.914 1 96 168 THR B N 1
ATOM 2805 C CA . THR B 1 168 ? -6.652 15.914 -2.471 1 96 168 THR B CA 1
ATOM 2806 C C . THR B 1 168 ? -5.359 16.547 -2.98 1 96 168 THR B C 1
ATOM 2808 O O . THR B 1 168 ? -5.379 17.656 -3.521 1 96 168 THR B O 1
ATOM 2811 N N . VAL B 1 169 ? -4.281 15.836 -2.885 1 94.19 169 VAL B N 1
ATOM 2812 C CA . VAL B 1 169 ? -2.992 16.344 -3.346 1 94.19 169 VAL B CA 1
ATOM 2813 C C . VAL B 1 169 ? -3.023 16.531 -4.859 1 94.19 169 VAL B C 1
ATOM 2815 O O . VAL B 1 169 ? -2.549 17.547 -5.375 1 94.19 169 VAL B O 1
ATOM 2818 N N . ARG B 1 170 ? -3.568 15.562 -5.555 1 94.56 170 ARG B N 1
ATOM 2819 C CA . ARG B 1 170 ? -3.662 15.648 -7.008 1 94.56 170 ARG B CA 1
ATOM 2820 C C . ARG B 1 170 ? -4.449 16.875 -7.438 1 94.56 170 ARG B C 1
ATOM 2822 O O . ARG B 1 170 ? -4.02 17.625 -8.32 1 94.56 170 ARG B O 1
ATOM 2829 N N . ARG B 1 171 ? -5.551 17.125 -6.812 1 95.38 171 ARG B N 1
ATOM 2830 C CA . ARG B 1 171 ? -6.402 18.266 -7.145 1 95.38 171 ARG B CA 1
ATOM 2831 C C . ARG B 1 171 ? -5.73 19.578 -6.766 1 95.38 171 ARG B C 1
ATOM 2833 O O . ARG B 1 171 ? -5.871 20.578 -7.469 1 95.38 171 ARG B O 1
ATOM 2840 N N . ARG B 1 172 ? -5.078 19.531 -5.617 1 93.56 172 ARG B N 1
ATOM 2841 C CA . ARG B 1 172 ? -4.316 20.719 -5.207 1 93.56 172 ARG B CA 1
ATOM 2842 C C . ARG B 1 172 ? -3.264 21.078 -6.246 1 93.56 172 ARG B C 1
ATOM 2844 O O . ARG B 1 172 ? -3.135 22.234 -6.625 1 93.56 172 ARG B O 1
ATOM 2851 N N . LEU B 1 173 ? -2.535 20.125 -6.738 1 93.44 173 LEU B N 1
ATOM 2852 C CA . LEU B 1 173 ? -1.479 20.344 -7.727 1 93.44 173 LEU B CA 1
ATOM 2853 C C . LEU B 1 173 ? -2.066 20.75 -9.07 1 93.44 173 LEU B C 1
ATOM 2855 O O . LEU B 1 173 ? -1.391 21.391 -9.883 1 93.44 173 LEU B O 1
ATOM 2859 N N . ALA B 1 174 ? -3.336 20.391 -9.273 1 94.44 174 ALA B N 1
ATOM 2860 C CA . ALA B 1 174 ? -4.027 20.766 -10.508 1 94.44 174 ALA B CA 1
ATOM 2861 C C . ALA B 1 174 ? -4.559 22.203 -10.422 1 94.44 174 ALA B C 1
ATOM 2863 O O . ALA B 1 174 ? -5.062 22.734 -11.414 1 94.44 174 ALA B O 1
ATOM 2864 N N . GLY B 1 175 ? -4.555 22.812 -9.227 1 92.62 175 GLY B N 1
ATOM 2865 C CA . GLY B 1 175 ? -4.883 24.219 -9.117 1 92.62 175 GLY B CA 1
ATOM 2866 C C . GLY B 1 175 ? -6.234 24.484 -8.477 1 92.62 175 GLY B C 1
ATOM 2867 O O . GLY B 1 175 ? -6.727 25.609 -8.477 1 92.62 175 GLY B O 1
ATOM 2868 N N . ASP B 1 176 ? -6.848 23.422 -7.867 1 93.81 176 ASP B N 1
ATOM 2869 C CA . ASP B 1 176 ? -8.141 23.609 -7.215 1 93.81 176 ASP B CA 1
ATOM 2870 C C . ASP B 1 176 ? -8.008 24.547 -6.02 1 93.81 176 ASP B C 1
ATOM 2872 O O . ASP B 1 176 ? -6.969 24.594 -5.363 1 93.81 176 ASP B O 1
ATOM 2876 N N . ASP B 1 177 ? -9.078 25.234 -5.754 1 92.88 177 ASP B N 1
ATOM 2877 C CA . ASP B 1 177 ? -9.133 26.188 -4.656 1 92.88 177 ASP B CA 1
ATOM 2878 C C . ASP B 1 177 ? -9.109 25.469 -3.305 1 92.88 177 ASP B C 1
ATOM 2880 O O . ASP B 1 177 ? -9.805 24.484 -3.109 1 92.88 177 ASP B O 1
ATOM 2884 N N . LEU B 1 178 ? -8.328 26.047 -2.4 1 90.31 178 LEU B N 1
ATOM 2885 C CA . LEU B 1 178 ? -8.102 25.406 -1.11 1 90.31 178 LEU B CA 1
ATOM 2886 C C . LEU B 1 178 ? -9.406 25.281 -0.328 1 90.31 178 LEU B C 1
ATOM 2888 O O . LEU B 1 178 ? -9.641 24.281 0.344 1 90.31 178 LEU B O 1
ATOM 2892 N N . ALA B 1 179 ? -10.227 26.328 -0.405 1 90.19 179 ALA B N 1
ATOM 2893 C CA . ALA B 1 179 ? -11.492 26.297 0.321 1 90.19 179 ALA B CA 1
ATOM 2894 C C . ALA B 1 179 ? -12.391 25.172 -0.204 1 90.19 179 ALA B C 1
ATOM 2896 O O . ALA B 1 179 ? -13 24.438 0.577 1 90.19 179 ALA B O 1
ATOM 2897 N N . HIS B 1 180 ? -12.445 25.062 -1.482 1 93.75 180 HIS B N 1
ATOM 2898 C CA . HIS B 1 180 ? -13.211 24 -2.111 1 93.75 180 HIS B CA 1
ATOM 2899 C C . HIS B 1 180 ? -12.641 22.641 -1.765 1 93.75 180 HIS B C 1
ATOM 2901 O O . HI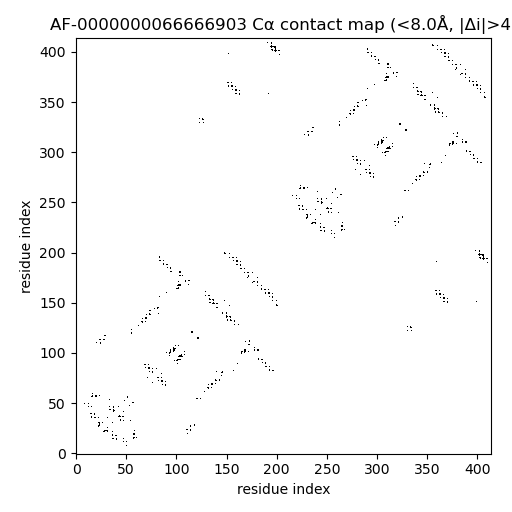S B 1 180 ? -13.391 21.703 -1.458 1 93.75 180 HIS B O 1
ATOM 2907 N N . LEU B 1 181 ? -11.352 22.531 -1.704 1 94.56 181 LEU B N 1
ATOM 2908 C CA . LEU B 1 181 ? -10.672 21.266 -1.407 1 94.56 181 LEU B CA 1
ATOM 2909 C C . LEU B 1 181 ? -10.945 20.828 0.029 1 94.56 181 LEU B C 1
ATOM 2911 O O . LEU B 1 181 ? -11.109 19.641 0.301 1 94.56 181 LEU B O 1
ATOM 2915 N N . THR B 1 182 ? -10.945 21.812 0.924 1 94.25 182 THR B N 1
ATOM 2916 C CA . THR B 1 182 ? -11.188 21.484 2.326 1 94.25 182 THR B CA 1
ATOM 2917 C C . THR B 1 182 ? -12.57 20.859 2.508 1 94.25 182 THR B C 1
ATOM 2919 O O . THR B 1 182 ? -12.711 19.828 3.17 1 94.25 182 THR B O 1
ATOM 2922 N N . ALA B 1 183 ? -13.578 21.453 1.855 1 93.94 183 ALA B N 1
ATOM 2923 C CA . ALA B 1 183 ? -14.945 20.938 1.958 1 93.94 183 ALA B CA 1
ATOM 2924 C C . ALA B 1 183 ? -15.07 19.578 1.292 1 93.94 183 ALA B C 1
ATOM 2926 O O . ALA B 1 183 ? -15.664 18.656 1.859 1 93.94 183 ALA B O 1
ATOM 2927 N N . THR B 1 184 ? -14.5 19.422 0.165 1 95.5 184 THR B N 1
ATOM 2928 C CA . THR B 1 184 ? -14.602 18.172 -0.578 1 95.5 184 THR B CA 1
ATOM 2929 C C . THR B 1 184 ? -13.812 17.078 0.118 1 95.5 184 THR B C 1
ATOM 2931 O O . THR B 1 184 ? -14.227 15.906 0.111 1 95.5 184 THR B O 1
ATOM 2934 N N . HIS B 1 185 ? -12.68 17.438 0.734 1 97.25 185 HIS B N 1
ATOM 2935 C CA . HIS B 1 185 ? -11.883 16.484 1.488 1 97.25 185 HIS B CA 1
ATOM 2936 C C . HIS B 1 185 ? -12.695 15.859 2.617 1 97.25 185 HIS B C 1
ATOM 2938 O O . HIS B 1 185 ? -12.719 14.633 2.766 1 97.25 185 HIS B O 1
ATOM 29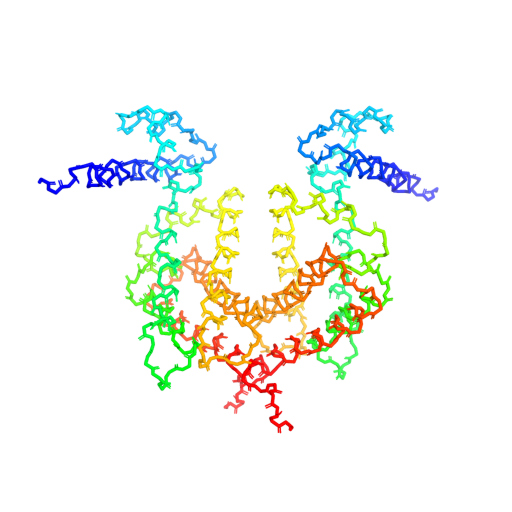44 N N . ARG B 1 186 ? -13.375 16.688 3.344 1 96.94 186 ARG B N 1
ATOM 2945 C CA . ARG B 1 186 ? -14.188 16.203 4.453 1 96.94 186 ARG B CA 1
ATOM 2946 C C . ARG B 1 186 ? -15.312 15.297 3.951 1 96.94 186 ARG B C 1
ATOM 2948 O O . ARG B 1 186 ? -15.562 14.234 4.527 1 96.94 186 ARG B O 1
ATOM 2955 N N . GLN B 1 187 ? -15.953 15.711 2.9 1 96.56 187 GLN B N 1
ATOM 2956 C CA . GLN B 1 187 ? -17.031 14.93 2.314 1 96.56 187 GLN B CA 1
ATOM 2957 C C . GLN B 1 187 ? -16.531 13.562 1.842 1 96.56 187 GLN B C 1
ATOM 2959 O O . GLN B 1 187 ? -17.172 12.539 2.09 1 96.56 187 GLN B O 1
ATOM 2964 N N . ARG B 1 188 ? -15.414 13.531 1.234 1 96.69 188 ARG B N 1
ATOM 2965 C CA . ARG B 1 188 ? -14.859 12.289 0.701 1 96.69 188 ARG B CA 1
ATOM 2966 C C . ARG B 1 188 ? -14.406 11.367 1.825 1 96.69 188 ARG B C 1
ATOM 2968 O O . ARG B 1 188 ? -14.539 10.141 1.722 1 96.69 188 ARG B O 1
ATOM 2975 N N . LEU B 1 189 ? -13.875 11.953 2.863 1 97.62 189 LEU B N 1
ATOM 2976 C CA . LEU B 1 189 ? -13.516 11.148 4.027 1 97.62 189 LEU B CA 1
ATOM 2977 C C . LEU B 1 189 ? -14.75 10.445 4.598 1 97.62 189 LEU B C 1
ATOM 2979 O O . LEU B 1 189 ? -14.711 9.242 4.875 1 97.62 189 LEU B O 1
ATOM 2983 N N . ASN B 1 190 ? -15.812 11.227 4.727 1 96.88 190 ASN B N 1
ATOM 2984 C CA . ASN B 1 190 ? -17.047 10.648 5.262 1 96.88 190 ASN B CA 1
ATOM 2985 C C . ASN B 1 190 ? -17.562 9.508 4.387 1 96.88 190 ASN B C 1
ATOM 2987 O O . ASN B 1 190 ? -17.922 8.445 4.891 1 96.88 190 ASN B O 1
ATOM 2991 N N . GLN B 1 191 ? -17.5 9.711 3.139 1 94.5 191 GLN B N 1
ATOM 2992 C CA . GLN B 1 191 ? -17.953 8.688 2.205 1 94.5 191 GLN B CA 1
ATOM 2993 C C . GLN B 1 191 ? -17.078 7.445 2.275 1 94.5 191 GLN B C 1
ATOM 2995 O O . GLN B 1 191 ? -17.578 6.32 2.314 1 94.5 191 GLN B O 1
ATOM 3000 N N . ALA B 1 192 ? -15.789 7.617 2.273 1 97.06 192 ALA B N 1
ATOM 3001 C CA . ALA B 1 192 ? -14.852 6.5 2.273 1 97.06 192 ALA B CA 1
ATOM 3002 C C . ALA B 1 192 ? -14.953 5.695 3.566 1 97.06 192 ALA B C 1
ATOM 3004 O O . ALA B 1 192 ? -14.969 4.461 3.537 1 97.06 192 ALA B O 1
ATOM 3005 N N . PHE B 1 193 ? -15.055 6.391 4.68 1 96.81 193 PHE B N 1
ATOM 3006 C CA . PHE B 1 193 ? -15.133 5.695 5.957 1 96.81 193 PHE B CA 1
ATOM 3007 C C . PHE B 1 193 ? -16.5 5.051 6.145 1 96.81 193 PHE B C 1
ATOM 3009 O O . PHE B 1 193 ? -16.609 3.996 6.773 1 96.81 193 PHE B O 1
ATOM 3016 N N . ASP B 1 194 ? -17.594 5.633 5.57 1 94.75 194 ASP B N 1
ATOM 3017 C CA . ASP B 1 194 ? -18.906 4.977 5.543 1 94.75 194 ASP B CA 1
ATOM 3018 C C . ASP B 1 194 ? -18.828 3.633 4.82 1 94.75 194 ASP B C 1
ATOM 3020 O O . ASP B 1 194 ? -19.422 2.646 5.273 1 94.75 194 ASP B O 1
ATOM 3024 N N . ALA B 1 195 ? -18.109 3.658 3.74 1 92.62 195 ALA B N 1
ATOM 3025 C CA . ALA B 1 195 ? -17.969 2.428 2.967 1 92.62 195 ALA B CA 1
ATOM 3026 C C . ALA B 1 195 ? -17.297 1.335 3.797 1 92.62 195 ALA B C 1
ATOM 3028 O O . ALA B 1 195 ? -17.719 0.176 3.76 1 92.62 195 ALA B O 1
ATOM 3029 N N . VAL B 1 196 ? -16.312 1.708 4.566 1 94.69 196 VAL B N 1
ATOM 3030 C CA . VAL B 1 196 ? -15.602 0.738 5.391 1 94.69 196 VAL B CA 1
ATOM 3031 C C . VAL B 1 196 ? -16.5 0.291 6.547 1 94.69 196 VAL B C 1
ATOM 3033 O O . VAL B 1 196 ? -16.578 -0.901 6.855 1 94.69 196 VAL B O 1
ATOM 3036 N N . GLU B 1 197 ? -17.156 1.24 7.188 1 92 197 GLU B N 1
ATOM 3037 C CA . GLU B 1 197 ? -18.016 0.945 8.328 1 92 197 GLU B CA 1
ATOM 3038 C C . GLU B 1 197 ? -19.109 -0.057 7.957 1 92 197 GLU B C 1
ATOM 3040 O O . GLU B 1 197 ? -19.312 -1.039 8.664 1 92 197 GLU B O 1
ATOM 3045 N N . HIS B 1 198 ? -19.766 0.115 6.883 1 83.12 198 HIS B N 1
ATOM 3046 C CA . HIS B 1 198 ? -20.828 -0.781 6.414 1 83.12 198 HIS B CA 1
ATOM 3047 C C . HIS B 1 198 ? -20.266 -2.158 6.074 1 83.12 198 HIS B C 1
ATOM 3049 O O . HIS B 1 198 ? -20.953 -3.168 6.223 1 83.12 198 HIS B O 1
ATOM 3055 N N . GLY B 1 199 ? -19.062 -2.195 5.648 1 80.25 199 GLY B N 1
ATOM 3056 C CA . GLY B 1 199 ? -18.438 -3.441 5.219 1 80.25 199 GLY B CA 1
ATOM 3057 C C . GLY B 1 199 ? -17.984 -4.312 6.375 1 80.25 199 GLY B C 1
ATOM 3058 O O . GLY B 1 199 ? -18 -5.543 6.273 1 80.25 199 GLY B O 1
ATOM 3059 N N . ILE B 1 200 ? -17.516 -3.711 7.402 1 78.62 200 ILE B N 1
ATOM 3060 C CA . ILE B 1 200 ? -16.922 -4.512 8.469 1 78.62 200 ILE B CA 1
ATOM 3061 C C . ILE B 1 200 ? -17.969 -4.781 9.547 1 78.62 200 ILE B C 1
ATOM 3063 O O . ILE B 1 200 ? -17.812 -5.707 10.352 1 78.62 200 ILE B O 1
ATOM 3067 N N . SER B 1 201 ? -19 -3.951 9.75 1 63.5 201 SER B N 1
ATOM 3068 C CA . SER B 1 201 ? -20.047 -4.156 10.734 1 63.5 201 SER B CA 1
ATOM 3069 C C . SER B 1 201 ? -21 -5.27 10.305 1 63.5 201 SER B C 1
ATOM 3071 O O . SER B 1 201 ? -21.641 -5.906 11.141 1 63.5 201 SER B O 1
ATOM 3073 N N . GLY B 1 202 ? -21.391 -5.562 8.977 1 53.53 202 GLY B N 1
ATOM 3074 C CA . GLY B 1 202 ? -22.391 -6.508 8.508 1 53.53 202 GLY B CA 1
ATOM 3075 C C . GLY B 1 202 ? -21.984 -7.957 8.727 1 53.53 202 GLY B C 1
ATOM 3076 O O . GLY B 1 202 ? -22.734 -8.867 8.359 1 53.53 202 GLY B O 1
ATOM 3077 N N . GLY B 1 203 ? -20.875 -8.422 8.883 1 46.34 203 GLY B N 1
ATOM 3078 C CA . GLY B 1 203 ? -20.547 -9.836 8.875 1 46.34 203 GLY B CA 1
ATOM 3079 C C . GLY B 1 203 ? -21.281 -10.633 9.945 1 46.34 203 GLY B C 1
ATOM 3080 O O . GLY B 1 203 ? -21.438 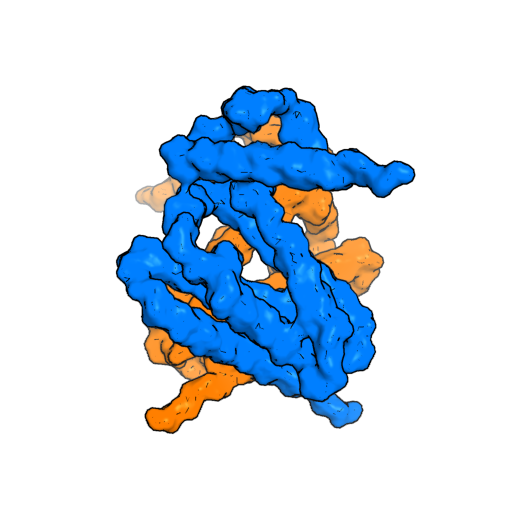-11.844 9.82 1 46.34 203 GLY B O 1
ATOM 3081 N N . HIS B 1 204 ? -21.031 -10.57 11.281 1 40.62 204 HIS B N 1
ATOM 3082 C CA . HIS B 1 204 ? -21.406 -11.688 12.148 1 40.62 204 HIS B CA 1
ATOM 3083 C C . HIS B 1 204 ? -22.891 -11.672 12.469 1 40.62 204 HIS B C 1
ATOM 3085 O O . HIS B 1 204 ? -23.359 -10.797 13.195 1 40.62 204 HIS B O 1
ATOM 3091 N N . PRO B 1 205 ? -23.719 -12.109 11.531 1 35.66 205 PRO B N 1
ATOM 3092 C CA . PRO B 1 205 ? -24.906 -12.461 12.328 1 35.66 205 PRO B CA 1
ATOM 3093 C C . PRO B 1 205 ? -24.578 -13.367 13.508 1 35.66 205 PRO B C 1
ATOM 3095 O O . PRO B 1 205 ? -23.672 -14.203 13.422 1 35.66 205 PRO B O 1
ATOM 3098 N N . ALA B 1 206 ? -24.641 -12.906 14.773 1 29.7 206 ALA B N 1
ATOM 3099 C CA . ALA B 1 206 ? -24.703 -13.867 15.867 1 29.7 206 ALA B CA 1
ATOM 3100 C C . ALA B 1 206 ? -25.531 -15.094 15.477 1 29.7 206 ALA B C 1
ATOM 3102 O O . ALA B 1 206 ? -26.734 -14.992 15.273 1 29.7 206 ALA B O 1
ATOM 3103 N N . ILE B 1 207 ? -24.922 -15.867 14.547 1 24.52 207 ILE B N 1
ATOM 3104 C CA . ILE B 1 207 ? -25.641 -17.141 14.594 1 24.52 207 ILE B CA 1
ATOM 3105 C C . ILE B 1 207 ? -25.5 -17.766 15.977 1 24.52 207 ILE B C 1
ATOM 3107 O O . ILE B 1 207 ? -24.391 -17.859 16.516 1 24.52 207 ILE B O 1
#

Foldseek 3Di:
DPPPPVVVLVVLLVLLLVQLQVCCLVPALVRADLCNSCVSSVHDSVSNCVNPVDSLCSPVVCLVVVLVLLLCLLVVDDLVADSLRSVLVSLLVCLVVLPLQQLLNPPNLSVLVSQVVDPVNVVVVVVSLVVSLVSQLVSLVVRPSHDWNSNVLSNQLSVQSVVLSVVLNVVVNVPDDSVVSSVVSSVSSVVSSVVSCVVTVPPDPVD/DPPPPVVVLVVLLVLLLVQLQVCCLVPALVRADLCNSCVSSVHDSVSNCVNPVDSLCSLVVCLVVVLVLLLCLLVVDDLVADSLRSVLVSLLVCLVVLPLQQLLNDPNLSVLVSQVVDPVNVVVVVVSLVVSLVSQLVSLVVRPSHDWNSNVLSNQLSVQSVVLSVVLNVVVNVPDDSVVSSVVSSVSSVVSSVVSCVVTVPPDPVD

Nearest PDB structures (foldseek):
  8x0a-assembly1_A  TM=7.383E-01  e=1.993E-05  Mycobacterium tuberculosis
  2rae-assembly1_A-2  TM=7.417E-01  e=1.579E-05  Rhodococcus jostii RHA1
  7pt0-assembly1_A  TM=6.753E-01  e=1.194E-05  Streptomyces coelicolor
  7pt0-assembly1_B  TM=6.875E-01  e=9.030E-06  Streptomyces coelicolor
  3bqz-assembly1_A  TM=5.520E-01  e=7.525E-04  Staphylococcus aureus

InterPro domains:
  IPR001647 DNA-binding HTH domain, TetR-type [PF00440] (17-59)
  IPR001647 DNA-binding HTH domain, TetR-type [PR00455] (16-29)
  IPR001647 DNA-binding HTH domain, TetR-type [PR00455] (37-60)
  IPR001647 DNA-binding HTH domain, TetR-type [PS50977] (10-70)
  IPR009057 Homedomain-like superfamily [SSF46689] (2-78)
  IPR050109 HTH-type, TetR-like transcriptional regulator [PTHR30055] (7-204)

Solvent-accessible surface area (backbone atoms only — not comparable to full-atom values): 22382 Å² total; per-residue (Å²): 124,79,76,67,62,62,60,51,48,47,52,52,45,49,48,45,28,53,47,33,36,53,47,24,53,74,65,31,52,91,71,53,50,65,64,56,39,17,58,77,54,72,49,48,57,66,57,52,50,74,71,34,94,44,78,64,42,35,71,46,70,64,56,69,54,50,50,51,51,55,49,45,28,59,72,66,45,54,92,89,49,52,67,65,56,28,48,47,50,50,56,48,46,34,44,76,67,30,32,70,82,37,48,56,26,88,82,39,60,61,54,52,53,38,38,76,71,28,70,67,43,47,50,48,52,54,52,47,52,51,50,42,27,53,53,43,19,54,51,39,68,70,31,87,89,53,86,62,61,35,60,54,52,23,34,34,51,50,33,35,51,48,47,47,29,52,51,41,37,53,41,48,77,71,65,53,53,66,71,61,47,54,56,50,49,50,52,46,47,52,53,39,50,48,17,46,46,48,14,60,68,66,65,73,68,87,118,123,80,75,68,62,63,61,50,48,46,52,53,44,49,47,44,27,53,49,32,36,52,46,23,54,74,65,31,54,92,72,52,51,63,63,57,38,16,59,75,53,72,48,49,58,67,55,51,50,73,71,34,92,44,77,64,43,36,70,45,70,64,56,71,55,50,52,53,50,56,50,46,29,59,73,66,44,54,90,88,49,53,65,64,56,29,47,48,51,50,54,47,46,34,44,76,68,31,32,71,81,37,46,56,26,88,83,39,61,59,52,51,52,39,38,76,71,28,72,69,44,48,49,50,52,53,52,45,52,51,51,43,27,51,52,44,19,54,52,39,68,69,31,88,88,52,86,62,60,33,59,52,52,23,34,34,51,51,33,34,51,48,47,46,29,50,51,42,38,52,42,49,75,71,64,53,54,66,70,60,47,54,54,50,49,50,53,46,47,53,54,38,50,48,17,46,46,48,15,60,69,67,64,74,67,86,119

pLDDT: mean 89.97, std 14.38, range [24.42, 98.56]

Organism: Nocardia brasiliensis (strain ATCC 700358 / HUJEG-1) (NCBI:txid1133849)

Secondary structure (DSSP, 8-state):
---HHHHHHHHHHHHHHHHHHHHHHHH-GGG--HHHHHHHHTS-HHHHHHH-SSTHHHH-TTHHHHHHHHHHHHHT--TTS-HHHHHHHHHHHHHHTT-GGGT--TT-HHHHHHHHT-HHHHHHHHHHHHHHHHHHHHHHHT-TT--S-HHHHHHHHHHHHHHHHHHHHHHHHTT--HHHHHHHHHHHHHHHHHHHHHHHHSS----/---HHHHHHHHHHHHHHHHHHHHHHHH-GGG--HHHHHHHHTS-HHHHHHH-SSTHHHH-TTHHHHHHHHHHHHHT--TTS-HHHHHHHHHHHHHHTT-GGGT--TT-HHHHHHHHT-HHHHHHHHHHHHHHHHHHHHHHHT-TT--S-HHHHHHHHHHHHHHHHHHHHHHHHTT--HHHHHHHHHHHHHHHHHHHHHHHHSS----

Sequence (414 aa):
MPNKGDRGGSKTRARIAEVAQELFVGRGFDNVTIADVAAAAGVSKVTVFAHFERKEDLLFDRLPDVVEIVRNAIRGRVDTIDAVEALRRAAVALGEERHVLSGLAGDIEPMMRTVTASPALIARLRAFASEIETALTAELDQDPA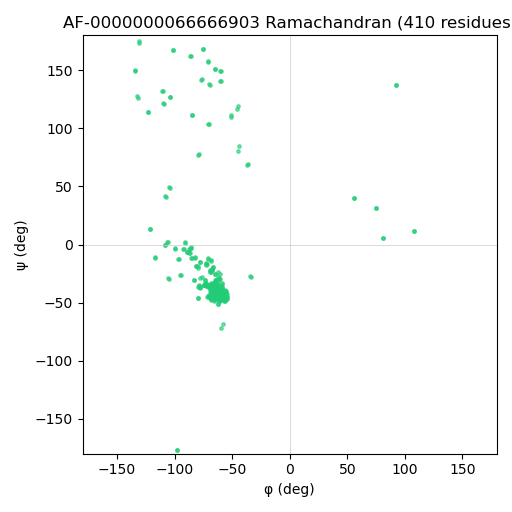FSGDSALAAALLVAAYRTVAVDTVRRRLAGDDLAHLTATHRQRLNQAFDAVEHGISGGHPAIMPNKGDRGGSKTRARIAEVAQELFVGRGFDNVTIADVAAAAGVSKVTVFAHFERKEDLLFDRLPDVVEIVRNAIRGRVDTIDAVEALRRAAVALGEERHVLSGLAGDIEPMMRTVTASPALIARLRAFASEIETALTAELDQDPAFSGDSALAAALLVAAYRTVAVDTVRRRLAGDDLAHLTATHRQRLNQAFDAVEHGISGGHPAI

Radius of gyration: 23.08 Å; Cα contacts (8 Å, |Δi|>4): 445; chains: 2; bounding box: 60×54×77 Å